Protein 6DEN (pdb70)

GO terms:
  GO:1901705 L-isoleucine biosynthetic process (P, IMP)
  GO:0009099 L-valine biosynthetic process (P, IMP)

Secondary structure (DSSP, 8-state):
-HHHHHEE-TTTT-BHHHHHHHHHHHTT--EEEE---GGGHHHHHHTTT-SSSEEE--SSHHHHHHHHHHHHHHHSSPEEEEE-STHHHHTTHHHHHHHHHHT--EEEEEEE--TTTTTS--TT---HHHHHGGGSSEEEE--SGGGHHHHHHHHHHHHHSSS---EEEEEEHHHHHSB--S-EEGGGG-----HHHHHHHHHHHHHHTT-SSEEEEE-GGGGGSTTHHHHHHHHHHHHT--EEE-STTTTSS-TTSTTEEEE-STTS-HHHHHHHHH-SEEEEES----TTTSBSGGGS-HHHHHHHHTTS-EEEEEES-GGGTTSSS--SEEEES-HHHHHHHHGGGSPP----HHHHHHHHHHHHH---------TTPPBPHHHHHHHHHHHHTTSSS-EEEEE-SSHHHHHHHHHS---STT-EE---SS--TT-HHHHHHHHHHH-TTSEEEEEEEHHHHHHHGGGHHHHHHHT---EEEEEE-SS-HHHHHHHHHHSTT---S--PPPP-HHHHHHHTT-EEEEE-SGGGHHHHHHHHHH-SS-EEEEEEB-SS---SSB--TTSBTT--B---HHHHHHHHHHHHHHTTT--

Foldseek 3Di:
DVVVVFWDDVQFFPFLLLLVVLLCLLLQPAEEEEDDDDLCVLNCVNCPVPPSHHYFYFPALCLSLLLLQLLCLLFVAGRHYEYEAARRLVSNQVSLQLQQQLLGQYEYEYGAAAPVCPPVPDDRHDPSCVVCVVRWPEEEEDNASLCSLQRSLVSRVQQNPQRHHYYYYYYGSCRRRDGHRDIHGPVSSHHDDDPLLLVLLLLLQVLLQLWLQEAEEEAQLLLSDPCSLVLVVLQCQFAVHAYEYALRCFQSYQCVDLSYPAHAFFQTWLLVLVSQLQTQAYEYFADQCDCRHQFQLVSGRPNNVVNLVVVRYHYEAEHAHPCRAPVRHHGSGYNYRRRSVSSVSNRVSHHGDDDSVVNVVSSVVSCVVIAQDFDADDVPAFHALLVLLLLLQVVLVPDPFAAAEEEAAALLSSSNSRRHRHHHRSRYSYRDRSRHQQSQVSSQLSSCVSPVRHAYEYRYEQVSCVVRVSRLLSCQVSQRQHQYEYAYQQWRQRVQLCCLVPVQSPRDPTGDDGDPVCVVCVVSVAAEFEATHPVCSNVRSVVRSPDPHHYYYYGHHHGNTDRDFGSDHPGGSSPTDGDDPVVVVVSVVSNCVSVVNPD

B-factor: mean 29.23, std 13.11, range [13.55, 113.44]

Solvent-accessible surface area: 23934 Å² total; per-residue (Å²): 123,76,70,79,68,111,78,19,95,73,4,69,40,53,34,0,0,69,0,1,37,52,0,0,74,75,29,159,11,67,6,0,0,0,82,45,20,41,9,0,96,24,0,35,111,21,14,162,125,27,128,103,20,88,66,1,67,0,78,75,18,36,1,0,0,0,0,0,0,0,7,3,37,3,27,46,64,27,0,2,0,0,0,9,1,6,70,2,1,51,49,0,38,54,0,0,23,0,0,54,73,17,13,1,18,0,0,0,0,0,1,4,10,42,54,122,22,58,68,85,143,23,176,67,45,16,96,2,28,22,86,0,154,102,14,11,78,61,24,19,38,0,147,73,14,23,24,0,0,90,48,0,19,46,0,10,109,49,0,60,70,38,73,17,0,0,0,0,0,0,0,0,90,48,7,0,49,43,63,1,177,105,38,4,67,55,117,20,2,92,97,160,75,61,136,160,12,25,76,1,3,93,105,0,0,88,25,3,45,112,5,147,39,0,0,0,1,0,0,38,19,0,20,83,46,146,84,0,23,126,10,0,102,76,0,0,60,64,1,17,0,0,1,0,8,15,27,28,0,2,2,3,9,48,30,165,27,104,38,8,2,30,8,3,2,29,8,0,7,1,2,0,1,14,0,0,5,46,0,3,0,0,0,0,0,12,8,56,4,34,92,127,12,0,18,38,81,91,116,1,0,66,46,0,91,82,0,37,102,104,47,78,2,0,4,0,1,0,13,63,20,82,156,8,25,87,95,47,11,144,12,50,23,31,0,82,20,42,7,0,48,10,0,106,51,0,5,94,78,3,75,82,56,149,102,22,104,73,5,30,101,87,0,82,56,39,66,85,140,29,82,33,46,28,43,110,37,66,140,84,25,55,0,15,1,6,28,0,0,84,20,0,8,84,24,2,125,96,55,158,104,112,33,5,2,0,0,0,36,7,7,10,9,24,4,0,0,8,14,13,66,8,36,99,56,58,14,6,1,0,1,28,25,78,26,14,60,1,0,0,0,0,0,0,0,0,0,3,21,22,78,96,118,5,7,0,0,0,0,1,8,2,9,2,0,44,113,12,33,56,2,2,33,0,0,51,120,16,62,2,46,1,9,0,0,0,4,7,14,81,4,50,8,47,68,2,14,76,18,20,82,93,121,94,9,136,30,70,174,6,64,48,108,39,55,62,1,33,144,26,0,133,88,36,118,9,60,35,13,94,1,55,56,50,156,65,14,136,75,7,0,114,82,0,5,63,16,128,80,21,2,0,0,8,0,43,1,40,90,22,13,40,0,26,10,1,5,16,75,55,93,14,0,62,75,37,68,76,69,65,32,92,89,23,107,104,56,52,94,61,25,129,138,113,28,73,48,154,70

Structure (mmCIF, N/CA/C/O backbone):
data_6DEN
#
_entry.id   6DEN
#
_cell.length_a   175.333
_cell.length_b   175.333
_cell.length_c   176.895
_cell.angle_alpha   90.00
_cell.angle_beta   90.00
_cell.angle_gamma   120.00
#
_symmetry.space_group_name_H-M   'P 62 2 2'
#
loop_
_entity.id
_entity.type
_entity.pdbx_description
1 polymer 'Acetolactate synthase'
2 non-polymer 'POTASSIUM ION'
3 non-polymer 'MAGNESIUM ION'
4 non-polymer 'ethyl 2-{[(4-iodo-6-methoxypyrimidin-2-yl)carbamoyl]sulfamoyl}benzoate'
5 non-polymer 'FLAVIN-ADENINE DINUCLEOTIDE'
6 non-polymer '(3Z)-4-{[(4-AMINO-2-METHYLPYRIMIDIN-5-YL)METHYL]AMINO}-3-MERCAPTOPENT-3-EN-1-YL TRIHYDROGEN DIPHOSPHATE'
7 non-polymer 'CARBON DIOXIDE'
8 water water
#
loop_
_atom_site.group_PDB
_atom_site.id
_atom_site.type_symbol
_atom_site.label_atom_id
_atom_site.label_alt_id
_atom_site.label_comp_id
_atom_site.label_asym_id
_atom_site.label_entity_id
_atom_site.label_seq_id
_atom_site.pdbx_PDB_ins_code
_atom_site.Cartn_x
_atom_site.Cartn_y
_atom_site.Cartn_z
_atom_site.occupancy
_atom_site.B_iso_or_equiv
_atom_site.auth_seq_id
_atom_site.auth_comp_id
_atom_site.auth_asym_id
_atom_site.auth_atom_id
_atom_site.pdbx_PDB_model_num
ATOM 1 N N . LYS A 1 74 ? 43.408 157.387 80.409 1.00 61.87 75 LYS A N 1
ATOM 2 C CA . LYS A 1 74 ? 44.178 156.357 81.106 1.00 77.62 75 LYS A CA 1
ATOM 3 C C . LYS A 1 74 ? 43.453 155.884 82.359 1.00 83.57 75 LYS A C 1
ATOM 4 O O . LYS A 1 74 ? 43.366 154.684 82.624 1.00 80.36 75 LYS A O 1
ATOM 6 N N . LYS A 1 75 ? 42.949 156.835 83.139 1.00 92.13 76 LYS A N 1
ATOM 7 C CA . LYS A 1 75 ? 42.085 156.503 84.264 1.00 77.74 76 LYS A CA 1
ATOM 8 C C . LYS A 1 75 ? 40.766 155.979 83.707 1.00 75.25 76 LYS A C 1
ATOM 9 O O . LYS A 1 75 ? 40.169 155.059 84.264 1.00 68.60 76 LYS A O 1
ATOM 11 N N . LYS A 1 76 ? 40.337 156.565 82.589 1.00 72.38 77 LYS A N 1
ATOM 12 C CA . LYS A 1 76 ? 39.146 156.125 81.866 1.00 72.64 77 LYS A CA 1
ATOM 13 C C . LYS A 1 76 ? 39.240 154.652 81.484 1.00 70.20 77 LYS A C 1
ATOM 14 O O . LYS A 1 76 ? 38.287 153.893 81.662 1.00 71.13 77 LYS A O 1
ATOM 16 N N . GLU A 1 77 ? 40.394 154.253 80.963 1.00 68.87 78 GLU A N 1
ATOM 17 C CA . GLU A 1 77 ? 40.623 152.862 80.597 1.00 69.09 78 GLU A CA 1
ATOM 18 C C . GLU A 1 77 ? 40.539 151.948 81.820 1.00 58.45 78 GLU A C 1
ATOM 19 O O . GLU A 1 77 ? 40.095 150.806 81.720 1.00 58.44 78 GLU A O 1
ATOM 21 N N . GLN A 1 78 ? 40.966 152.448 82.976 1.00 55.31 79 GLN A N 1
ATOM 22 C CA . GLN A 1 78 ? 40.923 151.645 84.195 1.00 53.58 79 GLN A CA 1
ATOM 23 C C . GLN A 1 78 ? 39.483 151.451 84.682 1.00 56.47 79 GLN A C 1
ATOM 24 O O . GLN A 1 78 ? 39.178 150.462 85.344 1.00 61.28 79 GLN A O 1
ATOM 26 N N . LEU A 1 79 ? 38.597 152.385 84.335 1.00 49.72 80 LEU A N 1
ATOM 27 C CA . LEU A 1 79 ? 37.216 152.355 84.822 1.00 45.80 80 LEU A CA 1
ATOM 28 C C . LEU A 1 79 ? 36.213 151.766 83.824 1.00 42.05 80 LEU A C 1
ATOM 29 O O . LEU A 1 79 ? 35.062 151.530 84.177 1.00 40.45 80 LEU A O 1
ATOM 34 N N . MET A 1 80 ? 36.633 151.565 82.579 1.00 43.55 81 MET A N 1
ATOM 35 C CA . MET A 1 80 ? 35.769 150.936 81.583 1.00 35.47 81 MET A CA 1
ATOM 36 C C . MET A 1 80 ? 36.223 149.507 81.347 1.00 51.93 81 MET A C 1
ATOM 37 O O . MET A 1 80 ? 37.393 149.175 81.556 1.00 45.55 81 MET A O 1
ATOM 42 N N . ASP A 1 81 ? 35.301 148.649 80.927 1.00 37.05 82 ASP A N 1
ATOM 43 C CA . ASP A 1 81 ? 35.656 147.253 80.698 1.00 33.82 82 ASP A CA 1
ATOM 44 C C . ASP A 1 81 ? 35.236 146.822 79.311 1.00 37.85 82 ASP A C 1
ATOM 45 O O . ASP A 1 81 ? 34.103 147.062 78.899 1.00 34.92 82 ASP A O 1
ATOM 50 N N . ASP A 1 82 ? 36.171 146.203 78.595 1.00 32.96 83 ASP A N 1
ATOM 51 C CA . ASP A 1 82 ? 35.966 145.731 77.230 1.00 37.38 83 ASP A CA 1
ATOM 52 C C . ASP A 1 82 ? 35.750 144.227 77.168 1.00 34.63 83 ASP A C 1
ATOM 53 O O . ASP A 1 82 ? 35.491 143.688 76.097 1.00 33.38 83 ASP A O 1
ATOM 58 N N . SER A 1 83 ? 35.874 143.550 78.304 1.00 31.65 84 SER A N 1
ATOM 59 C CA . SER A 1 83 ? 35.971 142.094 78.290 1.00 38.67 84 SER A CA 1
ATOM 60 C C . SER A 1 83 ? 34.686 141.377 77.846 1.00 40.67 84 SER A C 1
ATOM 61 O O . SER A 1 83 ? 34.748 140.226 77.429 1.00 35.57 84 SER A O 1
ATOM 64 N N . PHE A 1 84 ? 33.534 142.040 77.916 1.00 29.90 85 PHE A N 1
ATOM 65 C CA . PHE A 1 84 ? 32.282 141.414 77.464 1.00 31.54 85 PHE A CA 1
ATOM 66 C C . PHE A 1 84 ? 31.975 141.740 76.000 1.00 32.02 85 PHE A C 1
ATOM 67 O O . PHE A 1 84 ? 30.992 141.240 75.449 1.00 28.00 85 PHE A O 1
ATOM 75 N N . ILE A 1 85 ? 32.776 142.596 75.365 1.00 27.95 86 ILE A N 1
ATOM 76 C CA . ILE A 1 85 ? 32.487 142.962 73.976 1.00 27.91 86 ILE A CA 1
ATOM 77 C C . ILE A 1 85 ? 32.569 141.724 73.086 1.00 28.37 86 ILE A C 1
ATOM 78 O O . ILE A 1 85 ? 33.488 140.923 73.209 1.00 31.75 86 ILE A O 1
ATOM 83 N N . GLY A 1 86 ? 31.580 141.548 72.223 1.00 27.72 87 GLY A N 1
ATOM 84 C CA . GLY A 1 86 ? 31.544 140.378 71.367 1.00 28.87 87 GLY A CA 1
ATOM 85 C C . GLY A 1 86 ? 30.693 139.233 71.922 1.00 30.26 87 GLY A C 1
ATOM 86 O O . GLY A 1 86 ? 30.406 138.276 71.198 1.00 28.77 87 GLY A O 1
ATOM 87 N N . LEU A 1 87 ? 30.301 139.316 73.196 1.00 29.43 88 LEU A N 1
ATOM 88 C CA . LEU A 1 87 ? 29.381 138.327 73.790 1.00 25.95 88 LEU A CA 1
ATOM 89 C C . LEU A 1 87 ? 27.920 138.662 73.505 1.00 26.94 88 LEU A C 1
ATOM 90 O O . LEU A 1 87 ? 27.564 139.834 73.435 1.00 27.69 88 LEU A O 1
ATOM 95 N N . THR A 1 88 ? 27.055 137.650 73.362 1.00 25.68 89 THR A N 1
ATOM 96 C CA . THR A 1 88 ? 25.624 137.931 73.323 1.00 22.35 89 THR A CA 1
ATOM 97 C C . THR A 1 88 ? 25.124 138.256 74.727 1.00 18.58 89 THR A C 1
ATOM 98 O O . THR A 1 88 ? 25.787 137.938 75.716 1.00 23.00 89 THR A O 1
ATOM 102 N N . GLY A 1 89 ? 23.946 138.879 74.800 1.00 19.44 90 GLY A N 1
ATOM 103 C CA . GLY A 1 89 ? 23.289 139.090 76.085 1.00 21.30 90 GLY A CA 1
ATOM 104 C C . GLY A 1 89 ? 23.180 137.768 76.836 1.00 24.25 90 GLY A C 1
ATOM 105 O O . GLY A 1 89 ? 23.414 137.714 78.042 1.00 21.86 90 GLY A O 1
ATOM 106 N N . GLY A 1 90 ? 22.852 136.690 76.124 1.00 22.42 91 GLY A N 1
ATOM 107 C CA . GLY A 1 90 ? 22.746 135.389 76.772 1.00 21.77 91 GLY A CA 1
ATOM 108 C C . GLY A 1 90 ? 24.063 134.930 77.388 1.00 24.48 91 GLY A C 1
ATOM 109 O O . GLY A 1 90 ? 24.111 134.428 78.513 1.00 22.40 91 GLY A O 1
ATOM 110 N N . GLU A 1 91 ? 25.151 135.083 76.643 1.00 22.65 92 GLU A N 1
ATOM 111 C CA . GLU A 1 91 ? 26.468 134.747 77.176 1.00 21.45 92 GLU A CA 1
ATOM 112 C C . GLU A 1 91 ? 26.869 135.632 78.359 1.00 22.08 92 GLU A C 1
ATOM 113 O O . GLU A 1 91 ? 27.576 135.188 79.265 1.00 24.35 92 GLU A O 1
ATOM 119 N N . ILE A 1 92 ? 26.419 136.887 78.340 1.00 22.97 93 ILE A N 1
ATOM 120 C CA . ILE A 1 92 ? 26.731 137.803 79.430 1.00 22.22 93 ILE A CA 1
ATOM 121 C C . ILE A 1 92 ? 25.952 137.352 80.659 1.00 21.95 93 ILE A C 1
ATOM 122 O O . ILE A 1 92 ? 26.472 137.352 81.763 1.00 22.70 93 ILE A O 1
ATOM 127 N N . PHE A 1 93 ? 24.706 136.936 80.457 1.00 21.55 94 PHE A N 1
ATOM 128 C CA . PHE A 1 93 ? 23.912 136.400 81.560 1.00 21.75 94 PHE A CA 1
ATOM 129 C C . PHE A 1 93 ? 24.649 135.233 82.219 1.00 23.45 94 PHE A C 1
ATOM 130 O O . PHE A 1 93 ? 24.757 135.146 83.442 1.00 24.18 94 PHE A O 1
ATOM 138 N N . HIS A 1 94 ? 25.168 134.340 81.385 1.00 20.67 95 HIS A N 1
ATOM 139 C CA . HIS A 1 94 ? 25.862 133.152 81.865 1.00 22.90 95 HIS A CA 1
ATOM 140 C C . HIS A 1 94 ? 27.056 133.558 82.726 1.00 23.94 95 HIS A C 1
ATOM 141 O O . HIS A 1 94 ? 27.213 133.095 83.858 1.00 23.70 95 HIS A O 1
ATOM 148 N N . GLU A 1 95 ? 27.882 134.457 82.194 1.00 22.44 96 GLU A N 1
ATOM 149 C CA . GLU A 1 95 ? 29.019 134.954 82.968 1.00 21.84 96 GLU A CA 1
ATOM 150 C C . GLU A 1 95 ? 28.614 135.634 84.280 1.00 23.60 96 GLU A C 1
ATOM 151 O O . GLU A 1 95 ? 29.258 135.424 85.313 1.00 26.34 96 GLU A O 1
ATOM 157 N N . MET A 1 96 ? 27.551 136.444 84.260 1.00 21.04 97 MET A N 1
ATOM 158 C CA . MET A 1 96 ? 27.151 137.112 85.494 1.00 22.30 97 MET A CA 1
ATOM 159 C C . MET A 1 96 ? 26.616 136.107 86.539 1.00 23.75 97 MET A C 1
ATOM 160 O O . MET A 1 96 ? 26.763 136.333 87.738 1.00 24.49 97 MET A O 1
ATOM 165 N N . MET A 1 97 ? 26.004 135.003 86.097 1.00 22.35 98 MET A N 1
ATOM 166 C CA . MET A 1 97 ? 25.594 133.972 87.054 1.00 21.83 98 MET A CA 1
ATOM 167 C C . MET A 1 97 ? 26.806 133.443 87.814 1.00 25.28 98 MET A C 1
ATOM 168 O O . MET A 1 97 ? 26.779 133.313 89.034 1.00 24.11 98 MET A O 1
ATOM 173 N N . LEU A 1 98 ? 27.867 133.161 87.071 1.00 23.01 99 LEU A N 1
ATOM 174 C CA . LEU A 1 98 ? 29.106 132.648 87.638 1.00 24.94 99 LEU A CA 1
ATOM 175 C C . LEU A 1 98 ? 29.702 133.656 88.632 1.00 27.97 99 LEU A C 1
ATOM 176 O O . LEU A 1 98 ? 30.126 133.299 89.734 1.00 25.64 99 LEU A O 1
ATOM 181 N N . ARG A 1 99 ? 29.705 134.929 88.255 1.00 26.36 100 ARG A N 1
ATOM 182 C CA . ARG A 1 99 ? 30.244 135.955 89.148 1.00 21.99 100 ARG A CA 1
ATOM 183 C C . ARG A 1 99 ? 29.393 136.123 90.390 1.00 30.38 100 ARG A C 1
ATOM 184 O O . ARG A 1 99 ? 29.896 136.513 91.437 1.00 28.58 100 ARG A O 1
ATOM 192 N N . HIS A 1 100 ? 28.106 135.803 90.306 1.00 24.37 101 HIS A N 1
ATOM 193 C CA . HIS A 1 100 ? 27.276 135.897 91.493 1.00 20.39 101 HIS A CA 1
ATOM 194 C C . HIS A 1 100 ? 27.251 134.586 92.283 1.00 22.29 101 HIS A C 1
ATOM 195 O O . HIS A 1 100 ? 26.463 134.446 93.223 1.00 23.14 101 HIS A O 1
ATOM 202 N N . LYS A 1 101 ? 28.131 133.656 91.905 1.00 25.57 102 LYS A N 1
ATOM 203 C CA . LYS A 1 101 ? 28.293 132.381 92.602 1.00 27.26 102 LYS A CA 1
ATOM 204 C C . LYS A 1 101 ? 26.990 131.576 92.622 1.00 26.27 102 LYS A C 1
ATOM 205 O O . LYS A 1 101 ? 26.668 130.888 93.597 1.00 27.74 102 LYS A O 1
ATOM 211 N N . VAL A 1 102 ? 26.239 131.664 91.530 1.00 23.19 103 VAL A N 1
ATOM 212 C CA . VAL A 1 102 ? 25.023 130.870 91.402 1.00 21.33 103 VAL A CA 1
ATOM 213 C C . VAL A 1 102 ? 25.421 129.428 91.104 1.00 23.71 103 VAL A C 1
ATOM 214 O O . VAL A 1 102 ? 26.139 129.190 90.138 1.00 25.05 103 VAL A O 1
ATOM 218 N N . ASP A 1 103 ? 24.969 128.458 91.898 1.00 20.31 104 ASP A N 1
ATOM 219 C CA . ASP A 1 103 ? 25.366 127.078 91.615 1.00 21.10 104 ASP A CA 1
ATOM 220 C C . ASP A 1 103 ? 24.182 126.251 91.105 1.00 24.01 104 ASP A C 1
ATOM 221 O O . ASP A 1 103 ? 24.344 125.105 90.715 1.00 22.14 104 ASP A O 1
ATOM 226 N N . THR A 1 104 ? 22.999 126.860 91.089 1.00 19.84 105 THR A N 1
ATOM 227 C CA . THR A 1 104 ? 21.769 126.163 90.697 1.00 17.89 105 THR A CA 1
ATOM 228 C C . THR A 1 104 ? 20.805 127.146 90.038 1.00 20.31 105 THR A C 1
ATOM 229 O O . THR A 1 104 ? 20.600 128.228 90.571 1.00 23.13 105 THR A O 1
ATOM 233 N N . VAL A 1 105 ? 20.223 126.763 88.899 1.00 18.75 106 VAL A N 1
ATOM 234 C CA . VAL A 1 105 ? 19.176 127.560 88.271 1.00 17.61 106 VAL A CA 1
ATOM 235 C C . VAL A 1 105 ? 17.942 126.651 88.078 1.00 18.71 106 VAL A C 1
ATOM 236 O O . VAL A 1 105 ? 18.086 125.518 87.635 1.00 20.44 106 VAL A O 1
ATOM 240 N N . PHE A 1 106 ? 16.754 127.140 88.429 1.00 18.02 107 PHE A N 1
ATOM 241 C CA . PHE A 1 106 ? 15.500 126.400 88.215 1.00 15.94 107 PHE A CA 1
ATOM 242 C C . PHE A 1 106 ? 14.751 127.041 87.054 1.00 17.90 107 PHE A C 1
ATOM 243 O O . PHE A 1 106 ? 14.503 128.232 87.099 1.00 17.91 107 PHE A O 1
ATOM 251 N N . GLY A 1 107 ? 14.377 126.299 86.019 1.00 18.31 108 GLY A N 1
ATOM 252 C CA . GLY A 1 107 ? 13.776 126.994 84.896 1.00 16.97 108 GLY A CA 1
ATOM 253 C C . GLY A 1 107 ? 13.217 126.091 83.835 1.00 20.35 108 GLY A C 1
ATOM 254 O O . GLY A 1 107 ? 13.246 124.871 83.979 1.00 18.21 108 GLY A O 1
ATOM 255 N N . TYR A 1 108 ? 12.728 126.703 82.757 1.00 15.39 109 TYR A N 1
ATOM 256 C CA . TYR A 1 108 ? 11.923 125.988 81.766 1.00 17.51 109 TYR A CA 1
ATOM 257 C C . TYR A 1 108 ? 11.995 126.834 80.505 1.00 17.38 109 TYR A C 1
ATOM 258 O O . TYR A 1 108 ? 11.847 128.063 80.585 1.00 18.58 109 TYR A O 1
ATOM 267 N N . ALA A 1 109 ? 12.264 126.204 79.365 1.00 17.78 110 ALA A N 1
ATOM 268 C CA . ALA A 1 109 ? 12.552 126.955 78.150 1.00 16.56 110 ALA A CA 1
ATOM 269 C C . ALA A 1 109 ? 11.305 127.446 77.428 1.00 20.06 110 ALA A C 1
ATOM 270 O O . ALA A 1 109 ? 10.178 127.076 77.765 1.00 19.98 110 ALA A O 1
ATOM 272 N N . GLY A 1 110 ? 11.530 128.265 76.396 1.00 18.88 111 GLY A N 1
ATOM 273 C CA . GLY A 1 110 ? 10.467 128.771 75.560 1.00 17.27 111 GLY A CA 1
ATOM 274 C C . GLY A 1 110 ? 11.080 129.695 74.526 1.00 19.87 111 GLY A C 1
ATOM 275 O O . GLY A 1 110 ? 12.262 130.058 74.653 1.00 18.76 111 GLY A O 1
ATOM 276 N N . GLY A 1 111 ? 10.296 130.108 73.533 1.00 20.53 112 GLY A N 1
ATOM 277 C CA . GLY A 1 111 ? 10.860 130.839 72.395 1.00 19.82 112 GLY A CA 1
ATOM 278 C C . GLY A 1 111 ? 11.575 132.141 72.764 1.00 21.92 112 GLY A C 1
ATOM 279 O O . GLY A 1 111 ? 12.651 132.430 72.248 1.00 21.30 112 GLY A O 1
ATOM 280 N N . ALA A 1 112 ? 11.000 132.915 73.683 1.00 19.79 113 ALA A N 1
ATOM 281 C CA . ALA A 1 112 ? 11.551 134.226 73.986 1.00 20.49 113 ALA A CA 1
ATOM 282 C C . ALA A 1 112 ? 12.882 134.138 74.715 1.00 24.02 113 ALA A C 1
ATOM 283 O O . ALA A 1 112 ? 13.703 135.056 74.619 1.00 23.74 113 ALA A O 1
ATOM 285 N N . ILE A 1 113 ? 13.112 133.043 75.435 1.00 19.87 114 ILE A N 1
ATOM 286 C CA . ILE A 1 113 ? 14.293 132.943 76.301 1.00 16.36 114 ILE A CA 1
ATOM 287 C C . ILE A 1 113 ? 15.358 132.041 75.658 1.00 18.49 114 ILE A C 1
ATOM 288 O O . ILE A 1 113 ? 16.411 131.807 76.245 1.00 19.62 114 ILE A O 1
ATOM 293 N N . LEU A 1 114 ? 15.121 131.593 74.417 1.00 19.18 115 LEU A N 1
ATOM 294 C CA . LEU A 1 114 ? 16.091 130.705 73.744 1.00 21.10 115 LEU A CA 1
ATOM 295 C C . LEU A 1 114 ? 17.527 131.235 73.646 1.00 21.69 115 LEU A C 1
ATOM 296 O O . LEU A 1 114 ? 18.449 130.443 73.754 1.00 22.03 115 LEU A O 1
ATOM 301 N N . PRO A 1 115 ? 17.732 132.562 73.432 1.00 21.71 116 PRO A N 1
ATOM 302 C CA . PRO A 1 115 ? 19.143 132.980 73.357 1.00 22.54 116 PRO A CA 1
ATOM 303 C C . PRO A 1 115 ? 19.891 132.762 74.671 1.00 23.50 116 PRO A C 1
ATOM 304 O O . PRO A 1 115 ? 21.110 132.560 74.681 1.00 22.54 116 PRO A O 1
ATOM 308 N N . VAL A 1 116 ? 19.168 132.789 75.785 1.00 21.61 117 VAL A N 1
ATOM 309 C CA . VAL A 1 116 ? 19.815 132.538 77.070 1.00 20.26 117 VAL A CA 1
ATOM 310 C C . VAL A 1 116 ? 20.016 131.038 77.243 1.00 21.47 117 VAL A C 1
ATOM 311 O O . VAL A 1 116 ? 21.090 130.587 77.666 1.00 21.21 117 VAL A O 1
ATOM 315 N N . PHE A 1 117 ? 19.003 130.247 76.893 1.00 20.97 118 PHE A N 1
ATOM 316 C CA . PHE A 1 117 ? 19.181 128.792 76.985 1.00 18.05 118 PHE A CA 1
ATOM 317 C C . PHE A 1 117 ? 20.304 128.324 76.083 1.00 19.25 118 PHE A C 1
ATOM 318 O O . PHE A 1 117 ? 21.012 127.385 76.423 1.00 21.22 118 PHE A O 1
ATOM 326 N N . ASP A 1 118 ? 20.503 128.985 74.949 1.00 21.10 119 ASP A N 1
ATOM 327 C CA . ASP A 1 118 ? 21.600 128.548 74.097 1.00 21.65 119 ASP A CA 1
ATOM 328 C C . ASP A 1 118 ? 22.949 128.836 74.753 1.00 25.82 119 ASP A C 1
ATOM 329 O O . ASP A 1 118 ? 23.880 128.028 74.676 1.00 23.19 119 ASP A O 1
ATOM 334 N N . ALA A 1 119 ? 23.048 129.982 75.419 1.00 24.54 120 ALA A N 1
ATOM 335 C CA . ALA A 1 119 ? 24.289 130.346 76.099 1.00 22.98 120 ALA A CA 1
ATOM 336 C C . ALA A 1 119 ? 24.631 129.404 77.255 1.00 25.65 120 ALA A C 1
ATOM 337 O O . ALA A 1 119 ? 25.803 129.146 77.508 1.00 28.33 120 ALA A O 1
ATOM 339 N N . ILE A 1 120 ? 23.624 128.900 77.965 1.00 22.09 121 ILE A N 1
ATOM 340 C CA . ILE A 1 120 ? 23.890 128.047 79.125 1.00 20.83 121 ILE A CA 1
ATOM 341 C C . ILE A 1 120 ? 23.891 126.559 78.749 1.00 24.67 121 ILE A C 1
ATOM 342 O O . ILE A 1 120 ? 24.006 125.695 79.620 1.00 25.61 121 ILE A O 1
ATOM 347 N N . TYR A 1 121 ? 23.778 126.274 77.452 1.00 21.02 122 TYR A N 1
ATOM 348 C CA . TYR A 1 121 ? 23.780 124.895 76.944 1.00 24.73 122 TYR A CA 1
ATOM 349 C C . TYR A 1 121 ? 24.964 124.098 77.474 1.00 29.64 122 TYR A C 1
ATOM 350 O O . TYR A 1 121 ? 26.102 124.496 77.268 1.00 27.29 122 TYR A O 1
ATOM 359 N N . ASN A 1 122 ? 24.682 122.985 78.157 1.00 27.37 123 ASN A N 1
ATOM 360 C CA . ASN A 1 122 ? 25.712 122.108 78.730 1.00 29.20 123 ASN A CA 1
ATOM 361 C C . ASN A 1 122 ? 26.711 122.819 79.633 1.00 37.39 123 ASN A C 1
ATOM 362 O O . ASN A 1 122 ? 27.865 122.402 79.745 1.00 32.27 123 ASN A O 1
ATOM 367 N N . SER A 1 123 ? 26.280 123.885 80.290 1.00 28.32 124 SER A N 1
ATOM 368 C CA . SER A 1 123 ? 27.178 124.595 81.189 1.00 25.52 124 SER A CA 1
ATOM 369 C C . SER A 1 123 ? 27.602 123.690 82.328 1.00 29.71 124 SER A C 1
ATOM 370 O O . SER A 1 123 ? 26.785 122.974 82.877 1.00 31.69 124 SER A O 1
ATOM 373 N N . ASP A 1 124 ? 28.878 123.715 82.700 1.00 32.21 125 ASP A N 1
ATOM 374 C CA . ASP A 1 124 ? 29.276 122.973 83.893 1.00 33.64 125 ASP A CA 1
ATOM 375 C C . ASP A 1 124 ? 29.461 123.921 85.074 1.00 32.36 125 ASP A C 1
ATOM 376 O O . ASP A 1 124 ? 30.029 123.547 86.089 1.00 41.99 125 ASP A O 1
ATOM 381 N N . LYS A 1 125 ? 28.961 125.148 84.934 1.00 31.34 126 LYS A N 1
ATOM 382 C CA . LYS A 1 125 ? 29.123 126.171 85.959 1.00 31.33 126 LYS A CA 1
ATOM 383 C C . LYS A 1 125 ? 28.039 126.112 87.027 1.00 34.93 126 LYS A C 1
ATOM 384 O O . LYS A 1 125 ? 28.229 126.616 88.127 1.00 30.32 126 LYS A O 1
ATOM 390 N N . PHE A 1 126 ? 26.883 125.536 86.697 1.00 26.80 127 PHE A N 1
ATOM 391 C CA . PHE A 1 126 ? 25.826 125.388 87.688 1.00 23.33 127 PHE A CA 1
ATOM 392 C C . PHE A 1 126 ? 24.963 124.205 87.289 1.00 24.66 127 PHE A C 1
ATOM 393 O O . PHE A 1 126 ? 24.998 123.750 86.142 1.00 25.69 127 PHE A O 1
ATOM 401 N N . LYS A 1 127 ? 24.202 123.714 88.255 1.00 24.90 128 LYS A N 1
ATOM 402 C CA . LYS A 1 127 ? 23.220 122.665 88.015 1.00 22.41 128 LYS A CA 1
ATOM 403 C C . LYS A 1 127 ? 21.941 123.328 87.522 1.00 26.38 128 LYS A C 1
ATOM 404 O O . LYS A 1 127 ? 21.527 124.339 88.077 1.00 25.00 128 LYS A O 1
ATOM 410 N N . PHE A 1 128 ? 21.325 122.784 86.481 1.00 21.14 129 PHE A N 1
ATOM 411 C CA . PHE A 1 128 ? 20.025 123.283 86.030 1.00 21.20 129 PHE A CA 1
ATOM 412 C C . PHE A 1 128 ? 18.963 122.282 86.446 1.00 21.70 129 PHE A C 1
ATOM 413 O O . PHE A 1 128 ? 19.133 121.069 86.252 1.00 23.73 129 PHE A O 1
ATOM 421 N N . VAL A 1 129 ? 17.882 122.772 87.041 1.00 18.76 130 VAL A N 1
ATOM 422 C CA . VAL A 1 129 ? 16.816 121.895 87.502 1.00 17.36 130 VAL A CA 1
ATOM 423 C C . VAL A 1 129 ? 15.568 122.200 86.716 1.00 21.48 130 VAL A C 1
ATOM 424 O O . VAL A 1 129 ? 15.073 123.322 86.743 1.00 19.61 130 VAL A O 1
ATOM 428 N N . LEU A 1 130 ? 15.062 121.189 86.017 1.00 18.79 131 LEU A N 1
ATOM 429 C CA . LEU A 1 130 ? 13.887 121.329 85.159 1.00 18.56 131 LEU A CA 1
ATOM 430 C C . LEU A 1 130 ? 12.646 120.771 85.852 1.00 20.62 131 LEU A C 1
ATOM 431 O O . LEU A 1 130 ? 12.598 119.585 86.170 1.00 22.44 131 LEU A O 1
ATOM 436 N N . PRO A 1 131 ? 11.643 121.622 86.121 1.00 18.09 132 PRO A N 1
ATOM 437 C CA . PRO A 1 131 ? 10.392 121.194 86.736 1.00 16.92 132 PRO A CA 1
ATOM 438 C C . PRO A 1 131 ? 9.440 120.707 85.629 1.00 16.47 132 PRO A C 1
ATOM 439 O O . PRO A 1 131 ? 9.865 120.594 84.470 1.00 19.65 132 PRO A O 1
ATOM 443 N N . ARG A 1 132 ? 8.180 120.453 85.976 1.00 17.84 133 ARG A N 1
ATOM 444 C CA . ARG A 1 132 ? 7.160 120.165 84.965 1.00 16.02 133 ARG A CA 1
ATOM 445 C C . ARG A 1 132 ? 6.338 121.422 84.681 1.00 19.03 133 ARG A C 1
ATOM 446 O O . ARG A 1 132 ? 5.699 121.532 83.650 1.00 18.80 133 ARG A O 1
ATOM 454 N N . HIS A 1 133 ? 6.376 122.374 85.609 1.00 15.85 134 HIS A N 1
ATOM 455 C CA . HIS A 1 133 ? 5.554 123.602 85.534 1.00 19.49 134 HIS A CA 1
ATOM 456 C C . HIS A 1 133 ? 6.387 124.732 86.152 1.00 17.51 134 HIS A C 1
ATOM 457 O O . HIS A 1 133 ? 7.130 124.489 87.113 1.00 18.59 134 HIS A O 1
ATOM 464 N N . GLU A 1 134 ? 6.282 125.959 85.636 1.00 16.94 135 GLU A N 1
ATOM 465 C CA . GLU A 1 134 ? 7.109 127.049 86.182 1.00 15.54 135 GLU A CA 1
ATOM 466 C C . GLU A 1 134 ? 6.753 127.425 87.629 1.00 16.17 135 GLU A C 1
ATOM 467 O O . GLU A 1 134 ? 7.603 127.952 88.354 1.00 17.73 135 GLU A O 1
ATOM 473 N N . GLN A 1 135 ? 5.525 127.157 88.065 1.00 14.66 136 GLN A N 1
ATOM 474 C CA . GLN A 1 135 ? 5.216 127.335 89.488 1.00 16.36 136 GLN A CA 1
ATOM 475 C C . GLN A 1 135 ? 6.137 126.432 90.301 1.00 18.47 136 GLN A C 1
ATOM 476 O O . GLN A 1 135 ? 6.642 126.827 91.363 1.00 16.32 136 GLN A O 1
ATOM 482 N N . GLY A 1 136 ? 6.339 125.211 89.814 1.00 16.35 137 GLY A N 1
ATOM 483 C CA . GLY A 1 136 ? 7.299 124.302 90.415 1.00 18.54 137 GLY A CA 1
ATOM 484 C C . GLY A 1 136 ? 8.691 124.907 90.461 1.00 17.58 137 GLY A C 1
ATOM 485 O O . GLY A 1 136 ? 9.330 124.883 91.518 1.00 17.49 137 GLY A O 1
ATOM 486 N N . ALA A 1 137 ? 9.176 125.467 89.351 1.00 16.19 138 ALA A N 1
ATOM 487 C CA . ALA A 1 137 ? 10.500 126.123 89.384 1.00 17.67 138 ALA A CA 1
ATOM 488 C C . ALA A 1 137 ? 10.549 127.189 90.489 1.00 15.88 138 ALA A C 1
ATOM 489 O O . ALA A 1 137 ? 11.535 127.302 91.236 1.00 17.13 138 ALA A O 1
ATOM 491 N N . GLY A 1 138 ? 9.482 127.980 90.581 1.00 17.13 139 GLY A N 1
ATOM 492 C CA . GLY A 1 138 ? 9.435 129.076 91.548 1.00 15.44 139 GLY A CA 1
ATOM 493 C C . GLY A 1 138 ? 9.495 128.549 92.988 1.00 19.38 139 GLY A C 1
ATOM 494 O O . GLY A 1 138 ? 10.293 129.016 93.802 1.00 17.74 139 GLY A O 1
ATOM 495 N N . HIS A 1 139 ? 8.658 127.574 93.323 1.00 15.85 140 HIS A N 1
ATOM 496 C CA . HIS A 1 139 ? 8.691 127.066 94.714 1.00 14.91 140 HIS A CA 1
ATOM 497 C C . HIS A 1 139 ? 9.959 126.264 95.012 1.00 17.73 140 HIS A C 1
ATOM 498 O O . HIS A 1 139 ? 10.431 126.239 96.160 1.00 18.59 140 HIS A O 1
ATOM 505 N N . MET A 1 140 ? 10.506 125.616 93.990 1.00 15.96 141 MET A N 1
ATOM 506 C CA . MET A 1 140 ? 11.796 124.930 94.141 1.00 16.01 141 MET A CA 1
ATOM 507 C C . MET A 1 140 ? 12.862 125.946 94.509 1.00 18.75 141 MET A C 1
ATOM 508 O O . MET A 1 140 ? 13.646 125.730 95.431 1.00 16.95 141 MET A O 1
ATOM 513 N N . ALA A 1 141 ? 12.903 127.061 93.774 1.00 18.97 142 ALA A N 1
ATOM 514 C CA . ALA A 1 141 ? 13.892 128.085 94.068 1.00 17.43 142 ALA A CA 1
ATOM 515 C C . ALA A 1 141 ? 13.670 128.654 95.482 1.00 18.22 142 ALA A C 1
ATOM 516 O O . ALA A 1 141 ? 14.636 129.003 96.172 1.00 16.86 142 ALA A O 1
ATOM 518 N N . GLU A 1 142 ? 12.416 128.749 95.915 1.00 17.05 143 GLU A N 1
ATOM 519 C CA . GLU A 1 142 ? 12.160 129.209 97.273 1.00 19.48 143 GLU A CA 1
ATOM 520 C C . GLU A 1 142 ? 12.713 128.226 98.300 1.00 21.46 143 GLU A C 1
ATOM 521 O O . GLU A 1 142 ? 13.295 128.639 99.300 1.00 19.11 143 GLU A O 1
ATOM 527 N N . GLY A 1 143 ? 12.468 126.937 98.080 1.00 16.43 144 GLY A N 1
ATOM 528 C CA . GLY A 1 143 ? 12.955 125.912 99.025 1.00 18.71 144 GLY A CA 1
ATOM 529 C C . GLY A 1 143 ? 14.483 125.919 99.057 1.00 21.64 144 GLY A C 1
ATOM 530 O O . GLY A 1 143 ? 15.115 125.800 100.112 1.00 19.10 144 GLY A O 1
ATOM 531 N N . TYR A 1 144 ? 15.083 126.073 97.884 1.00 16.21 145 TYR A N 1
ATOM 532 C CA . TYR A 1 144 ? 16.532 126.173 97.752 1.00 16.83 145 TYR A CA 1
ATOM 533 C C . TYR A 1 144 ? 17.060 127.361 98.551 1.00 21.62 145 TYR A C 1
ATOM 534 O O . TYR A 1 144 ? 18.016 127.236 99.320 1.00 19.68 145 TYR A O 1
ATOM 543 N N . ALA A 1 145 ? 16.425 128.518 98.376 1.00 19.97 146 ALA A N 1
ATOM 544 C CA . ALA A 1 145 ? 16.874 129.733 99.052 1.00 19.07 146 ALA A CA 1
ATOM 545 C C . ALA A 1 145 ? 16.737 129.588 100.556 1.00 18.03 146 ALA A C 1
ATOM 546 O O . ALA A 1 145 ? 17.614 129.981 101.338 1.00 22.36 146 ALA A O 1
ATOM 548 N N . ARG A 1 146 ? 15.615 129.042 100.990 1.00 16.63 147 ARG A N 1
ATOM 549 C CA . ARG A 1 146 ? 15.409 128.912 102.428 1.00 18.45 147 ARG A CA 1
ATOM 550 C C . ARG A 1 146 ? 16.345 127.908 103.083 1.00 25.68 147 ARG A C 1
ATOM 551 O O . ARG A 1 146 ? 16.789 128.124 104.207 1.00 22.55 147 ARG A O 1
ATOM 559 N N . ALA A 1 147 ? 16.662 126.838 102.374 1.00 20.49 148 ALA A N 1
ATOM 560 C CA . ALA A 1 147 ? 17.596 125.847 102.901 1.00 20.53 148 ALA A CA 1
ATOM 561 C C . ALA A 1 147 ? 19.039 126.370 102.899 1.00 26.66 148 ALA A C 1
ATOM 562 O O . ALA A 1 147 ? 19.814 126.038 103.787 1.00 24.74 148 ALA A O 1
ATOM 564 N N . SER A 1 148 ? 19.408 127.162 101.894 1.00 23.95 149 SER A N 1
ATOM 565 C CA . SER A 1 148 ? 20.812 127.517 101.686 1.00 21.75 149 SER A CA 1
ATOM 566 C C . SER A 1 148 ? 21.192 128.897 102.191 1.00 30.01 149 SER A C 1
ATOM 567 O O . SER A 1 148 ? 22.359 129.155 102.418 1.00 26.67 149 SER A O 1
ATOM 570 N N . GLY A 1 149 ? 20.221 129.799 102.300 1.00 22.37 150 GLY A N 1
ATOM 571 C CA . GLY A 1 149 ? 20.518 131.191 102.578 1.00 23.57 150 GLY A CA 1
ATOM 572 C C . GLY A 1 149 ? 21.061 131.960 101.379 1.00 28.46 150 GLY A C 1
ATOM 573 O O . GLY A 1 149 ? 21.502 133.104 101.514 1.00 25.89 150 GLY A O 1
ATOM 574 N N . LYS A 1 150 ? 21.032 131.340 100.205 1.00 20.47 151 LYS A N 1
ATOM 575 C CA . LYS A 1 150 ? 21.432 131.983 98.952 1.00 20.45 151 LYS A CA 1
ATOM 576 C C . LYS A 1 150 ? 20.183 132.347 98.155 1.00 25.87 151 LYS A C 1
ATOM 577 O O . LYS A 1 150 ? 19.132 131.766 98.369 1.00 23.07 151 LYS A O 1
ATOM 583 N N . PRO A 1 151 ? 20.293 133.288 97.214 1.00 22.77 152 PRO A N 1
ATOM 584 C CA . PRO A 1 151 ? 19.091 133.552 96.408 1.00 22.39 152 PRO A CA 1
ATOM 585 C C . PRO A 1 151 ? 18.699 132.368 95.496 1.00 21.78 152 PRO A C 1
ATOM 586 O O . PRO A 1 151 ? 19.573 131.655 94.995 1.00 22.88 152 PRO A O 1
ATOM 590 N N . GLY A 1 152 ? 17.400 132.167 95.292 1.00 21.52 153 GLY A N 1
ATOM 591 C CA . GLY A 1 152 ? 16.932 131.103 94.399 1.00 17.77 153 GLY A CA 1
ATOM 592 C C . GLY A 1 152 ? 16.744 131.742 93.023 1.00 19.76 153 GLY A C 1
ATOM 593 O O . GLY A 1 152 ? 16.039 132.747 92.892 1.00 21.00 153 GLY A O 1
ATOM 594 N N . VAL A 1 153 ? 17.380 131.171 92.013 1.00 16.94 154 VAL A N 1
ATOM 595 C CA . VAL A 1 153 ? 17.369 131.768 90.680 1.00 17.58 154 VAL A CA 1
ATOM 596 C C . VAL A 1 153 ? 16.435 130.987 89.767 1.00 18.65 154 VAL A C 1
ATOM 597 O O . VAL A 1 153 ? 16.560 129.764 89.630 1.00 17.57 154 VAL A O 1
ATOM 601 N N . VAL A 1 154 ? 15.515 131.721 89.140 1.00 17.07 155 VAL A N 1
ATOM 602 C CA . VAL A 1 154 ? 14.515 131.156 88.232 1.00 17.05 155 VAL A CA 1
ATOM 603 C C . VAL A 1 154 ? 14.720 131.713 86.830 1.00 20.80 155 VAL A C 1
ATOM 604 O O . VAL A 1 154 ? 15.003 132.911 86.638 1.00 18.77 155 VAL A O 1
ATOM 608 N N . LEU A 1 155 ? 14.605 130.845 85.834 1.00 17.02 156 LEU A N 1
ATOM 609 C CA . LEU A 1 155 ? 14.809 131.284 84.443 1.00 15.97 156 LEU A CA 1
ATOM 610 C C . LEU A 1 155 ? 13.666 130.747 83.602 1.00 19.10 156 LEU A C 1
ATOM 611 O O . LEU A 1 155 ? 13.593 129.536 83.408 1.00 19.57 156 LEU A O 1
ATOM 616 N N . VAL A 1 156 ? 12.771 131.616 83.114 1.00 14.72 157 VAL A N 1
ATOM 617 C CA . VAL A 1 156 ? 11.569 131.120 82.420 1.00 14.19 157 VAL A CA 1
ATOM 618 C C . VAL A 1 156 ? 11.347 131.930 81.163 1.00 17.11 157 VAL A C 1
ATOM 619 O O . VAL A 1 156 ? 12.054 132.914 80.916 1.00 16.68 157 VAL A O 1
ATOM 623 N N . THR A 1 157 ? 10.401 131.494 80.344 1.00 17.94 158 THR A 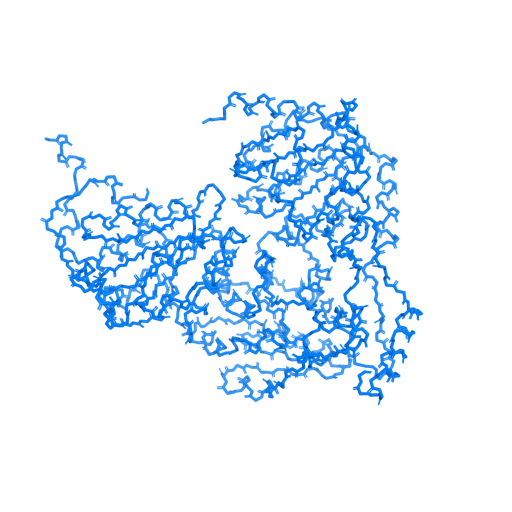N 1
ATOM 624 C CA . THR A 1 157 ? 10.162 132.198 79.087 1.00 15.42 158 THR A CA 1
ATOM 625 C C . THR A 1 157 ? 9.117 133.294 79.269 1.00 14.91 158 THR A C 1
ATOM 626 O O . THR A 1 157 ? 8.639 133.558 80.384 1.00 17.21 158 THR A O 1
ATOM 630 N N . SER A 1 158 ? 8.768 133.959 78.170 1.00 16.30 159 SER A N 1
ATOM 631 C CA . SER A 1 158 ? 7.762 135.020 78.210 1.00 16.10 159 SER A CA 1
ATOM 632 C C . SER A 1 158 ? 6.342 134.512 78.431 1.00 20.00 159 SER A C 1
ATOM 633 O O . SER A 1 158 ? 6.090 133.304 78.493 1.00 20.81 159 SER A O 1
ATOM 636 N N . GLY A 1 159 ? 5.402 135.446 78.545 1.00 18.69 160 GLY A N 1
ATOM 637 C CA . GLY A 1 159 ? 3.996 135.097 78.510 1.00 16.74 160 GLY A CA 1
ATOM 638 C C . GLY A 1 159 ? 3.625 134.154 79.649 1.00 17.27 160 GLY A C 1
ATOM 639 O O . GLY A 1 159 ? 3.782 134.494 80.816 1.00 17.42 160 GLY A O 1
ATOM 640 N N . PRO A 1 160 ? 3.107 132.962 79.309 1.00 17.87 161 PRO A N 1
ATOM 641 C CA . PRO A 1 160 ? 2.649 132.077 80.386 1.00 17.27 161 PRO A CA 1
ATOM 642 C C . PRO A 1 160 ? 3.799 131.498 81.208 1.00 17.59 161 PRO A C 1
ATOM 643 O O . PRO A 1 160 ? 3.532 131.086 82.344 1.00 17.05 161 PRO A O 1
ATOM 647 N N . GLY A 1 161 ? 5.021 131.435 80.674 1.00 16.32 162 GLY A N 1
ATOM 648 C CA . GLY A 1 161 ? 6.144 130.994 81.489 1.00 17.42 162 GLY A CA 1
ATOM 649 C C . GLY A 1 161 ? 6.300 131.939 82.669 1.00 22.37 162 GLY A C 1
ATOM 650 O O . GLY A 1 161 ? 6.519 131.524 83.819 1.00 18.02 162 GLY A O 1
ATOM 651 N N . ALA A 1 162 ? 6.147 133.227 82.382 1.00 19.57 163 ALA A N 1
ATOM 652 C CA . ALA A 1 162 ? 6.339 134.279 83.366 1.00 21.62 163 ALA A CA 1
ATOM 653 C C . ALA A 1 162 ? 5.143 134.409 84.306 1.00 19.45 163 ALA A C 1
ATOM 654 O O . ALA A 1 162 ? 5.316 134.533 85.534 1.00 18.81 163 ALA A O 1
ATOM 656 N N . THR A 1 163 ? 3.925 134.362 83.768 1.00 15.63 164 THR A N 1
ATOM 657 C CA . THR A 1 163 ? 2.761 134.535 84.637 1.00 15.64 164 THR A CA 1
ATOM 658 C C . THR A 1 163 ? 2.647 133.323 85.584 1.00 16.71 164 THR A C 1
ATOM 659 O O . THR A 1 163 ? 2.127 133.440 86.701 1.00 14.86 164 THR A O 1
ATOM 663 N N . ASN A 1 164 ? 3.188 132.179 85.165 1.00 15.21 165 ASN A N 1
ATOM 664 C CA . ASN A 1 164 ? 3.138 130.987 86.021 1.00 15.57 165 ASN A CA 1
ATOM 665 C C . ASN A 1 164 ? 4.038 131.121 87.251 1.00 18.00 165 ASN A C 1
ATOM 666 O O . ASN A 1 164 ? 3.957 130.307 88.165 1.00 17.91 165 ASN A O 1
ATOM 671 N N . VAL A 1 165 ? 4.912 132.123 87.279 1.00 18.38 166 VAL A N 1
ATOM 672 C CA . VAL A 1 165 ? 5.775 132.308 88.465 1.00 14.89 166 VAL A CA 1
ATOM 673 C C . VAL A 1 165 ? 5.185 133.351 89.438 1.00 18.93 166 VAL A C 1
ATOM 674 O O . VAL A 1 165 ? 5.775 133.661 90.482 1.00 17.79 166 VAL A O 1
ATOM 678 N N . ILE A 1 166 ? 3.993 133.861 89.142 1.00 14.93 167 ILE A N 1
ATOM 679 C CA . ILE A 1 166 ? 3.446 134.925 90.003 1.00 15.06 167 ILE A CA 1
ATOM 680 C C . ILE A 1 166 ? 3.126 134.419 91.426 1.00 18.19 167 ILE A C 1
ATOM 681 O O . ILE A 1 166 ? 3.432 135.108 92.418 1.00 16.62 167 ILE A O 1
ATOM 686 N N . THR A 1 167 ? 2.511 133.245 91.563 1.00 16.75 168 THR A N 1
ATOM 687 C CA . THR A 1 167 ? 2.238 132.758 92.925 1.00 14.69 168 THR A CA 1
ATOM 688 C C . THR A 1 167 ? 3.544 132.567 93.725 1.00 15.84 168 THR A C 1
ATOM 689 O O . THR A 1 167 ? 3.609 133.031 94.876 1.00 16.18 168 THR A O 1
ATOM 693 N N . PRO A 1 168 ? 4.577 131.908 93.147 1.00 15.96 169 PRO A N 1
ATOM 694 C CA . PRO A 1 168 ? 5.844 131.862 93.896 1.00 17.31 169 PRO A CA 1
ATOM 695 C C . PRO A 1 168 ? 6.448 133.241 94.238 1.00 19.85 169 PRO A C 1
ATOM 696 O O . PRO A 1 168 ? 7.035 133.398 95.322 1.00 16.15 169 PRO A O 1
ATOM 700 N N . MET A 1 169 ? 6.324 134.226 93.351 1.00 17.33 170 MET A N 1
ATOM 701 C CA . MET A 1 169 ? 6.814 135.576 93.698 1.00 15.50 170 MET A CA 1
ATOM 702 C C . MET A 1 169 ? 6.015 136.170 94.859 1.00 18.77 170 MET A C 1
ATOM 703 O O . MET A 1 169 ? 6.604 136.700 95.819 1.00 18.27 170 MET A O 1
ATOM 708 N N . ALA A 1 170 ? 4.688 136.076 94.802 1.00 14.83 171 ALA A N 1
ATOM 709 C CA . ALA A 1 170 ? 3.860 136.590 95.900 1.00 16.77 171 ALA A CA 1
ATOM 710 C C . ALA A 1 170 ? 4.216 135.859 97.197 1.00 23.15 171 ALA A C 1
ATOM 711 O O . ALA A 1 170 ? 4.303 136.452 98.280 1.00 17.03 171 ALA A O 1
ATOM 713 N N . ASP A 1 171 ? 4.425 134.554 97.069 1.00 17.68 172 ASP A N 1
ATOM 714 C CA . ASP A 1 171 ? 4.777 133.715 98.228 1.00 17.82 172 ASP A CA 1
ATOM 715 C C . ASP A 1 171 ? 6.095 134.197 98.847 1.00 16.03 172 ASP A C 1
ATOM 716 O O . ASP A 1 171 ? 6.195 134.415 100.070 1.00 18.42 172 ASP A O 1
ATOM 721 N N . ALA A 1 172 ? 7.091 134.388 97.981 1.00 17.18 173 ALA A N 1
ATOM 722 C CA . ALA A 1 172 ? 8.426 134.821 98.394 1.00 18.81 173 ALA A CA 1
ATOM 723 C C . ALA A 1 172 ? 8.399 136.196 99.025 1.00 23.17 173 ALA A C 1
ATOM 724 O O . ALA A 1 172 ? 9.135 136.474 99.997 1.00 17.77 173 ALA A O 1
ATOM 726 N N . LEU A 1 173 ? 7.563 137.078 98.468 1.00 18.33 174 LEU A N 1
ATOM 727 C CA . LEU A 1 173 ? 7.436 138.422 99.055 1.00 17.38 174 LEU A CA 1
ATOM 728 C C . LEU A 1 173 ? 6.911 138.331 100.490 1.00 19.31 174 LEU A C 1
ATOM 729 O O . LEU A 1 173 ? 7.477 138.945 101.403 1.00 18.36 174 LEU A O 1
ATOM 734 N N . MET A 1 174 ? 5.858 137.549 100.693 1.00 16.49 175 MET A N 1
ATOM 735 C CA . MET A 1 174 ? 5.201 137.489 102.003 1.00 16.03 175 MET A CA 1
ATOM 736 C C . MET A 1 174 ? 6.100 136.820 103.059 1.00 21.05 175 MET A C 1
ATOM 737 O O . MET A 1 174 ? 5.977 137.133 104.234 1.00 19.47 175 MET A O 1
ATOM 742 N N . ASP A 1 175 ? 6.982 135.906 102.646 1.00 17.06 176 ASP A N 1
ATOM 743 C CA . ASP A 1 175 ? 7.850 135.176 103.586 1.00 19.49 176 ASP A CA 1
ATOM 744 C C . ASP A 1 175 ? 9.302 135.657 103.564 1.00 20.12 176 ASP A C 1
ATOM 745 O O . ASP A 1 175 ? 10.174 135.053 104.190 1.00 19.31 176 ASP A O 1
ATOM 750 N N . GLY A 1 176 ? 9.590 136.734 102.836 1.00 19.84 177 GLY A N 1
ATOM 751 C CA . GLY A 1 176 ? 10.937 137.286 102.846 1.00 16.56 177 GLY A CA 1
ATOM 752 C C . GLY A 1 176 ? 11.999 136.383 102.233 1.00 18.10 177 GLY A C 1
ATOM 753 O O . GLY A 1 176 ? 13.074 136.191 102.806 1.00 19.54 177 GLY A O 1
ATOM 754 N N . VAL A 1 177 ? 11.689 135.822 101.069 1.00 16.99 178 VAL A N 1
ATOM 755 C CA . VAL A 1 177 ? 12.574 134.859 100.404 1.00 16.98 178 VAL A CA 1
ATOM 756 C C . VAL A 1 177 ? 13.262 135.477 99.202 1.00 18.59 178 VAL A C 1
ATOM 757 O O . VAL A 1 177 ? 12.583 136.024 98.340 1.00 17.17 178 VAL A O 1
ATOM 761 N N . PRO A 1 178 ? 14.605 135.416 99.140 1.00 22.59 179 PRO A N 1
ATOM 762 C CA . PRO A 1 178 ? 15.319 136.073 98.042 1.00 20.81 179 PRO A CA 1
ATOM 763 C C . PRO A 1 178 ? 15.242 135.237 96.782 1.00 23.43 179 PRO A C 1
ATOM 764 O O . PRO A 1 178 ? 15.856 134.184 96.678 1.00 29.41 179 PRO A O 1
ATOM 768 N N . LEU A 1 179 ? 14.418 135.699 95.865 1.00 19.14 180 LEU A N 1
ATOM 769 C CA . LEU A 1 179 ? 14.106 134.961 94.650 1.00 23.70 180 LEU A CA 1
ATOM 770 C C . LEU A 1 179 ? 14.507 135.893 93.532 1.00 30.45 180 LEU A C 1
ATOM 771 O O . LEU A 1 179 ? 14.144 137.077 93.557 1.00 29.74 180 LEU A O 1
ATOM 776 N N . VAL A 1 180 ? 15.305 135.417 92.586 1.00 21.62 181 VAL A N 1
ATOM 777 C CA . VAL A 1 180 ? 15.670 136.277 91.477 1.00 15.79 181 VAL A CA 1
ATOM 778 C C . VAL A 1 180 ? 15.106 135.645 90.200 1.00 19.98 181 VAL A C 1
ATOM 779 O O . VAL A 1 180 ? 15.581 134.601 89.778 1.00 20.73 181 VAL A O 1
ATOM 783 N N . VAL A 1 181 ? 14.082 136.269 89.631 1.00 18.52 182 VAL A N 1
ATOM 784 C CA . VAL A 1 181 ? 13.333 135.657 88.539 1.00 15.69 182 VAL A CA 1
ATOM 785 C C . VAL A 1 181 ? 13.735 136.357 87.243 1.00 19.78 182 VAL A C 1
ATOM 786 O O . VAL A 1 181 ? 13.567 137.574 87.118 1.00 19.36 182 VAL A O 1
ATOM 790 N N . PHE A 1 182 ? 14.259 135.590 86.301 1.00 14.84 183 PHE A N 1
ATOM 791 C CA . PHE A 1 182 ? 14.580 136.089 84.973 1.00 16.43 183 PHE A CA 1
ATOM 792 C C . PHE A 1 182 ? 13.552 135.549 84.001 1.00 21.73 183 PHE A C 1
ATOM 793 O O . PHE A 1 182 ? 13.453 134.333 83.841 1.00 18.70 183 PHE A O 1
ATOM 801 N N . SER A 1 183 ? 12.791 136.436 83.358 1.00 17.03 184 SER A N 1
ATOM 802 C CA . SER A 1 183 ? 11.756 136.006 82.418 1.00 15.13 184 SER A CA 1
ATOM 803 C C . SER A 1 183 ? 12.109 136.498 81.015 1.00 21.40 184 SER A C 1
ATOM 804 O O . SER A 1 183 ? 12.421 137.681 80.817 1.00 19.71 184 SER A O 1
ATOM 807 N N . GLY A 1 184 ? 12.079 135.587 80.049 1.00 18.97 185 GLY A N 1
ATOM 808 C CA . GLY A 1 184 ? 12.160 136.001 78.667 1.00 16.46 185 GLY A CA 1
ATOM 809 C C . GLY A 1 184 ? 11.005 136.944 78.338 1.00 17.20 185 GLY A C 1
ATOM 810 O O . GLY A 1 184 ? 9.948 136.940 78.981 1.00 21.00 185 GLY A O 1
ATOM 811 N N . GLN A 1 185 ? 11.206 137.768 77.312 1.00 18.74 186 GLN A N 1
ATOM 812 C CA . GLN A 1 185 ? 10.166 138.685 76.875 1.00 15.61 186 GLN A CA 1
ATOM 813 C C . GLN A 1 185 ? 10.266 138.742 75.348 1.00 15.15 186 GLN A C 1
ATOM 814 O O . GLN A 1 185 ? 11.338 138.480 74.787 1.00 17.61 186 GLN A O 1
ATOM 820 N N . VAL A 1 186 ? 9.160 139.097 74.706 1.00 17.03 187 VAL A N 1
ATOM 821 C CA . VAL A 1 186 ? 9.145 139.277 73.249 1.00 17.64 187 VAL A CA 1
ATOM 822 C C . VAL A 1 186 ? 10.120 140.420 72.910 1.00 21.70 187 VAL A C 1
ATOM 823 O O . VAL A 1 186 ? 10.465 141.223 73.798 1.00 20.76 187 VAL A O 1
ATOM 827 N N . PRO A 1 187 ? 10.600 140.488 71.654 1.00 20.16 188 PRO A N 1
ATOM 828 C CA . PRO A 1 187 ? 11.615 141.519 71.359 1.00 23.33 188 PRO A CA 1
ATOM 829 C C . PRO A 1 187 ? 11.073 142.919 71.601 1.00 20.42 188 PRO A C 1
ATOM 830 O O . PRO A 1 187 ? 9.856 143.135 71.541 1.00 20.89 188 PRO A O 1
ATOM 834 N N . THR A 1 188 ? 11.966 143.867 71.872 1.00 23.87 189 THR A N 1
ATOM 835 C CA . THR A 1 188 ? 11.538 145.240 72.132 1.00 20.77 189 THR A CA 1
ATOM 836 C C . THR A 1 188 ? 10.675 145.788 70.982 1.00 21.41 189 THR A C 1
ATOM 837 O O . THR A 1 188 ? 9.769 146.590 71.209 1.00 28.27 189 THR A O 1
ATOM 841 N N . THR A 1 189 ? 10.927 145.319 69.764 1.00 25.36 190 THR A N 1
ATOM 842 C CA . THR A 1 189 ? 10.135 145.760 68.615 1.00 29.53 190 THR A CA 1
ATOM 843 C C . THR A 1 189 ? 8.679 145.273 68.643 1.00 36.77 190 THR A C 1
ATOM 844 O O . THR A 1 189 ? 7.840 145.775 67.897 1.00 31.51 190 THR A O 1
ATOM 848 N N . ALA A 1 190 ? 8.370 144.319 69.523 1.00 24.30 191 ALA A N 1
ATOM 849 C CA . ALA A 1 190 ? 7.017 143.763 69.610 1.00 20.14 191 ALA A CA 1
ATOM 850 C C . ALA A 1 190 ? 6.282 144.143 70.895 1.00 25.20 191 ALA A C 1
ATOM 851 O O . ALA A 1 190 ? 5.068 143.960 71.015 1.00 24.06 191 ALA A O 1
ATOM 853 N N . ILE A 1 191 ? 7.013 144.657 71.877 1.00 23.14 192 ILE A N 1
ATOM 854 C CA . ILE A 1 191 ? 6.395 144.990 73.149 1.00 23.46 192 ILE A CA 1
ATOM 855 C C . ILE A 1 191 ? 5.300 146.034 72.961 1.00 27.41 192 ILE A C 1
ATOM 856 O O . ILE A 1 191 ? 5.451 146.973 72.173 1.00 26.09 192 ILE A O 1
ATOM 861 N N . GLY A 1 192 ? 4.177 145.809 73.632 1.00 20.08 193 GLY A N 1
ATOM 862 C CA . GLY A 1 192 ? 3.039 146.708 73.582 1.00 22.75 193 GLY A CA 1
ATOM 863 C C . GLY A 1 192 ? 2.133 146.518 72.371 1.00 26.78 193 GLY A C 1
ATOM 864 O O . GLY A 1 192 ? 1.285 147.357 72.112 1.00 27.42 193 GLY A O 1
ATOM 865 N N . THR A 1 193 ? 2.296 145.413 71.641 1.00 21.70 194 THR A N 1
ATOM 866 C CA . THR A 1 193 ? 1.478 145.137 70.441 1.00 19.24 194 THR A CA 1
ATOM 867 C C . THR A 1 193 ? 0.516 143.965 70.625 1.00 25.61 194 THR A C 1
ATOM 868 O O . THR A 1 193 ? -0.100 143.507 69.647 1.00 23.46 194 THR A O 1
ATOM 872 N N . ASP A 1 194 ? 0.364 143.504 71.871 1.00 19.82 195 ASP A N 1
ATOM 873 C CA . ASP A 1 194 ? -0.337 142.248 72.166 1.00 21.82 195 ASP A CA 1
ATOM 874 C C . ASP A 1 194 ? 0.292 141.128 71.364 1.00 18.96 195 ASP A C 1
ATOM 875 O O . ASP A 1 194 ? -0.387 140.317 70.730 1.00 20.25 195 ASP A O 1
ATOM 880 N N . ALA A 1 195 ? 1.612 141.064 71.443 1.00 18.58 196 ALA A N 1
ATOM 881 C CA . ALA A 1 195 ? 2.395 140.146 70.655 1.00 19.79 196 ALA A CA 1
ATOM 882 C C . ALA A 1 195 ? 2.183 138.705 71.092 1.00 21.32 196 ALA A C 1
ATOM 883 O O . ALA A 1 195 ? 1.710 138.433 72.198 1.00 18.10 196 ALA A O 1
ATOM 885 N N . PHE A 1 196 ? 2.606 137.789 70.233 1.00 19.08 197 PHE A N 1
ATOM 886 C CA . PHE A 1 196 ? 2.617 136.366 70.582 1.00 23.39 197 PHE A CA 1
ATOM 887 C C . PHE A 1 196 ? 3.371 136.091 71.889 1.00 21.09 197 PHE A C 1
ATOM 888 O O . PHE A 1 196 ? 4.548 136.444 72.021 1.00 19.89 197 PHE A O 1
ATOM 896 N N . GLN A 1 197 ? 2.685 135.451 72.838 1.00 17.76 198 GLN A N 1
ATOM 897 C CA . GLN A 1 197 ? 3.257 135.133 74.142 1.00 15.55 198 GLN A CA 1
ATOM 898 C C . GLN A 1 197 ? 3.780 136.342 74.911 1.00 23.21 198 GLN A C 1
ATOM 899 O O . GLN A 1 197 ? 4.718 136.229 75.683 1.00 21.58 198 GLN A O 1
ATOM 905 N N . GLU A 1 198 ? 3.136 137.485 74.728 1.00 17.26 199 GLU A N 1
ATOM 906 C CA . GLU A 1 198 ? 3.533 138.676 75.475 1.00 20.15 199 GLU A CA 1
ATOM 907 C C . GLU A 1 198 ? 2.641 138.897 76.670 1.00 19.00 199 GLU A C 1
ATOM 908 O O . GLU A 1 198 ? 1.422 139.046 76.526 1.00 22.11 199 GLU A O 1
ATOM 914 N N . ALA A 1 199 ? 3.235 138.915 77.864 1.00 18.41 200 ALA A N 1
ATOM 915 C CA . ALA A 1 199 ? 2.527 139.387 79.035 1.00 18.64 200 ALA A CA 1
ATOM 916 C C . ALA A 1 199 ? 3.214 140.663 79.543 1.00 17.37 200 ALA A C 1
ATOM 917 O O . ALA A 1 199 ? 4.426 140.828 79.379 1.00 20.66 200 ALA A O 1
ATOM 919 N N . ASP A 1 200 ? 2.444 141.537 80.177 1.00 19.63 201 ASP A N 1
ATOM 920 C CA . ASP A 1 200 ? 3.018 142.711 80.824 1.00 20.64 201 ASP A CA 1
ATOM 921 C C . ASP A 1 200 ? 3.524 142.259 82.199 1.00 18.09 201 ASP A C 1
ATOM 922 O O . ASP A 1 200 ? 2.947 142.601 83.233 1.00 19.05 201 ASP A O 1
ATOM 927 N N . ILE A 1 201 ? 4.592 141.474 82.216 1.00 17.49 202 ILE A N 1
ATOM 928 C CA . ILE A 1 201 ? 4.970 140.867 83.496 1.00 18.80 202 ILE A CA 1
ATOM 929 C C . ILE A 1 201 ? 5.551 141.927 84.455 1.00 19.36 202 ILE A C 1
ATOM 930 O O . ILE A 1 201 ? 5.427 141.796 85.675 1.00 18.74 202 ILE A O 1
ATOM 935 N N . VAL A 1 202 ? 6.138 143.001 83.929 1.00 19.84 203 VAL A N 1
ATOM 936 C CA . VAL A 1 202 ? 6.599 144.043 84.849 1.00 19.35 203 VAL A CA 1
ATOM 937 C C . VAL A 1 202 ? 5.404 144.700 85.557 1.00 21.39 203 VAL A C 1
ATOM 938 O O . VAL A 1 202 ? 5.452 144.971 86.761 1.00 22.22 203 VAL A O 1
ATOM 942 N N . GLY A 1 203 ? 4.309 144.913 84.830 1.00 21.59 204 GLY A N 1
ATOM 943 C CA . GLY A 1 203 ? 3.097 145.427 85.449 1.00 19.95 204 GLY A CA 1
ATOM 944 C C . GLY A 1 203 ? 2.450 144.443 86.412 1.00 22.53 204 GLY A C 1
ATOM 945 O O . GLY A 1 203 ? 2.054 144.796 87.516 1.00 22.89 204 GLY A O 1
ATOM 946 N N . ILE A 1 204 ? 2.338 143.191 85.986 1.00 18.63 205 ILE A N 1
ATOM 947 C CA . ILE A 1 204 ? 1.668 142.187 86.786 1.00 17.08 205 ILE A CA 1
ATOM 948 C C . ILE A 1 204 ? 2.423 141.874 88.063 1.00 17.76 205 ILE A C 1
ATOM 949 O O . ILE A 1 204 ? 1.807 141.755 89.134 1.00 20.91 205 ILE A O 1
ATOM 954 N N . SER A 1 205 ? 3.749 141.779 87.962 1.00 19.70 206 SER A N 1
ATOM 955 C CA . SER A 1 205 ? 4.573 141.400 89.111 1.00 23.85 206 SER A CA 1
ATOM 956 C C . SER A 1 205 ? 4.974 142.574 90.010 1.00 22.54 206 SER A C 1
ATOM 957 O O . SER A 1 205 ? 5.600 142.350 91.036 1.00 20.80 206 SER A O 1
ATOM 960 N N . ARG A 1 206 ? 4.608 143.808 89.642 1.00 19.17 207 ARG A N 1
ATOM 961 C CA . ARG A 1 206 ? 4.990 144.983 90.458 1.00 18.93 207 ARG A CA 1
ATOM 962 C C . ARG A 1 206 ? 4.598 144.814 91.926 1.00 21.01 207 ARG A C 1
ATOM 963 O O . ARG A 1 206 ? 5.430 145.051 92.821 1.00 22.42 207 ARG A O 1
ATOM 971 N N . SER A 1 207 ? 3.354 144.393 92.185 1.00 18.94 208 SER A N 1
ATOM 972 C CA . SER A 1 207 ? 2.889 144.210 93.565 1.00 21.49 208 SER A CA 1
ATOM 973 C C . SER A 1 207 ? 3.408 142.980 94.258 1.00 30.57 208 SER A C 1
ATOM 974 O O . SER A 1 207 ? 3.247 142.853 95.476 1.00 28.62 208 SER A O 1
ATOM 977 N N . CYS A 1 208 ? 4.015 142.054 93.530 1.00 19.67 209 CYS A N 1
ATOM 978 C CA . CYS A 1 208 ? 4.556 140.904 94.257 1.00 23.27 209 CYS A CA 1
ATOM 979 C C . CYS A 1 208 ? 6.067 140.749 94.103 1.00 22.96 209 CYS A C 1
ATOM 980 O O . CYS A 1 208 ? 6.627 139.659 94.252 1.00 23.86 209 CYS A O 1
ATOM 983 N N . THR A 1 209 ? 6.747 141.873 93.889 1.00 18.48 210 THR A N 1
ATOM 984 C CA . THR A 1 209 ? 8.194 141.880 93.915 1.00 17.02 210 THR A CA 1
ATOM 985 C C . THR A 1 209 ? 8.676 143.091 94.732 1.00 21.09 210 THR A C 1
ATOM 986 O O . THR A 1 209 ? 7.962 144.106 94.841 1.00 19.54 210 THR A O 1
ATOM 990 N N . LYS A 1 210 ? 9.881 142.999 95.274 1.00 20.50 211 LYS A N 1
ATOM 991 C CA . LYS A 1 210 ? 10.520 144.176 95.876 1.00 22.10 211 LYS A CA 1
ATOM 992 C C . LYS A 1 210 ? 10.815 145.218 94.812 1.00 28.50 211 LYS A C 1
ATOM 993 O O . LYS A 1 210 ? 10.785 146.414 95.072 1.00 21.73 211 LYS A O 1
ATOM 999 N N . TRP A 1 211 ? 11.144 144.739 93.621 1.00 17.38 212 TRP A N 1
ATOM 1000 C CA . TRP A 1 211 ? 11.646 145.565 92.529 1.00 20.60 212 TRP A CA 1
ATOM 1001 C C . TRP A 1 211 ? 11.599 144.723 91.270 1.00 24.21 212 TRP A C 1
ATOM 1002 O O . TRP A 1 211 ? 11.772 143.501 91.333 1.00 20.52 212 TRP A O 1
ATOM 1013 N N . ASN A 1 212 ? 11.353 145.349 90.128 1.00 18.50 213 ASN A N 1
ATOM 1014 C CA . ASN A 1 212 ? 11.520 144.636 88.878 1.00 18.33 213 ASN A CA 1
ATOM 1015 C C . ASN A 1 212 ? 11.975 145.619 87.813 1.00 26.17 213 ASN A C 1
ATOM 1016 O O . ASN A 1 212 ? 12.015 146.837 88.040 1.00 21.56 213 ASN A O 1
ATOM 1021 N N . VAL A 1 213 ? 12.348 145.099 86.660 1.00 19.30 214 VAL A N 1
ATOM 1022 C CA . VAL A 1 213 ? 12.872 145.947 85.597 1.00 19.68 214 VAL A CA 1
ATOM 1023 C C . VAL A 1 213 ? 12.784 145.202 84.295 1.00 23.30 214 VAL A C 1
ATOM 1024 O O . VAL A 1 213 ? 12.825 143.967 84.293 1.00 21.60 214 VAL A O 1
ATOM 1028 N N . MET A 1 214 ? 12.682 145.935 83.188 1.00 21.58 215 MET A N 1
ATOM 1029 C CA . MET A 1 214 ? 12.861 145.330 81.879 1.00 20.86 215 MET A CA 1
ATOM 1030 C C . MET A 1 214 ? 14.154 145.838 81.303 1.00 26.54 215 MET A C 1
ATOM 1031 O O . MET A 1 214 ? 14.370 147.053 81.239 1.00 25.70 215 MET A O 1
ATOM 1036 N N . VAL A 1 215 ? 15.019 144.924 80.896 1.00 22.64 216 VAL A N 1
ATOM 1037 C CA . VAL A 1 215 ? 16.321 145.306 80.356 1.00 23.10 216 VAL A CA 1
ATOM 1038 C C . VAL A 1 215 ? 16.101 145.771 78.926 1.00 27.43 216 VAL A C 1
ATOM 1039 O O . VAL A 1 215 ? 15.429 145.098 78.163 1.00 23.69 216 VAL A O 1
ATOM 1043 N N . LYS A 1 216 ? 16.619 146.944 78.568 1.00 23.41 217 LYS A N 1
ATOM 1044 C CA . LYS A 1 216 ? 16.300 147.518 77.261 1.00 26.47 217 LYS A CA 1
ATOM 1045 C C . LYS A 1 216 ? 17.458 147.458 76.274 1.00 23.60 217 LYS A C 1
ATOM 1046 O O . LYS A 1 216 ? 17.266 147.648 75.068 1.00 24.52 217 LYS A O 1
ATOM 1052 N N . ASN A 1 217 ? 18.657 147.190 76.767 1.00 22.33 218 ASN A N 1
ATOM 1053 C CA . ASN A 1 217 ? 19.797 146.994 75.870 1.00 24.37 218 ASN A CA 1
ATOM 1054 C C . ASN A 1 217 ? 20.859 146.191 76.583 1.00 21.28 218 ASN A C 1
ATOM 1055 O O . ASN A 1 217 ? 20.883 146.123 77.814 1.00 23.89 218 ASN A O 1
ATOM 1060 N N . VAL A 1 218 ? 21.713 145.539 75.803 1.00 21.74 219 VAL A N 1
ATOM 1061 C CA . VAL A 1 218 ? 22.620 144.569 76.367 1.00 21.96 219 VAL A CA 1
ATOM 1062 C C . VAL A 1 218 ? 23.683 145.254 77.223 1.00 27.55 219 VAL A C 1
ATOM 1063 O O . VAL A 1 218 ? 24.178 144.668 78.191 1.00 24.44 219 VAL A O 1
ATOM 1067 N N . ALA A 1 219 ? 23.994 146.516 76.922 1.00 23.40 220 ALA A N 1
ATOM 1068 C CA . ALA A 1 219 ? 25.017 147.213 77.712 1.00 24.15 220 ALA A CA 1
ATOM 1069 C C . ALA A 1 219 ? 24.611 147.378 79.183 1.00 25.69 220 ALA A C 1
ATOM 1070 O O . ALA A 1 219 ? 25.477 147.461 80.069 1.00 26.33 220 ALA A O 1
ATOM 1072 N N . GLU A 1 220 ? 23.313 147.421 79.461 1.00 24.65 221 GLU A N 1
ATOM 1073 C CA . GLU A 1 220 ? 22.882 147.581 80.852 1.00 24.04 221 GLU A CA 1
ATOM 1074 C C . GLU A 1 220 ? 22.551 146.239 81.528 1.00 24.54 221 GLU A C 1
ATOM 1075 O O . GLU A 1 220 ? 22.208 146.198 82.715 1.00 22.09 221 GLU A O 1
ATOM 1081 N N . LEU A 1 221 ? 22.677 145.142 80.792 1.00 23.31 222 LEU A N 1
ATOM 1082 C CA . LEU A 1 221 ? 22.329 143.845 81.367 1.00 23.30 222 LEU A CA 1
ATOM 1083 C C . LEU A 1 221 ? 23.167 143.474 82.618 1.00 23.86 222 LEU A C 1
ATOM 1084 O O . LEU A 1 221 ? 22.586 143.054 83.627 1.00 24.58 222 LEU A O 1
ATOM 1089 N N . PRO A 1 222 ? 24.509 143.638 82.583 1.00 23.98 223 PRO A N 1
ATOM 1090 C CA . PRO A 1 222 ? 25.257 143.324 83.811 1.00 22.81 223 PRO A CA 1
ATOM 1091 C C . PRO A 1 222 ? 24.808 144.168 85.015 1.00 23.94 223 PRO A C 1
ATOM 1092 O O . PRO A 1 222 ? 24.656 143.649 86.133 1.00 24.63 223 PRO A O 1
ATOM 1096 N N . ARG A 1 223 ? 24.580 145.462 84.781 1.00 22.59 224 ARG A N 1
ATOM 1097 C CA . ARG A 1 223 ? 24.126 146.348 85.857 1.00 25.17 224 ARG A CA 1
ATOM 1098 C C . ARG A 1 223 ? 22.800 145.868 86.435 1.00 22.98 224 ARG A C 1
ATOM 1099 O O . ARG A 1 223 ? 22.638 145.804 87.646 1.00 23.26 224 ARG A O 1
ATOM 1107 N N . ARG A 1 224 ? 21.840 145.549 85.567 1.00 23.03 225 ARG A N 1
ATOM 1108 C CA . ARG A 1 224 ? 20.529 145.139 86.063 1.00 22.32 225 ARG A CA 1
ATOM 1109 C C . ARG A 1 224 ? 20.612 143.816 86.824 1.00 23.09 225 ARG A C 1
ATOM 1110 O O . ARG A 1 224 ? 19.912 143.629 87.827 1.00 21.87 225 ARG A O 1
ATOM 1118 N N . ILE A 1 225 ? 21.468 142.907 86.362 1.00 19.18 226 ILE A N 1
ATOM 1119 C CA . ILE A 1 225 ? 21.670 141.667 87.109 1.00 21.12 226 ILE A CA 1
ATOM 1120 C C . ILE A 1 225 ? 22.261 141.932 88.509 1.00 26.25 226 ILE A C 1
ATOM 1121 O O . ILE A 1 225 ? 21.796 141.361 89.508 1.00 21.63 226 ILE A O 1
ATOM 1126 N N . ASN A 1 226 ? 23.259 142.807 88.606 1.00 21.43 227 ASN A N 1
ATOM 1127 C CA . ASN A 1 226 ? 23.805 143.160 89.925 1.00 23.25 227 ASN A CA 1
ATOM 1128 C C . ASN A 1 226 ? 22.761 143.784 90.822 1.00 19.92 227 ASN A C 1
ATOM 1129 O O . ASN A 1 226 ? 22.679 143.466 92.014 1.00 24.42 227 ASN A O 1
ATOM 1134 N N . GLU A 1 227 ? 21.968 144.689 90.258 1.00 21.19 228 GLU A N 1
ATOM 1135 C CA . GLU A 1 227 ? 20.929 145.347 91.046 1.00 22.35 228 GLU A CA 1
ATOM 1136 C C . GLU A 1 227 ? 19.909 144.341 91.597 1.00 24.70 228 GLU A C 1
ATOM 1137 O O . GLU A 1 227 ? 19.495 144.430 92.766 1.00 22.47 228 GLU A O 1
ATOM 1143 N N . ALA A 1 228 ? 19.500 143.400 90.745 1.00 22.86 229 ALA A N 1
ATOM 1144 C CA . ALA A 1 228 ? 18.543 142.379 91.146 1.00 19.14 229 ALA A CA 1
ATOM 1145 C C . ALA A 1 228 ? 19.065 141.591 92.346 1.00 22.25 229 ALA A C 1
ATOM 1146 O O . ALA A 1 228 ? 18.340 141.390 93.337 1.00 22.53 229 ALA A O 1
ATOM 1148 N N . PHE A 1 229 ? 20.303 141.114 92.262 1.00 19.86 230 PHE A N 1
ATOM 1149 C CA . PHE A 1 229 ? 20.814 140.250 93.334 1.00 22.05 230 PHE A CA 1
ATOM 1150 C C . PHE A 1 229 ? 20.967 141.064 94.596 1.00 23.66 230 PHE A C 1
ATOM 1151 O O . PHE A 1 229 ? 20.708 140.576 95.701 1.00 22.17 230 PHE A O 1
ATOM 1159 N N . GLU A 1 230 ? 21.371 142.316 94.431 1.00 21.89 231 GLU A N 1
ATOM 1160 C CA . GLU A 1 230 ? 21.573 143.170 95.593 1.00 22.76 231 GLU A CA 1
ATOM 1161 C C . GLU A 1 230 ? 20.267 143.465 96.303 1.00 25.82 231 GLU A C 1
ATOM 1162 O O . GLU A 1 230 ? 20.171 143.312 97.521 1.00 26.13 231 GLU A O 1
ATOM 1168 N N . ILE A 1 231 ? 19.239 143.844 95.545 1.00 19.70 232 ILE A N 1
ATOM 1169 C CA . ILE A 1 231 ? 17.963 144.153 96.154 1.00 19.79 232 ILE A CA 1
ATOM 1170 C C . ILE A 1 231 ? 17.334 142.895 96.770 1.00 22.54 232 ILE A C 1
ATOM 1171 O O . ILE A 1 231 ? 16.746 142.953 97.860 1.00 19.66 232 ILE A O 1
ATOM 1176 N N . ALA A 1 232 ? 17.457 141.762 96.076 1.00 19.17 233 ALA A N 1
ATOM 1177 C CA . ALA A 1 232 ? 16.849 140.518 96.563 1.00 19.02 233 ALA A CA 1
ATOM 1178 C C . ALA A 1 232 ? 17.414 140.118 97.921 1.00 23.13 233 ALA A C 1
ATOM 1179 O O . ALA A 1 232 ? 16.712 139.541 98.740 1.00 19.86 233 ALA A O 1
ATOM 1181 N N . THR A 1 233 ? 18.686 140.416 98.149 1.00 23.47 234 THR A N 1
ATOM 1182 C CA . THR A 1 233 ? 19.368 139.839 99.308 1.00 24.20 234 THR A CA 1
ATOM 1183 C C . THR A 1 233 ? 19.627 140.816 100.441 1.00 29.98 234 THR A C 1
ATOM 1184 O O . THR A 1 233 ? 20.104 140.406 101.486 1.00 35.39 234 THR A O 1
ATOM 1188 N N . THR A 1 234 ? 19.283 142.088 100.268 1.00 23.66 235 THR A N 1
ATOM 1189 C CA . THR A 1 234 ? 19.512 143.087 101.322 1.00 29.77 235 THR A CA 1
ATOM 1190 C C . THR A 1 234 ? 18.206 143.580 101.930 1.00 31.42 235 THR A C 1
ATOM 1191 O O . THR A 1 234 ? 17.128 143.279 101.418 1.00 25.74 235 THR A O 1
ATOM 1195 N N . GLY A 1 235 ? 18.284 144.300 103.051 1.00 25.83 236 GLY A N 1
ATOM 1196 C CA . GLY A 1 235 ? 17.075 144.706 103.746 1.00 23.20 236 GLY A CA 1
ATOM 1197 C C . GLY A 1 235 ? 16.324 143.445 104.130 1.00 20.92 236 GLY A C 1
ATOM 1198 O O . GLY A 1 235 ? 16.952 142.434 104.475 1.00 23.66 236 GLY A O 1
ATOM 1199 N N . ARG A 1 236 ? 14.999 143.474 104.067 1.00 20.05 237 ARG A N 1
ATOM 1200 C CA . ARG A 1 236 ? 14.257 142.217 104.185 1.00 21.29 237 ARG A CA 1
ATOM 1201 C C . ARG A 1 236 ? 14.367 141.512 102.856 1.00 21.78 237 ARG A C 1
ATOM 1202 O O . ARG A 1 236 ? 13.973 142.090 101.824 1.00 20.90 237 ARG A O 1
ATOM 1210 N N . PRO A 1 237 ? 14.927 140.286 102.840 1.00 20.96 238 PRO A N 1
ATOM 1211 C CA . PRO A 1 237 ? 15.078 139.648 101.519 1.00 18.81 238 PRO A CA 1
ATOM 1212 C C . PRO A 1 237 ? 13.738 139.463 100.820 1.00 19.53 238 PRO A C 1
ATOM 1213 O O . PRO A 1 237 ? 12.703 139.419 101.488 1.00 20.28 238 PRO A O 1
ATOM 1217 N N . GLY A 1 238 ? 13.754 139.353 99.492 1.00 18.20 239 GLY A N 1
ATOM 1218 C CA . GLY A 1 238 ? 12.499 139.170 98.804 1.00 15.34 239 GLY A CA 1
ATOM 1219 C C . GLY A 1 238 ? 12.741 139.008 97.316 1.00 15.79 239 GLY A C 1
ATOM 1220 O O . GLY A 1 238 ? 13.879 139.063 96.844 1.00 18.93 239 GLY A O 1
ATOM 1221 N N . PRO A 1 239 ? 11.655 138.793 96.576 1.00 17.72 240 PRO A N 1
ATOM 1222 C CA . PRO A 1 239 ? 11.746 138.456 95.147 1.00 18.18 240 PRO A CA 1
ATOM 1223 C C . PRO A 1 239 ? 11.960 139.680 94.268 1.00 17.89 240 PRO A C 1
ATOM 1224 O O . PRO A 1 239 ? 11.415 140.747 94.575 1.00 18.97 240 PRO A O 1
ATOM 1228 N N . VAL A 1 240 ? 12.722 139.517 93.198 1.00 17.18 241 VAL A N 1
ATOM 1229 C CA . VAL A 1 240 ? 12.838 140.547 92.171 1.00 17.57 241 VAL A CA 1
ATOM 1230 C C . VAL A 1 240 ? 12.632 139.888 90.815 1.00 19.69 241 VAL A C 1
ATOM 1231 O O . VAL A 1 240 ? 12.841 138.677 90.671 1.00 19.86 241 VAL A O 1
ATOM 1235 N N . LEU A 1 241 ? 12.248 140.671 89.810 1.00 16.25 242 LEU A N 1
ATOM 1236 C CA . LEU A 1 241 ? 12.110 140.108 88.465 1.00 17.03 242 LEU A CA 1
ATOM 1237 C C . LEU A 1 241 ? 12.842 140.982 87.466 1.00 20.51 242 LEU A C 1
ATOM 1238 O O . LEU A 1 241 ? 12.750 142.208 87.519 1.00 18.79 242 LEU A O 1
ATOM 1243 N N . VAL A 1 242 ? 13.565 140.331 86.563 1.00 15.81 243 VAL A N 1
ATOM 1244 C CA . VAL A 1 242 ? 14.266 140.988 85.468 1.00 18.48 243 VAL A CA 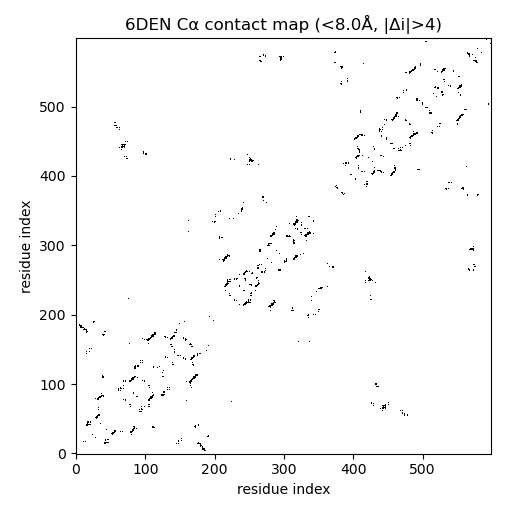1
ATOM 1245 C C . VAL A 1 242 ? 13.721 140.426 84.159 1.00 24.82 243 VAL A C 1
ATOM 1246 O O . VAL A 1 242 ? 13.857 139.238 83.886 1.00 18.07 243 VAL A O 1
ATOM 1250 N N . ASP A 1 243 ? 13.126 141.300 83.360 1.00 16.37 244 ASP A N 1
ATOM 1251 C CA . ASP A 1 243 ? 12.482 140.941 82.080 1.00 17.85 244 ASP A CA 1
ATOM 1252 C C . ASP A 1 243 ? 13.516 141.096 80.952 1.00 25.24 244 ASP A C 1
ATOM 1253 O O . ASP A 1 243 ? 14.215 142.130 80.878 1.00 19.97 244 ASP A O 1
ATOM 1258 N N . LEU A 1 244 ? 13.648 140.065 80.108 1.00 19.85 245 LEU A N 1
ATOM 1259 C CA . LEU A 1 244 ? 14.746 139.955 79.136 1.00 17.62 245 LEU A CA 1
ATOM 1260 C C . LEU A 1 244 ? 14.221 139.816 77.719 1.00 23.41 245 LEU A C 1
ATOM 1261 O O . LEU A 1 244 ? 13.951 138.700 77.244 1.00 20.76 245 LEU A O 1
ATOM 1266 N N . PRO A 1 245 ? 14.081 140.943 77.017 1.00 20.45 246 PRO A N 1
ATOM 1267 C CA . PRO A 1 245 ? 13.560 140.850 75.641 1.00 19.41 246 PRO A CA 1
ATOM 1268 C C . PRO A 1 245 ? 14.478 140.022 74.774 1.00 18.62 246 PRO A C 1
ATOM 1269 O O . PRO A 1 245 ? 15.701 140.076 74.934 1.00 21.52 246 PRO A O 1
ATOM 1273 N N . LYS A 1 246 ? 13.888 139.247 73.867 1.00 17.13 247 LYS A N 1
ATOM 1274 C CA . LYS A 1 246 ? 14.668 138.301 73.096 1.00 17.68 247 LYS A CA 1
ATOM 1275 C C . LYS A 1 246 ? 15.721 138.988 72.218 1.00 21.18 247 LYS A C 1
ATOM 1276 O O . LYS A 1 246 ? 16.808 138.444 71.996 1.00 19.57 247 LYS A O 1
ATOM 1282 N N . ASP A 1 247 ? 15.415 140.183 71.712 1.00 21.47 248 ASP A N 1
ATOM 1283 C CA . ASP A 1 247 ? 16.408 140.842 70.860 1.00 26.02 248 ASP A CA 1
ATOM 1284 C C . ASP A 1 247 ? 17.564 141.379 71.702 1.00 23.62 248 ASP A C 1
ATOM 1285 O O . ASP A 1 247 ? 18.694 141.449 71.219 1.00 24.80 248 ASP A O 1
ATOM 1290 N N . VAL A 1 248 ? 17.318 141.674 72.980 1.00 20.93 249 VAL A N 1
ATOM 1291 C CA . VAL A 1 248 ? 18.417 142.065 73.858 1.00 18.38 249 VAL A CA 1
ATOM 1292 C C . VAL A 1 248 ? 19.347 140.874 74.151 1.00 21.88 249 VAL A C 1
ATOM 1293 O O . VAL A 1 248 ? 20.577 140.989 74.081 1.00 22.86 249 VAL A O 1
ATOM 1297 N N . THR A 1 249 ? 18.784 139.715 74.483 1.00 20.83 250 THR A N 1
ATOM 1298 C CA . THR A 1 249 ? 19.660 138.600 74.834 1.00 19.69 250 THR A CA 1
ATOM 1299 C C . THR A 1 249 ? 20.351 137.995 73.594 1.00 19.79 250 THR A C 1
ATOM 1300 O O . THR A 1 249 ? 21.408 137.376 73.714 1.00 23.69 250 THR A O 1
ATOM 1304 N N . ALA A 1 250 ? 19.753 138.168 72.417 1.00 20.29 251 ALA A N 1
ATOM 1305 C CA . ALA A 1 250 ? 20.394 137.727 71.166 1.00 19.61 251 ALA A CA 1
ATOM 1306 C C . ALA A 1 250 ? 21.449 138.736 70.701 1.00 25.76 251 ALA A C 1
ATOM 1307 O O . ALA A 1 250 ? 22.382 138.391 69.981 1.00 26.41 251 ALA A O 1
ATOM 1309 N N . SER A 1 251 ? 21.275 139.998 71.075 1.00 24.26 252 SER A N 1
ATOM 1310 C CA . SER A 1 251 ? 22.190 141.041 70.584 1.00 24.63 252 SER A CA 1
ATOM 1311 C C . SER A 1 251 ? 23.596 140.910 71.171 1.00 31.67 252 SER A C 1
ATOM 1312 O O . SER A 1 251 ? 23.790 140.332 72.244 1.00 24.64 252 SER A O 1
ATOM 1315 N N . ILE A 1 252 ? 24.586 141.462 70.464 1.00 26.60 253 ILE A N 1
ATOM 1316 C CA . ILE A 1 252 ? 25.970 141.357 70.914 1.00 27.30 253 ILE A CA 1
ATOM 1317 C C . ILE A 1 252 ? 26.458 142.706 71.448 1.00 25.08 253 ILE A C 1
ATOM 1318 O O . ILE A 1 252 ? 26.150 143.751 70.872 1.00 28.65 253 ILE A O 1
ATOM 1323 N N . LEU A 1 253 ? 27.166 142.675 72.575 1.00 24.94 254 LEU A N 1
ATOM 1324 C CA . LEU A 1 253 ? 27.706 143.890 73.181 1.00 25.73 254 LEU A CA 1
ATOM 1325 C C . LEU A 1 253 ? 28.826 144.445 72.301 1.00 28.87 254 LEU A C 1
ATOM 1326 O O . LEU A 1 253 ? 29.793 143.739 72.019 1.00 28.72 254 LEU A O 1
ATOM 1331 N N . ARG A 1 254 ? 28.689 145.695 71.874 1.00 27.19 255 ARG A N 1
ATOM 1332 C CA . ARG A 1 254 ? 29.675 146.293 70.969 1.00 29.92 255 ARG A CA 1
ATOM 1333 C C . ARG A 1 254 ? 30.438 147.461 71.598 1.00 44.64 255 ARG A C 1
ATOM 1334 O O . ARG A 1 254 ? 31.242 148.105 70.928 1.00 42.87 255 ARG A O 1
ATOM 1342 N N . GLU A 1 255 ? 30.176 147.752 72.868 1.00 31.77 256 GLU A N 1
ATOM 1343 C CA . GLU A 1 255 ? 30.780 148.920 73.498 1.00 34.51 256 GLU A CA 1
ATOM 1344 C C . GLU A 1 255 ? 31.268 148.586 74.896 1.00 43.68 256 GLU A C 1
ATOM 1345 O O . GLU A 1 255 ? 30.776 147.659 75.531 1.00 32.89 256 GLU A O 1
ATOM 1351 N N . SER A 1 256 ? 32.256 149.329 75.376 1.00 37.55 257 SER A N 1
ATOM 1352 C CA . SER A 1 256 ? 32.728 149.138 76.740 1.00 32.87 257 SER A CA 1
ATOM 1353 C C . SER A 1 256 ? 31.660 149.583 77.735 1.00 28.64 257 SER A C 1
ATOM 1354 O O . SER A 1 256 ? 30.784 150.397 77.410 1.00 33.53 257 SER A O 1
ATOM 1357 N N . ILE A 1 257 ? 31.727 149.038 78.943 1.00 30.85 258 ILE A N 1
ATOM 1358 C CA . ILE A 1 257 ? 30.764 149.370 79.989 1.00 31.40 258 ILE A CA 1
ATOM 1359 C C . ILE A 1 257 ? 31.519 149.589 81.289 1.00 30.84 258 ILE A C 1
ATOM 1360 O O . ILE A 1 257 ? 32.607 149.042 81.448 1.00 35.07 258 ILE A O 1
ATOM 1365 N N . PRO A 1 258 ? 30.942 150.378 82.227 1.00 33.82 259 PRO A N 1
ATOM 1366 C CA . PRO A 1 258 ? 31.661 150.690 83.470 1.00 33.04 259 PRO A CA 1
ATOM 1367 C C . PRO A 1 258 ? 32.054 149.422 84.184 1.00 39.64 259 PRO A C 1
ATOM 1368 O O . PRO A 1 258 ? 31.237 148.512 84.370 1.00 36.40 259 PRO A O 1
ATOM 1372 N N . ILE A 1 259 ? 33.317 149.345 84.562 1.00 31.89 260 ILE A N 1
ATOM 1373 C CA . ILE A 1 259 ? 33.831 148.139 85.169 1.00 33.62 260 ILE A CA 1
ATOM 1374 C C . ILE A 1 259 ? 33.079 147.770 86.450 1.00 33.14 260 ILE A C 1
ATOM 1375 O O . ILE A 1 259 ? 32.968 146.584 86.786 1.00 36.33 260 ILE A O 1
ATOM 1380 N N A ASN A 1 260 ? 32.561 148.772 87.155 0.49 34.63 261 ASN A N 1
ATOM 1381 N N B ASN A 1 260 ? 32.545 148.758 87.171 0.51 34.63 261 ASN A N 1
ATOM 1382 C CA A ASN A 1 260 ? 31.825 148.518 88.384 0.49 33.62 261 ASN A CA 1
ATOM 1383 C CA B ASN A 1 260 ? 31.817 148.437 88.399 0.51 33.62 261 ASN A CA 1
ATOM 1384 C C A ASN A 1 260 ? 30.554 147.690 88.112 0.49 32.73 261 ASN A C 1
ATOM 1385 C C B ASN A 1 260 ? 30.581 147.596 88.086 0.51 32.61 261 ASN A C 1
ATOM 1386 O O A ASN A 1 260 ? 30.073 146.985 88.996 0.49 36.51 261 ASN A O 1
ATOM 1387 O O B ASN A 1 260 ? 30.149 146.797 88.912 0.51 36.25 261 ASN A O 1
ATOM 1396 N N . THR A 1 261 ? 30.028 147.758 86.887 1.00 31.58 262 THR A N 1
ATOM 1397 C CA . THR A 1 261 ? 28.813 147.010 86.540 1.00 26.94 262 THR A CA 1
ATOM 1398 C C . THR A 1 261 ? 29.103 145.543 86.199 1.00 39.48 262 THR A C 1
ATOM 1399 O O . THR A 1 261 ? 28.173 144.748 86.053 1.00 32.99 262 THR A O 1
ATOM 1403 N N . THR A 1 262 ? 30.374 145.167 86.069 1.00 30.92 263 THR A N 1
ATOM 1404 C CA . THR A 1 262 ? 30.696 143.775 85.728 1.00 28.14 263 THR A CA 1
ATOM 1405 C C . THR A 1 262 ? 31.016 142.937 86.961 1.00 37.79 263 THR A C 1
ATOM 1406 O O . THR A 1 262 ? 31.383 141.760 86.852 1.00 30.93 263 THR A O 1
ATOM 1410 N N . LEU A 1 263 ? 30.885 143.549 88.134 1.00 36.51 264 LEU A N 1
ATOM 1411 C CA . LEU A 1 263 ? 31.181 142.862 89.389 1.00 37.47 264 LEU A CA 1
ATOM 1412 C C . LEU A 1 263 ? 30.013 143.001 90.361 1.00 43.43 264 LEU A C 1
ATOM 1413 O O . LEU A 1 263 ? 29.400 144.066 90.468 1.00 43.27 264 LEU A O 1
ATOM 1418 N N . PRO A 1 264 ? 29.676 141.911 91.052 1.00 35.77 265 PRO A N 1
ATOM 1419 C CA . PRO A 1 264 ? 28.649 141.915 92.102 1.00 42.62 265 PRO A CA 1
ATOM 1420 C C . PRO A 1 264 ? 28.876 143.014 93.149 1.00 42.93 265 PRO A C 1
ATOM 1421 O O . PRO A 1 264 ? 30.045 143.263 93.442 1.00 43.58 265 PRO A O 1
ATOM 1425 N N . ALA A 1 275 ? 29.110 151.527 109.663 1.00 76.44 276 ALA A N 1
ATOM 1426 C CA . ALA A 1 275 ? 29.006 151.621 111.119 1.00 90.21 276 ALA A CA 1
ATOM 1427 C C . ALA A 1 275 ? 27.573 151.917 111.554 1.00 91.49 276 ALA A C 1
ATOM 1428 O O . ALA A 1 275 ? 26.771 152.419 110.765 1.00 84.80 276 ALA A O 1
ATOM 1430 N N . 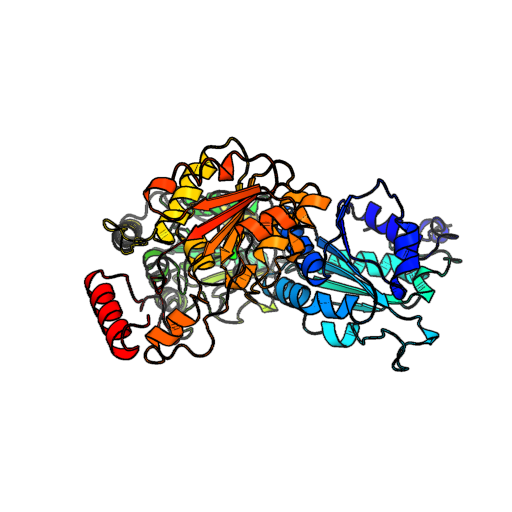VAL A 1 276 ? 27.258 151.604 112.811 1.00 90.68 277 VAL A N 1
ATOM 1431 C CA . VAL A 1 276 ? 25.914 151.816 113.354 1.00 75.95 277 VAL A CA 1
ATOM 1432 C C . VAL A 1 276 ? 25.658 153.307 113.611 1.00 70.65 277 VAL A C 1
ATOM 1433 O O . VAL A 1 276 ? 26.527 154.026 114.109 1.00 70.30 277 VAL A O 1
ATOM 1437 N N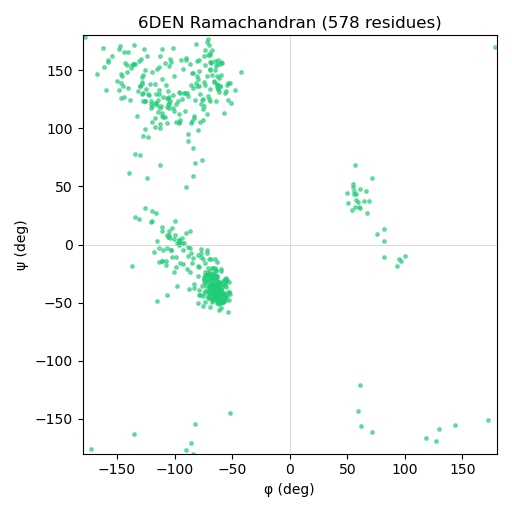 . SER A 1 277 ? 24.467 153.775 113.251 1.00 52.25 278 SER A N 1
ATOM 1438 C CA . SER A 1 277 ? 24.117 155.174 113.448 1.00 56.78 278 SER A CA 1
ATOM 1439 C C . SER A 1 277 ? 24.078 155.512 114.936 1.00 70.00 278 SER A C 1
ATOM 1440 O O . SER A 1 277 ? 23.779 154.654 115.774 1.00 55.19 278 SER A O 1
ATOM 1443 N N . GLU A 1 278 ? 24.380 156.762 115.266 1.00 69.05 279 GLU A N 1
ATOM 1444 C CA . GLU A 1 278 ? 24.304 157.197 116.653 1.00 63.44 279 GLU A CA 1
ATOM 1445 C C . GLU A 1 278 ? 22.874 157.058 117.159 1.00 55.42 279 GLU A C 1
ATOM 1446 O O . GLU A 1 278 ? 22.647 156.739 118.327 1.00 55.61 279 GLU A O 1
ATOM 1452 N N . PHE A 1 279 ? 21.912 157.279 116.271 1.00 46.29 280 PHE A N 1
ATOM 1453 C CA . PHE A 1 279 ? 20.507 157.155 116.630 1.00 53.06 280 PHE A CA 1
ATOM 1454 C C . PHE A 1 279 ? 20.191 155.735 117.112 1.00 50.99 280 PHE A C 1
ATOM 1455 O O . PHE A 1 279 ? 19.478 155.535 118.103 1.00 41.82 280 PHE A O 1
ATOM 1463 N N . THR A 1 280 ? 20.751 154.754 116.414 1.00 46.45 281 THR A N 1
ATOM 1464 C CA . THR A 1 280 ? 20.483 153.356 116.716 1.00 51.62 281 THR A CA 1
ATOM 1465 C C . THR A 1 280 ? 21.294 152.904 117.931 1.00 40.54 281 THR A C 1
ATOM 1466 O O . THR A 1 280 ? 20.796 152.164 118.781 1.00 34.73 281 THR A O 1
ATOM 1470 N N . SER A 1 281 ? 22.534 153.366 118.016 1.00 39.54 282 SER A N 1
ATOM 1471 C CA . SER A 1 281 ? 23.360 153.119 119.196 1.00 36.10 282 SER A CA 1
ATOM 1472 C C . SER A 1 281 ? 22.663 153.597 120.476 1.00 39.55 282 SER A C 1
ATOM 1473 O O . SER A 1 281 ? 22.674 152.905 121.494 1.00 36.98 282 SER A O 1
ATOM 1476 N N . GLU A 1 282 ? 22.025 154.764 120.416 1.00 32.45 283 GLU A N 1
ATOM 1477 C CA . GLU A 1 282 ? 21.298 155.279 121.565 1.00 35.89 283 GLU A CA 1
ATOM 1478 C C . GLU A 1 282 ? 20.054 154.465 121.840 1.00 39.89 283 GLU A C 1
ATOM 1479 O O . GLU A 1 282 ? 19.674 154.288 122.993 1.00 34.40 283 GLU A O 1
ATOM 1485 N N . ALA A 1 283 ? 19.393 153.982 120.788 1.00 34.67 284 ALA A N 1
ATOM 1486 C CA . ALA A 1 283 ? 18.192 153.183 121.008 1.00 28.17 284 ALA A CA 1
ATOM 1487 C C . ALA A 1 283 ? 18.581 151.859 121.665 1.00 26.20 284 ALA A C 1
ATOM 1488 O O . ALA A 1 283 ? 17.867 151.357 122.536 1.00 28.17 284 ALA A O 1
ATOM 1490 N N . ILE A 1 284 ? 19.719 151.310 121.253 1.00 25.69 285 ILE A N 1
ATOM 1491 C CA . ILE A 1 284 ? 20.190 150.045 121.832 1.00 25.23 285 ILE A CA 1
ATOM 1492 C C . ILE A 1 284 ? 20.492 150.211 123.322 1.00 34.98 285 ILE A C 1
ATOM 1493 O O . ILE A 1 284 ? 20.099 149.374 124.137 1.00 28.24 285 ILE A O 1
ATOM 1498 N N . LYS A 1 285 ? 21.153 151.307 123.684 1.00 32.24 286 LYS A N 1
ATOM 1499 C CA . LYS A 1 285 ? 21.390 151.598 125.107 1.00 27.24 286 LYS A CA 1
ATOM 1500 C C . LYS A 1 285 ? 20.097 151.738 125.890 1.00 29.32 286 LYS A C 1
ATOM 1501 O O . LYS A 1 285 ? 19.964 151.177 126.971 1.00 32.36 286 LYS A O 1
ATOM 1507 N N . ARG A 1 286 ? 19.127 152.478 125.359 1.00 28.47 287 ARG A N 1
ATOM 1508 C CA . ARG A 1 286 ? 17.863 152.608 126.070 1.00 27.79 287 ARG A CA 1
ATOM 1509 C C . ARG A 1 286 ? 17.142 151.267 126.174 1.00 30.46 287 ARG A C 1
ATOM 1510 O O . ARG A 1 286 ? 16.541 150.942 127.217 1.00 29.62 287 ARG A O 1
ATOM 1518 N N . ALA A 1 287 ? 17.202 150.482 125.098 1.00 31.23 288 ALA A N 1
ATOM 1519 C CA . ALA A 1 287 ? 16.586 149.161 125.107 1.00 28.49 288 ALA A CA 1
ATOM 1520 C C . ALA A 1 287 ? 17.196 148.277 126.205 1.00 24.99 288 ALA A C 1
ATOM 1521 O O . ALA A 1 287 ? 16.482 147.555 126.907 1.00 27.00 288 ALA A O 1
ATOM 1523 N N . ALA A 1 288 ? 18.520 148.312 126.319 1.00 27.58 289 ALA A N 1
ATOM 1524 C CA . ALA A 1 288 ? 19.193 147.530 127.353 1.00 31.14 289 ALA A CA 1
ATOM 1525 C C . ALA A 1 288 ? 18.751 148.004 128.744 1.00 36.93 289 ALA A C 1
ATOM 1526 O O . ALA A 1 288 ? 18.467 147.186 129.618 1.00 29.56 289 ALA A O 1
ATOM 1528 N N . ASN A 1 289 ? 18.626 149.314 128.944 1.00 33.59 290 ASN A N 1
ATOM 1529 C CA . ASN A 1 289 ? 18.210 149.800 130.261 1.00 34.05 290 ASN A CA 1
ATOM 1530 C C . ASN A 1 289 ? 16.804 149.335 130.593 1.00 39.52 290 ASN A C 1
ATOM 1531 O O . ASN A 1 289 ? 16.503 149.024 131.736 1.00 33.91 290 ASN A O 1
ATOM 1536 N N . ILE A 1 290 ? 15.941 149.259 129.585 1.00 29.40 291 ILE A N 1
ATOM 1537 C CA . ILE A 1 290 ? 14.592 148.754 129.794 1.00 27.16 291 ILE A CA 1
ATOM 1538 C C . ILE A 1 290 ? 14.601 147.269 130.169 1.00 27.53 291 ILE A C 1
ATOM 1539 O O . ILE A 1 290 ? 13.891 146.850 131.082 1.00 31.26 291 ILE A O 1
ATOM 1544 N N . LEU A 1 291 ? 15.375 146.468 129.441 1.00 28.13 292 LEU A N 1
ATOM 1545 C CA . LEU A 1 291 ? 15.410 145.031 129.723 1.00 26.38 292 LEU A CA 1
ATOM 1546 C C . LEU A 1 291 ? 15.994 144.802 131.129 1.00 31.08 292 LEU A C 1
ATOM 1547 O O . LEU A 1 291 ? 15.530 143.931 131.868 1.00 29.15 292 LEU A O 1
ATOM 1552 N N . ASN A 1 292 ? 16.993 145.599 131.490 1.00 30.59 293 ASN A N 1
ATOM 1553 C CA . ASN A 1 292 ? 17.611 145.465 132.822 1.00 30.97 293 ASN A CA 1
ATOM 1554 C C . ASN A 1 292 ? 16.653 145.753 133.976 1.00 36.76 293 ASN A C 1
ATOM 1555 O O . ASN A 1 292 ? 16.949 145.406 135.114 1.00 37.19 293 ASN A O 1
ATOM 1560 N N . LYS A 1 293 ? 15.503 146.365 133.694 1.00 31.69 294 LYS A N 1
ATOM 1561 C CA . LYS A 1 293 ? 14.457 146.561 134.705 1.00 28.58 294 LYS A CA 1
ATOM 1562 C C . LYS A 1 293 ? 13.417 145.443 134.717 1.00 39.76 294 LYS A C 1
ATOM 1563 O O . LYS A 1 293 ? 12.635 145.327 135.661 1.00 33.99 294 LYS A O 1
ATOM 1569 N N . ALA A 1 294 ? 13.362 144.657 133.643 1.00 31.88 295 ALA A N 1
ATOM 1570 C CA . ALA A 1 294 ? 12.264 143.706 133.459 1.00 31.95 295 ALA A CA 1
ATOM 1571 C C . ALA A 1 294 ? 12.249 142.589 134.494 1.00 29.07 295 ALA A C 1
ATOM 1572 O O . ALA A 1 294 ? 13.293 142.040 134.842 1.00 34.05 295 ALA A O 1
ATOM 1574 N N . LYS A 1 295 ? 11.046 142.233 134.930 1.00 25.22 296 LYS A N 1
ATOM 1575 C CA . LYS A 1 295 ? 10.852 141.126 135.856 1.00 29.99 296 LYS A CA 1
ATOM 1576 C C . LYS A 1 295 ? 10.231 139.914 135.185 1.00 38.62 296 LYS A C 1
ATOM 1577 O O . LYS A 1 295 ? 10.285 138.807 135.728 1.00 26.70 296 LYS A O 1
ATOM 1583 N N . LYS A 1 296 ? 9.632 140.125 134.010 1.00 27.79 297 LYS A N 1
ATOM 1584 C CA . LYS A 1 296 ? 8.934 139.063 133.307 1.00 20.81 297 LYS A CA 1
ATOM 1585 C C . LYS A 1 296 ? 9.238 139.170 131.792 1.00 24.51 297 LYS A C 1
ATOM 1586 O O . LYS A 1 296 ? 8.323 139.411 131.019 1.00 27.35 297 LYS A O 1
ATOM 1592 N N . PRO A 1 297 ? 10.512 139.035 131.392 1.00 24.49 298 PRO A N 1
ATOM 1593 C CA . PRO A 1 297 ? 10.867 139.230 129.977 1.00 22.64 298 PRO A CA 1
ATOM 1594 C C . PRO A 1 297 ? 10.528 138.012 129.139 1.00 28.72 298 PRO A C 1
ATOM 1595 O O . PRO A 1 297 ? 10.402 136.906 129.655 1.00 22.47 298 PRO A O 1
ATOM 1599 N N . ILE A 1 298 ? 10.388 138.214 127.833 1.00 22.36 299 ILE A N 1
ATOM 1600 C CA . ILE A 1 298 ? 10.204 137.080 126.946 1.00 23.10 299 ILE A CA 1
ATOM 1601 C C . ILE A 1 298 ? 10.806 137.481 125.601 1.00 25.10 299 ILE A C 1
ATOM 1602 O O . ILE A 1 298 ? 10.736 138.644 125.218 1.00 24.66 299 ILE A O 1
ATOM 1607 N N . ILE A 1 299 ? 11.474 136.540 124.936 1.00 22.76 300 ILE A N 1
ATOM 1608 C CA . ILE A 1 299 ? 11.971 136.757 123.572 1.00 21.37 300 ILE A CA 1
ATOM 1609 C C . ILE A 1 299 ? 10.951 136.186 122.606 1.00 25.39 300 ILE A C 1
ATOM 1610 O O . ILE A 1 299 ? 10.463 135.071 122.794 1.00 22.22 300 ILE A O 1
ATOM 1615 N N . TYR A 1 300 ? 10.597 136.989 121.606 1.00 21.41 301 TYR A N 1
ATOM 1616 C CA . TYR A 1 300 ? 9.670 136.591 120.552 1.00 20.63 301 TYR A CA 1
ATOM 1617 C C . TYR A 1 300 ? 10.514 136.641 119.279 1.00 21.68 301 TYR A C 1
ATOM 1618 O O . TYR A 1 300 ? 10.859 137.722 118.773 1.00 23.62 301 TYR A O 1
ATOM 1627 N N . ALA A 1 301 ? 10.962 135.466 118.821 1.00 19.29 302 ALA A N 1
ATOM 1628 C CA . ALA A 1 301 ? 11.955 135.416 117.743 1.00 17.55 302 ALA A CA 1
ATOM 1629 C C . ALA A 1 301 ? 11.351 134.862 116.457 1.00 19.44 302 ALA A C 1
ATOM 1630 O O . ALA A 1 301 ? 10.522 133.961 116.488 1.00 19.97 302 ALA A O 1
ATOM 1632 N N . GLY A 1 302 ? 11.771 135.417 115.330 1.00 18.66 303 GLY A N 1
ATOM 1633 C CA . GLY A 1 302 ? 11.195 135.019 114.058 1.00 17.60 303 GLY A CA 1
ATOM 1634 C C . GLY A 1 302 ? 12.243 134.791 112.989 1.00 19.43 303 GLY A C 1
ATOM 1635 O O . GLY A 1 302 ? 13.446 134.663 113.243 1.00 21.34 303 GLY A O 1
ATOM 1636 N N . ALA A 1 303 ? 11.774 134.775 111.746 1.00 20.64 304 ALA A N 1
ATOM 1637 C CA . ALA A 1 303 ? 12.622 134.467 110.612 1.00 18.16 304 ALA A CA 1
ATOM 1638 C C . ALA A 1 303 ? 13.871 135.329 110.468 1.00 19.90 304 ALA A C 1
ATOM 1639 O O . ALA A 1 303 ? 14.873 134.878 109.922 1.00 20.50 304 ALA A O 1
ATOM 1641 N N . GLY A 1 304 ? 13.832 136.571 110.939 1.00 19.66 305 GLY A N 1
ATOM 1642 C CA . GLY A 1 304 ? 14.986 137.434 110.756 1.00 19.06 305 GLY A CA 1
ATOM 1643 C C . GLY A 1 304 ? 16.256 136.954 111.453 1.00 23.27 305 GLY A C 1
ATOM 1644 O O . GLY A 1 304 ? 17.370 137.253 111.025 1.00 23.20 305 GLY A O 1
ATOM 1645 N N . ILE A 1 305 ? 16.091 136.213 112.543 1.00 20.32 306 ILE A N 1
ATOM 1646 C CA A ILE A 1 305 ? 17.254 135.708 113.258 0.66 20.57 306 ILE A CA 1
ATOM 1647 C CA B ILE A 1 305 ? 17.230 135.645 113.267 0.34 20.69 306 ILE A CA 1
ATOM 1648 C C . ILE A 1 305 ? 17.966 134.635 112.396 1.00 23.82 306 ILE A C 1
ATOM 1649 O O . ILE A 1 305 ? 19.174 134.421 112.528 1.00 24.50 306 ILE A O 1
ATOM 1658 N N . LEU A 1 306 ? 17.244 134.025 111.446 1.00 20.86 307 LEU A N 1
ATOM 1659 C CA . LEU A 1 306 ? 17.855 133.021 110.571 1.00 21.15 307 LEU A CA 1
ATOM 1660 C C . LEU A 1 306 ? 18.664 133.637 109.439 1.00 27.63 307 LEU A C 1
ATOM 1661 O O . LEU A 1 306 ? 19.376 132.938 108.723 1.00 27.52 307 LEU A O 1
ATOM 1666 N N . ASN A 1 307 ? 18.565 134.947 109.264 1.00 23.82 308 ASN A N 1
ATOM 1667 C CA . ASN A 1 307 ? 19.243 135.567 108.123 1.00 25.44 308 ASN A CA 1
ATOM 1668 C C . ASN A 1 307 ? 20.691 135.949 108.399 1.00 34.73 308 ASN A C 1
ATOM 1669 O O . ASN A 1 307 ? 21.321 136.640 107.615 1.00 36.50 308 ASN A O 1
ATOM 1674 N N . ASN A 1 308 ? 21.229 135.476 109.514 1.00 28.20 309 ASN A N 1
ATOM 1675 C CA . ASN A 1 308 ? 22.654 135.606 109.773 1.00 30.77 309 ASN A CA 1
ATOM 1676 C C . ASN A 1 308 ? 23.058 134.293 110.417 1.00 29.70 309 ASN A C 1
ATOM 1677 O O . ASN A 1 308 ? 22.335 133.777 111.276 1.00 25.19 309 ASN A O 1
ATOM 1682 N N . GLU A 1 309 ? 24.171 133.737 109.963 1.00 32.89 310 GLU A N 1
ATOM 1683 C CA . GLU A 1 309 ? 24.663 132.473 110.484 1.00 36.26 310 GLU A CA 1
ATOM 1684 C C . GLU A 1 309 ? 24.849 132.509 112.006 1.00 30.60 310 GLU A C 1
ATOM 1685 O O . GLU A 1 309 ? 24.675 131.491 112.681 1.00 34.24 310 GLU A O 1
ATOM 1691 N N . GLN A 1 310 ? 25.182 133.681 112.548 1.00 28.26 311 GLN A N 1
ATOM 1692 C CA . GLN A 1 310 ? 25.409 133.811 113.994 1.00 28.59 311 GLN A CA 1
ATOM 1693 C C . GLN A 1 310 ? 24.140 134.132 114.766 1.00 28.62 311 GLN A C 1
ATOM 1694 O O . GLN A 1 310 ? 24.177 134.236 115.990 1.00 28.13 311 GLN A O 1
ATOM 1700 N N . GLY A 1 311 ? 23.017 134.296 114.062 1.00 28.16 312 GLY A N 1
ATOM 1701 C CA . GLY A 1 311 ? 21.774 134.658 114.725 1.00 24.85 312 GLY A CA 1
ATOM 1702 C C . GLY A 1 311 ? 21.359 133.755 115.883 1.00 27.12 312 GLY A C 1
ATOM 1703 O O . GLY A 1 311 ? 21.158 134.220 117.000 1.00 25.94 312 GLY A O 1
ATOM 1704 N N . PRO A 1 312 ? 21.194 132.450 115.617 1.00 25.53 313 PRO A N 1
ATOM 1705 C CA . PRO A 1 312 ? 20.761 131.570 116.714 1.00 24.11 313 PRO A CA 1
ATOM 1706 C C . PRO A 1 312 ? 21.758 131.561 117.896 1.00 23.91 313 PRO A C 1
ATOM 1707 O O . PRO A 1 312 ? 21.346 131.494 119.073 1.00 26.60 313 PRO A O 1
ATOM 1711 N N . LYS A 1 313 ? 23.045 131.652 117.580 1.00 28.18 314 LYS A N 1
ATOM 1712 C CA . LYS A 1 313 ? 24.072 131.736 118.625 1.00 27.83 314 LYS A CA 1
ATOM 1713 C C . LYS A 1 313 ? 23.843 132.945 119.540 1.00 32.88 314 LYS A C 1
ATOM 1714 O O . LYS A 1 313 ? 23.849 132.822 120.778 1.00 27.80 314 LYS A O 1
ATOM 1720 N N . LEU A 1 314 ? 23.607 134.114 118.945 1.00 28.69 315 LEU A N 1
ATOM 1721 C CA . LEU A 1 314 ? 23.407 135.329 119.743 1.00 29.10 315 LEU A CA 1
ATOM 1722 C C . LEU A 1 314 ? 22.071 135.356 120.457 1.00 26.19 315 LEU A C 1
ATOM 1723 O O . LEU A 1 314 ? 21.962 135.913 121.553 1.00 29.88 315 LEU A O 1
ATOM 1728 N N . LEU A 1 315 ? 21.045 134.758 119.842 1.00 24.73 316 LEU A N 1
ATOM 1729 C CA . LEU A 1 315 ? 19.769 134.603 120.520 1.00 23.72 316 LEU A CA 1
ATOM 1730 C C . LEU A 1 315 ? 19.957 133.783 121.820 1.00 24.23 316 LEU A C 1
ATOM 1731 O O . LEU A 1 315 ? 19.459 134.147 122.881 1.00 27.37 316 LEU A O 1
ATOM 1736 N N . LYS A 1 316 ? 20.680 132.670 121.711 1.00 26.25 317 LYS A N 1
ATOM 1737 C CA . LYS A 1 316 ? 20.932 131.819 122.879 1.00 27.35 317 LYS A CA 1
ATOM 1738 C C . LYS A 1 316 ? 21.793 132.562 123.916 1.00 25.26 317 LYS A C 1
ATOM 1739 O O . LYS A 1 316 ? 21.556 132.467 125.118 1.00 30.29 317 LYS A O 1
ATOM 1745 N N . GLU A 1 317 ? 22.788 133.304 123.447 1.00 30.60 318 GLU A N 1
ATOM 1746 C CA . GLU A 1 317 ? 23.630 134.049 124.376 1.00 30.01 318 GLU A CA 1
ATOM 1747 C C . GLU A 1 317 ? 22.806 135.053 125.179 1.00 38.56 318 GLU A C 1
ATOM 1748 O O . GLU A 1 317 ? 22.965 135.180 126.401 1.00 29.92 318 GLU A O 1
ATOM 1754 N N . LEU A 1 318 ? 21.896 135.751 124.508 1.00 28.29 319 LEU A N 1
ATOM 1755 C CA . LEU A 1 318 ? 21.025 136.688 125.211 1.00 28.59 319 LEU A CA 1
ATOM 1756 C C . LEU A 1 318 ? 20.097 135.982 126.190 1.00 28.15 319 LEU A C 1
ATOM 1757 O O . LEU A 1 318 ? 19.938 136.419 127.332 1.00 28.18 319 LEU A O 1
ATOM 1762 N N . ALA A 1 319 ? 19.449 134.907 125.742 1.00 23.83 320 ALA A N 1
ATOM 1763 C CA . ALA A 1 319 ? 18.490 134.211 126.586 1.00 23.38 320 ALA A CA 1
ATOM 1764 C C . ALA A 1 319 ? 19.199 133.642 127.828 1.00 26.02 320 ALA A C 1
ATOM 1765 O O . ALA A 1 319 ? 18.639 133.652 128.924 1.00 29.10 320 ALA A O 1
ATOM 1767 N N . ASP A 1 320 ? 20.398 133.111 127.622 1.00 27.62 321 ASP A N 1
ATOM 1768 C CA . ASP A 1 320 ? 21.176 132.536 128.737 1.00 31.45 321 ASP A CA 1
ATOM 1769 C C . ASP A 1 320 ? 21.621 133.616 129.702 1.00 33.83 321 ASP A C 1
ATOM 1770 O O . ASP A 1 320 ? 21.464 133.484 130.930 1.00 35.34 321 ASP A O 1
ATOM 1775 N N . LYS A 1 321 ? 22.161 134.698 129.157 1.00 29.60 322 LYS A N 1
ATOM 1776 C CA . LYS A 1 321 ? 22.719 135.750 129.996 1.00 28.23 322 LYS A CA 1
ATOM 1777 C C . LYS A 1 321 ? 21.660 136.387 130.886 1.00 42.26 322 LYS A C 1
ATOM 1778 O O . LYS A 1 321 ? 21.838 136.483 132.109 1.00 35.19 322 LYS A O 1
ATOM 1784 N N . ALA A 1 322 ? 20.539 136.785 130.293 1.00 27.78 323 ALA A N 1
ATOM 1785 C CA . ALA A 1 322 ? 19.525 137.540 131.021 1.00 26.35 323 ALA A CA 1
ATOM 1786 C C . ALA A 1 322 ? 18.426 136.633 131.547 1.00 21.29 323 ALA A C 1
ATOM 1787 O O . ALA A 1 322 ? 17.468 137.098 132.188 1.00 31.43 323 ALA A O 1
ATOM 1789 N N . ASN A 1 323 ? 18.587 135.334 131.284 1.00 25.83 324 ASN A N 1
ATOM 1790 C CA . ASN A 1 323 ? 17.655 134.311 131.755 1.00 25.88 324 ASN A CA 1
ATOM 1791 C C . ASN A 1 323 ? 16.216 134.579 131.282 1.00 29.71 324 ASN A C 1
ATOM 1792 O O . ASN A 1 323 ? 15.329 134.913 132.067 1.00 26.38 324 ASN A O 1
ATOM 1797 N N . ILE A 1 324 ? 16.003 134.444 129.963 1.00 27.64 325 ILE A N 1
ATOM 1798 C CA . ILE A 1 324 ? 14.738 134.820 129.317 1.00 28.12 325 ILE A CA 1
ATOM 1799 C C . ILE A 1 324 ? 14.146 133.629 128.560 1.00 22.95 325 ILE A C 1
ATOM 1800 O O . ILE A 1 324 ? 14.856 133.003 127.791 1.00 24.70 325 ILE A O 1
ATOM 1805 N N . PRO A 1 325 ? 12.863 133.310 128.782 1.00 21.73 326 PRO A N 1
ATOM 1806 C CA . PRO A 1 325 ? 12.197 132.262 128.010 1.00 22.26 326 PRO A CA 1
ATOM 1807 C C . PRO A 1 325 ? 12.009 132.719 126.556 1.00 26.69 326 PRO A C 1
ATOM 1808 O O . PRO A 1 325 ? 11.887 133.922 126.329 1.00 22.36 326 PRO A O 1
ATOM 1812 N N . VAL A 1 326 ? 12.008 131.773 125.625 1.00 24.76 327 VAL A N 1
ATOM 1813 C CA . VAL A 1 326 ? 11.998 132.081 124.194 1.00 21.12 327 VAL A CA 1
ATOM 1814 C C . VAL A 1 326 ? 10.846 131.394 123.486 1.00 25.94 327 VAL A C 1
ATOM 1815 O O . VAL A 1 326 ? 10.745 130.157 123.526 1.00 20.40 327 VAL A O 1
ATOM 1819 N N . THR A 1 327 ? 10.000 132.181 122.799 1.00 20.51 328 THR A N 1
ATOM 1820 C CA . THR A 1 327 ? 8.984 131.632 121.911 1.00 19.20 328 THR A CA 1
ATOM 1821 C C . THR A 1 327 ? 9.360 132.043 120.487 1.00 20.29 328 THR A C 1
ATOM 1822 O O . THR A 1 327 ? 10.085 133.043 120.297 1.00 19.59 328 THR A O 1
ATOM 1826 N N . THR A 1 328 ? 8.943 131.249 119.496 1.00 18.76 329 THR A N 1
ATOM 1827 C CA . THR A 1 328 ? 9.213 131.621 118.094 1.00 16.85 329 THR A CA 1
ATOM 1828 C C . THR A 1 328 ? 7.940 131.551 117.284 1.00 18.27 329 THR A C 1
ATOM 1829 O O . THR A 1 328 ? 6.964 130.907 117.666 1.00 19.20 329 THR A O 1
ATOM 1833 N N . THR A 1 329 ? 7.949 132.254 116.155 1.00 19.06 330 THR A N 1
ATOM 1834 C CA . THR A 1 329 ? 6.921 132.081 115.145 1.00 19.73 330 THR A CA 1
ATOM 1835 C C . THR A 1 329 ? 7.094 130.752 114.433 1.00 23.48 330 THR A C 1
ATOM 1836 O O . THR A 1 329 ? 8.107 130.072 114.622 1.00 20.53 330 THR A O 1
ATOM 1840 N N . LEU A 1 330 ? 6.134 130.438 113.562 1.00 16.02 331 LEU A N 1
ATOM 1841 C CA . LEU A 1 330 ? 6.259 129.347 112.599 1.00 18.08 331 LEU A CA 1
ATOM 1842 C C . LEU A 1 330 ? 7.549 129.473 111.805 1.00 20.56 331 LEU A C 1
ATOM 1843 O O . LEU A 1 330 ? 8.280 128.476 111.619 1.00 19.33 331 LEU A O 1
ATOM 1848 N N . GLN A 1 331 ? 7.885 130.694 111.371 1.00 18.74 332 GLN A N 1
ATOM 1849 C CA . GLN A 1 331 ? 9.020 130.859 110.478 1.00 19.63 332 GLN A CA 1
ATOM 1850 C C . GLN A 1 331 ? 10.335 130.931 111.264 1.00 26.47 332 GLN A C 1
ATOM 1851 O O . GLN A 1 331 ? 11.402 130.827 110.689 1.00 23.68 332 GLN A O 1
ATOM 1857 N N . GLY A 1 332 ? 10.257 131.077 112.580 1.00 21.92 333 GLY A N 1
ATOM 1858 C CA . GLY A 1 332 ? 11.455 131.088 113.386 1.00 20.19 333 GLY A CA 1
ATOM 1859 C C . GLY A 1 332 ? 11.771 129.723 113.999 1.00 22.84 333 GLY A C 1
ATOM 1860 O O . GLY A 1 332 ? 12.772 129.604 114.701 1.00 23.12 333 GLY A O 1
ATOM 1861 N N . LEU A 1 333 ? 10.941 128.714 113.732 1.00 18.97 334 LEU A N 1
ATOM 1862 C CA . LEU A 1 333 ? 11.173 127.366 114.291 1.00 21.13 334 LEU A CA 1
ATOM 1863 C C . LEU A 1 333 ? 12.573 126.893 113.914 1.00 27.10 334 LEU A C 1
ATOM 1864 O O . LEU A 1 333 ? 12.988 126.999 112.744 1.00 23.59 334 LEU A O 1
ATOM 1869 N N . GLY A 1 334 ? 13.317 126.382 114.897 1.00 22.75 335 GLY A N 1
ATOM 1870 C CA . GLY A 1 334 ? 14.698 125.998 114.644 1.00 21.65 335 GLY A CA 1
ATOM 1871 C C . GLY A 1 334 ? 15.711 127.059 115.041 1.00 25.74 335 GLY A C 1
ATOM 1872 O O . GLY A 1 334 ? 16.910 126.788 115.114 1.00 24.10 335 GLY A O 1
ATOM 1873 N N . ALA A 1 335 ? 15.244 128.280 115.291 1.00 21.77 336 ALA A N 1
ATOM 1874 C CA . ALA A 1 335 ? 16.152 129.339 115.714 1.00 26.61 336 ALA A CA 1
ATOM 1875 C C . ALA A 1 335 ? 16.600 129.122 117.149 1.00 24.91 336 ALA A C 1
ATOM 1876 O O . ALA A 1 335 ? 17.651 129.621 117.556 1.00 25.15 336 ALA A O 1
ATOM 1878 N N . PHE A 1 336 ? 15.767 128.428 117.919 1.00 22.26 337 PHE A N 1
ATOM 1879 C CA . PHE A 1 336 ? 16.062 128.157 119.327 1.00 22.53 337 PHE A CA 1
ATOM 1880 C C . PHE A 1 336 ? 15.908 126.655 119.585 1.00 26.65 337 PHE A C 1
ATOM 1881 O O . PHE A 1 336 ? 15.003 126.015 119.048 1.00 25.01 337 PHE A O 1
ATOM 1889 N N . ASP A 1 337 ? 16.800 126.075 120.379 1.00 26.92 338 ASP A N 1
ATOM 1890 C CA . ASP A 1 337 ? 16.705 124.631 120.627 1.00 22.12 338 ASP A CA 1
ATOM 1891 C C . ASP A 1 337 ? 15.519 124.329 121.519 1.00 22.01 338 ASP A C 1
ATOM 1892 O O . ASP A 1 337 ? 15.516 124.694 122.707 1.00 24.68 338 ASP A O 1
ATOM 1897 N N . GLN A 1 338 ? 14.499 123.656 120.985 1.00 18.36 339 GLN A N 1
ATOM 1898 C CA . GLN A 1 338 ? 13.269 123.503 121.739 1.00 21.05 339 GLN A CA 1
ATOM 1899 C C . GLN A 1 338 ? 13.460 122.525 122.908 1.00 22.02 339 GLN A C 1
ATOM 1900 O O . GLN A 1 338 ? 12.553 122.354 123.713 1.00 23.64 339 GLN A O 1
ATOM 1906 N N . ARG A 1 339 ? 14.616 121.874 122.961 1.00 25.34 340 ARG A N 1
ATOM 1907 C CA . ARG A 1 339 ? 14.897 120.977 124.098 1.00 30.92 340 ARG A CA 1
ATOM 1908 C C . ARG A 1 339 ? 15.349 121.746 125.337 1.00 38.45 340 ARG A C 1
ATOM 1909 O O . ARG A 1 339 ? 15.303 121.220 126.453 1.00 34.11 340 ARG A O 1
ATOM 1917 N N . ASP A 1 340 ? 15.784 122.986 125.133 1.00 25.50 341 ASP A N 1
ATOM 1918 C CA . ASP A 1 340 ? 16.165 123.888 126.228 1.00 25.83 341 ASP A CA 1
ATOM 1919 C C . ASP A 1 340 ? 14.971 124.199 127.138 1.00 31.48 341 ASP A C 1
ATOM 1920 O O . ASP A 1 340 ? 13.875 124.499 126.663 1.00 25.96 341 ASP A O 1
ATOM 1925 N N . PRO A 1 341 ? 15.167 124.153 128.468 1.00 33.63 342 PRO A N 1
ATOM 1926 C CA . PRO A 1 341 ? 14.035 124.435 129.361 1.00 28.37 342 PRO A CA 1
ATOM 1927 C C . PRO A 1 341 ? 13.434 125.832 129.183 1.00 24.58 342 PRO A C 1
ATOM 1928 O O . PRO A 1 341 ? 12.290 126.046 129.567 1.00 26.84 342 PRO A O 1
ATOM 1932 N N . LYS A 1 342 ? 14.207 126.758 128.618 1.00 23.41 343 LYS A N 1
ATOM 1933 C CA . LYS A 1 342 ? 13.722 128.129 128.403 1.00 23.64 343 LYS A CA 1
ATOM 1934 C C . LYS A 1 342 ? 12.772 128.210 127.193 1.00 27.36 343 LYS A C 1
ATOM 1935 O O . LYS A 1 342 ? 12.108 129.229 126.982 1.00 25.35 343 LYS A O 1
ATOM 1941 N N . SER A 1 343 ? 12.702 127.141 126.409 1.00 25.68 344 SER A N 1
ATOM 1942 C CA . SER A 1 343 ? 11.820 127.136 125.234 1.00 23.41 344 SER A CA 1
ATOM 1943 C C . SER A 1 343 ? 10.332 127.095 125.574 1.00 25.40 344 SER A C 1
ATOM 1944 O O . SER A 1 343 ? 9.855 126.208 126.292 1.00 25.99 344 SER A O 1
ATOM 1947 N N . LEU A 1 344 ? 9.588 128.071 125.043 1.00 21.14 345 LEU A N 1
ATOM 1948 C CA . LEU A 1 344 ? 8.129 128.120 125.170 1.00 18.02 345 LEU A CA 1
ATOM 1949 C C . LEU A 1 344 ? 7.399 127.568 123.930 1.00 22.75 345 LEU A C 1
ATOM 1950 O O . LEU A 1 344 ? 6.162 127.560 123.881 1.00 22.33 345 LEU A O 1
ATOM 1955 N N . ASP A 1 345 ? 8.172 127.112 122.955 1.00 22.82 346 ASP A N 1
ATOM 1956 C CA . ASP A 1 345 ? 7.631 126.564 121.709 1.00 20.54 346 ASP A CA 1
ATOM 1957 C C . ASP A 1 345 ? 7.039 127.692 120.841 1.00 20.09 346 ASP A C 1
ATOM 1958 O O . ASP A 1 345 ? 7.369 128.870 121.027 1.00 20.24 346 ASP A O 1
ATOM 1963 N N . MET A 1 346 ? 6.185 127.332 119.884 1.00 19.94 347 MET A N 1
ATOM 1964 C CA . MET A 1 346 ? 5.611 128.327 118.958 1.00 18.39 347 MET A CA 1
ATOM 1965 C C . MET A 1 346 ? 4.464 129.089 119.595 1.00 21.94 347 MET A C 1
ATOM 1966 O O . MET A 1 346 ? 3.673 128.518 120.354 1.00 21.53 347 MET A O 1
ATOM 1971 N N . LEU A 1 347 ? 4.355 130.384 119.299 1.00 20.89 348 LEU A N 1
ATOM 1972 C CA . LEU A 1 347 ? 3.188 131.141 119.762 1.00 20.54 348 LEU A CA 1
ATOM 1973 C C . LEU A 1 347 ? 2.193 131.327 118.617 1.00 23.48 348 LEU A C 1
ATOM 1974 O O . LEU A 1 347 ? 2.513 131.032 117.464 1.00 22.07 348 LEU A O 1
ATOM 1979 N N . GLY A 1 348 ? 0.995 131.803 118.942 1.00 21.87 349 GLY A N 1
ATOM 1980 C CA . GLY A 1 348 ? 0.050 132.213 117.922 1.00 20.48 349 GLY A CA 1
ATOM 1981 C C . GLY A 1 348 ? -1.239 131.454 117.887 1.00 27.33 349 GLY A C 1
ATOM 1982 O O . GLY A 1 348 ? -1.569 130.713 118.815 1.00 23.16 349 GLY A O 1
ATOM 1983 N N . MET A 1 349 ? -1.971 131.646 116.787 1.00 19.21 350 MET A N 1
ATOM 1984 C CA A MET A 1 349 ? -3.301 131.042 116.610 0.55 18.09 350 MET A CA 1
ATOM 1985 C CA B MET A 1 349 ? -3.267 131.041 116.583 0.45 18.19 350 MET A CA 1
ATOM 1986 C C . MET A 1 349 ? -3.332 129.555 116.948 1.00 22.20 350 MET A C 1
ATOM 1987 O O . MET A 1 349 ? -4.285 129.083 117.565 1.00 22.00 350 MET A O 1
ATOM 1996 N N . HIS A 1 350 ? -2.324 128.809 116.504 1.00 20.88 351 HIS A N 1
ATOM 1997 C CA . HIS A 1 350 ? -2.272 127.375 116.807 1.00 21.08 351 HIS A CA 1
ATOM 1998 C C . HIS A 1 350 ? -0.996 127.027 117.573 1.00 21.47 351 HIS A C 1
ATOM 1999 O O . HIS A 1 350 ? -0.565 125.873 117.596 1.00 24.23 351 HIS A O 1
ATOM 2006 N N . GLY A 1 351 ? -0.383 128.034 118.182 1.00 22.00 352 GLY A N 1
ATOM 2007 C CA . GLY A 1 351 ? 0.818 127.808 118.970 1.00 21.20 352 GLY A CA 1
ATOM 2008 C C . GLY A 1 351 ? 0.470 127.364 120.396 1.00 19.65 352 GLY A C 1
ATOM 2009 O O . GLY A 1 351 ? -0.690 127.228 120.779 1.00 22.32 352 GLY A O 1
ATOM 2010 N N . SER A 1 352 ? 1.505 127.136 121.187 1.00 21.04 353 SER A N 1
ATOM 2011 C CA . SER A 1 352 ? 1.316 126.664 122.568 1.00 21.34 353 SER A CA 1
ATOM 2012 C C . SER A 1 352 ? 0.554 127.666 123.442 1.00 23.56 353 SER A C 1
ATOM 2013 O O . SER A 1 352 ? 0.863 128.856 123.436 1.00 22.26 353 SER A O 1
ATOM 2016 N N . ALA A 1 353 ? -0.430 127.187 124.198 1.00 22.79 354 ALA A N 1
ATOM 2017 C CA . ALA A 1 353 ? -1.141 128.062 125.131 1.00 22.93 354 ALA A CA 1
ATOM 2018 C C . ALA A 1 353 ? -0.205 128.563 126.242 1.00 22.04 354 ALA A C 1
ATOM 2019 O O . ALA A 1 353 ? -0.477 129.588 126.879 1.00 23.84 354 ALA A O 1
ATOM 2021 N N . ALA A 1 354 ? 0.916 127.871 126.470 1.00 22.75 355 ALA A N 1
ATOM 2022 C CA . ALA A 1 354 ? 1.928 128.391 127.411 1.00 24.39 355 ALA A CA 1
ATOM 2023 C C . ALA A 1 354 ? 2.642 129.607 126.824 1.00 26.69 355 ALA A C 1
ATOM 2024 O O . ALA A 1 354 ? 2.833 130.618 127.501 1.00 22.28 355 ALA A O 1
ATOM 2026 N N . ALA A 1 355 ? 3.050 129.499 125.559 1.00 22.41 356 ALA A N 1
ATOM 2027 C CA . ALA A 1 355 ? 3.721 130.614 124.901 1.00 22.59 356 ALA A CA 1
ATOM 2028 C C . ALA A 1 355 ? 2.768 131.813 124.862 1.00 18.35 356 ALA A C 1
ATOM 2029 O O . ALA A 1 355 ? 3.184 132.937 125.132 1.00 20.98 356 ALA A O 1
ATOM 2031 N N . ASN A 1 356 ? 1.510 131.562 124.489 1.00 19.21 357 ASN A N 1
ATOM 2032 C CA . ASN A 1 356 ? 0.510 132.634 124.352 1.00 19.66 357 ASN A CA 1
ATOM 2033 C C . ASN A 1 356 ? 0.233 133.277 125.714 1.00 25.48 357 ASN A C 1
ATOM 2034 O O . ASN A 1 356 ? 0.120 134.491 125.834 1.00 22.57 357 ASN A O 1
ATOM 2039 N N . THR A 1 357 ? 0.121 132.458 126.745 1.00 24.51 358 THR A N 1
ATOM 2040 C CA . THR A 1 357 ? -0.060 133.020 128.086 1.00 21.23 358 THR A CA 1
ATOM 2041 C C . THR A 1 357 ? 1.119 133.866 128.517 1.00 21.78 358 THR A C 1
ATOM 2042 O O . THR A 1 357 ? 0.952 134.952 129.092 1.00 24.91 358 THR A O 1
ATOM 2046 N N . ALA A 1 358 ? 2.320 133.367 128.270 1.00 21.52 359 ALA A N 1
ATOM 2047 C CA . ALA A 1 358 ? 3.519 134.077 128.670 1.00 20.58 359 ALA A CA 1
ATOM 2048 C C . ALA A 1 358 ? 3.648 135.434 127.983 1.00 29.00 359 ALA A C 1
ATOM 2049 O O . ALA A 1 358 ? 4.014 136.419 128.613 1.00 22.00 359 ALA A O 1
ATOM 2051 N N . ILE A 1 359 ? 3.376 135.510 126.682 1.00 22.95 360 ILE A N 1
ATOM 2052 C CA A ILE A 1 359 ? 3.573 136.804 126.042 0.64 19.22 360 ILE A CA 1
ATOM 2053 C CA B ILE A 1 359 ? 3.456 136.762 125.938 0.36 19.80 360 ILE A CA 1
ATOM 2054 C C . ILE A 1 359 ? 2.484 137.786 126.501 1.00 20.71 360 ILE A C 1
ATOM 2055 O O . ILE A 1 359 ? 2.758 138.990 126.583 1.00 24.22 360 ILE A O 1
ATOM 2064 N N . GLN A 1 360 ? 1.307 137.290 126.867 1.00 18.89 361 GLN A N 1
ATOM 2065 C CA . GLN A 1 360 ? 0.232 138.164 127.327 1.00 19.68 361 GLN A CA 1
ATOM 2066 C C . GLN A 1 360 ? 0.519 138.679 128.739 1.00 27.97 361 GLN A C 1
ATOM 2067 O O . GLN A 1 360 ? -0.107 139.642 129.179 1.00 25.70 361 GLN A O 1
ATOM 2073 N N . ASN A 1 361 ? 1.461 138.036 129.427 1.00 24.06 362 ASN A N 1
ATOM 2074 C CA . ASN A 1 361 ? 1.779 138.401 130.816 1.00 23.76 362 ASN A CA 1
ATOM 2075 C C . ASN A 1 361 ? 3.169 138.982 131.017 1.00 26.70 362 ASN A C 1
ATOM 2076 O O . ASN A 1 361 ? 3.525 139.415 132.117 1.00 27.52 362 ASN A O 1
ATOM 2081 N N . ALA A 1 362 ? 3.948 139.032 129.950 1.00 23.30 363 ALA A N 1
ATOM 2082 C CA . ALA A 1 362 ? 5.304 139.545 130.000 1.00 22.26 363 ALA A CA 1
ATOM 2083 C C . ALA A 1 362 ? 5.333 141.054 130.173 1.00 31.22 363 ALA A C 1
ATOM 2084 O O . ALA A 1 362 ? 4.479 141.751 129.635 1.00 27.62 363 ALA A O 1
ATOM 2086 N N . ASP A 1 363 ? 6.316 141.568 130.912 1.00 26.26 364 ASP A N 1
ATOM 2087 C CA . ASP A 1 363 ? 6.442 143.018 131.013 1.00 26.24 364 ASP A CA 1
ATOM 2088 C C . ASP A 1 363 ? 7.441 143.585 130.000 1.00 25.07 364 ASP A C 1
ATOM 2089 O O . ASP A 1 363 ? 7.457 144.789 129.738 1.00 27.61 364 ASP A O 1
ATOM 2094 N N . CYS A 1 364 ? 8.272 142.730 129.418 1.00 26.44 365 CYS A N 1
ATOM 2095 C CA . CYS A 1 364 ? 9.177 143.182 128.364 1.00 22.52 365 CYS A CA 1
ATOM 2096 C C . CYS A 1 364 ? 9.217 142.139 127.252 1.00 31.65 365 CYS A C 1
ATOM 2097 O O . CYS A 1 364 ? 9.493 140.970 127.512 1.00 24.12 365 CYS A O 1
ATOM 2100 N N . ILE A 1 365 ? 8.925 142.558 126.020 1.00 24.78 366 ILE A N 1
ATOM 2101 C CA . ILE A 1 365 ? 8.930 141.640 124.869 1.00 24.15 366 ILE A CA 1
ATOM 2102 C C . ILE A 1 365 ? 10.076 142.032 123.958 1.00 25.03 366 ILE A C 1
ATOM 2103 O O . ILE A 1 365 ? 10.142 143.166 123.485 1.00 23.88 366 ILE A O 1
ATOM 2108 N N . ILE A 1 366 ? 11.037 141.128 123.780 1.00 18.73 367 ILE A N 1
ATOM 2109 C CA . ILE A 1 366 ? 12.155 141.388 122.893 1.00 18.14 367 ILE A CA 1
ATOM 2110 C C . ILE A 1 366 ? 11.836 140.704 121.571 1.00 29.95 367 ILE A C 1
ATOM 2111 O O . ILE A 1 366 ? 11.897 139.479 121.480 1.00 21.18 367 ILE A O 1
ATOM 2116 N N . ALA A 1 367 ? 11.463 141.495 120.569 1.00 22.61 368 ALA A N 1
ATOM 2117 C CA . ALA A 1 367 ? 11.005 140.955 119.281 1.00 21.99 368 ALA A CA 1
ATOM 2118 C C . ALA A 1 367 ? 12.169 140.937 118.324 1.00 22.30 368 ALA A C 1
ATOM 2119 O O . ALA A 1 367 ? 12.702 141.981 117.943 1.00 21.61 368 ALA A O 1
ATOM 2121 N N . LEU A 1 368 ? 12.616 139.742 117.967 1.00 18.90 369 LEU A N 1
ATOM 2122 C CA . LEU A 1 368 ? 13.848 139.605 117.211 1.00 16.30 369 LEU A CA 1
ATOM 2123 C C . LEU A 1 368 ? 13.538 139.091 115.803 1.00 21.75 369 LEU A C 1
ATOM 2124 O O . LEU A 1 368 ? 13.308 137.893 115.633 1.00 19.99 369 LEU A O 1
ATOM 2129 N N . GLY A 1 369 ? 13.508 139.979 114.808 1.00 22.34 370 GLY A N 1
ATOM 2130 C CA . GLY A 1 369 ? 13.272 139.526 113.434 1.00 19.42 370 GLY A CA 1
ATOM 2131 C C . GLY A 1 369 ? 11.924 138.840 113.255 1.00 20.35 370 GLY A C 1
ATOM 2132 O O . GLY A 1 369 ? 11.837 137.753 112.640 1.00 20.69 370 GLY A O 1
ATOM 2133 N N . ALA A 1 370 ? 10.861 139.469 113.762 1.00 18.98 371 ALA A N 1
ATOM 2134 C CA . ALA A 1 370 ? 9.510 138.944 113.620 1.00 20.23 371 ALA A CA 1
ATOM 2135 C C . ALA A 1 370 ? 8.561 140.109 113.381 1.00 22.40 371 ALA A C 1
ATOM 2136 O O . ALA A 1 370 ? 8.802 141.203 113.895 1.00 20.81 371 ALA A O 1
ATOM 2138 N N . ARG A 1 371 ? 7.487 139.893 112.618 1.00 19.88 372 ARG A N 1
ATOM 2139 C CA . ARG A 1 371 ? 6.734 141.068 112.119 1.00 17.98 372 ARG A CA 1
ATOM 2140 C C . ARG A 1 371 ? 5.351 141.253 112.719 1.00 21.63 372 ARG A C 1
ATOM 2141 O O . ARG A 1 371 ? 4.560 142.028 112.181 1.00 19.90 372 ARG A O 1
ATOM 2149 N N . PHE A 1 372 ? 5.039 140.568 113.832 1.00 17.77 373 PHE A N 1
ATOM 2150 C CA . PHE A 1 372 ? 3.739 140.709 114.465 1.00 18.88 373 PHE A CA 1
ATOM 2151 C C . PHE A 1 372 ? 2.580 140.448 113.486 1.00 23.26 373 PHE A C 1
ATOM 2152 O O . PHE A 1 372 ? 1.599 141.199 113.441 1.00 19.32 373 PHE A O 1
ATOM 2160 N N A ASP A 1 373 ? 2.689 139.329 112.760 0.50 22.76 374 ASP A N 1
ATOM 2161 N N B ASP A 1 373 ? 2.692 139.410 112.682 0.50 22.90 374 ASP A N 1
ATOM 2162 C CA A ASP A 1 373 ? 1.673 138.838 111.813 0.50 24.83 374 ASP A CA 1
ATOM 2163 C CA B ASP A 1 373 ? 1.634 139.142 111.726 0.50 23.77 374 ASP A CA 1
ATOM 2164 C C A ASP A 1 373 ? 0.351 138.598 112.513 0.50 22.70 374 ASP A C 1
ATOM 2165 C C B ASP A 1 373 ? 0.375 138.744 112.479 0.50 22.45 374 ASP A C 1
ATOM 2166 O O A ASP A 1 373 ? 0.313 138.299 113.721 0.50 18.86 374 ASP A O 1
ATOM 2167 O O B ASP A 1 373 ? 0.417 138.462 113.687 0.50 19.48 374 ASP A O 1
ATOM 2176 N N . ASP A 1 374 ? -0.745 138.696 111.771 1.00 17.74 375 ASP A N 1
ATOM 2177 C CA . ASP A 1 374 ? -2.037 138.556 112.426 1.00 21.28 375 ASP A CA 1
ATOM 2178 C C . ASP A 1 374 ? -2.356 137.101 112.797 1.00 20.72 375 ASP A C 1
ATOM 2179 O O . ASP A 1 374 ? -3.332 136.875 113.507 1.00 20.90 375 ASP A O 1
ATOM 2184 N N . ARG A 1 375 ? -1.524 136.135 112.377 1.00 18.46 376 ARG A N 1
ATOM 2185 C CA . ARG A 1 375 ? -1.670 134.765 112.907 1.00 17.59 376 ARG A CA 1
ATOM 2186 C C . ARG A 1 375 ? -1.053 134.680 114.306 1.00 20.72 376 ARG A C 1
ATOM 2187 O O . ARG A 1 375 ? -1.336 133.759 115.061 1.00 26.76 376 ARG A O 1
ATOM 2195 N N . VAL A 1 376 ? -0.186 135.628 114.629 1.00 20.31 377 VAL A N 1
ATOM 2196 C CA . VAL A 1 376 ? 0.562 135.589 115.898 1.00 20.04 377 VAL A CA 1
ATOM 2197 C C . VAL A 1 376 ? -0.052 136.463 116.996 1.00 27.53 377 VAL A C 1
ATOM 2198 O O . VAL A 1 376 ? -0.033 136.109 118.171 1.00 23.67 377 VAL A O 1
ATOM 2202 N N . THR A 1 377 ? -0.615 137.607 116.644 1.00 21.75 378 THR A N 1
ATOM 2203 C CA . THR A 1 377 ? -0.969 138.561 117.709 1.00 20.30 378 THR A CA 1
ATOM 2204 C C . THR A 1 377 ? -2.314 138.315 118.366 1.00 26.91 378 THR A C 1
ATOM 2205 O O . THR A 1 377 ? -2.601 138.880 119.434 1.00 24.91 378 THR A O 1
ATOM 2209 N N . GLY A 1 378 ? -3.162 137.515 117.732 1.00 21.16 379 GLY A N 1
ATOM 2210 C CA . GLY A 1 378 ? -4.548 137.441 118.145 1.00 23.10 379 GLY A CA 1
ATOM 2211 C C . GLY A 1 378 ? -5.169 138.827 117.958 1.00 28.33 379 GLY A C 1
ATOM 2212 O O . GLY A 1 378 ? -4.681 139.640 117.162 1.00 25.08 379 GLY A O 1
ATOM 2213 N N . ASN A 1 379 ? -6.226 139.105 118.705 1.00 24.75 380 ASN A N 1
ATOM 2214 C CA . ASN A 1 379 ? -6.870 140.426 118.687 1.00 22.50 380 ASN A CA 1
ATOM 2215 C C . ASN A 1 379 ? -5.841 141.509 119.056 1.00 23.65 380 ASN A C 1
ATOM 2216 O O . ASN A 1 379 ? -5.339 141.566 120.180 1.00 26.35 380 ASN A O 1
ATOM 2221 N N . ILE A 1 380 ? -5.513 142.358 118.091 1.00 20.08 381 ILE A N 1
ATOM 2222 C CA . ILE A 1 380 ? -4.415 143.296 118.252 1.00 22.68 381 ILE A CA 1
ATOM 2223 C C . ILE A 1 380 ? -4.649 144.251 119.448 1.00 22.39 381 ILE A C 1
ATOM 2224 O O . ILE A 1 380 ? -3.733 144.564 120.202 1.00 23.16 381 ILE A O 1
ATOM 2229 N N . SER A 1 381 ? -5.880 144.701 119.624 1.00 23.94 382 SER A N 1
ATOM 2230 C CA . SER A 1 381 ? -6.138 145.653 120.707 1.00 28.49 382 SER A CA 1
ATOM 2231 C C . SER A 1 381 ? -5.926 144.992 122.071 1.00 32.46 382 SER A C 1
ATOM 2232 O O . SER A 1 381 ? -5.691 145.679 123.053 1.00 30.32 382 SER A O 1
ATOM 2235 N N . LYS A 1 382 ? -5.970 143.657 122.128 1.00 26.16 383 LYS A N 1
ATOM 2236 C CA . LYS A 1 382 ? -5.835 142.939 123.407 1.00 25.03 383 LYS A CA 1
ATOM 2237 C C . LYS A 1 382 ? -4.480 142.254 123.558 1.00 25.05 383 LYS A C 1
ATOM 2238 O O . LYS A 1 382 ? -4.250 141.509 124.507 1.00 25.85 383 LYS A O 1
ATOM 2244 N N . PHE A 1 383 ? -3.581 142.529 122.623 1.00 21.32 384 PHE A N 1
ATOM 2245 C CA . PHE A 1 383 ? -2.269 141.909 122.586 1.00 22.18 384 PHE A CA 1
ATOM 2246 C C . PHE A 1 383 ? -1.310 142.544 123.582 1.00 29.12 384 PHE A C 1
ATOM 2247 O O . PHE A 1 383 ? -1.257 143.768 123.705 1.00 23.78 384 PHE A O 1
ATOM 2255 N N . ALA A 1 384 ? -0.557 141.704 124.288 1.00 23.90 385 ALA A N 1
ATOM 2256 C CA . ALA A 1 384 ? 0.564 142.156 125.118 1.00 23.17 385 ALA A CA 1
ATOM 2257 C C . ALA A 1 384 ? 0.182 143.226 126.173 1.00 22.95 385 ALA A C 1
ATOM 2258 O O . ALA A 1 384 ? 0.900 144.228 126.319 1.00 24.00 385 ALA A O 1
ATOM 2260 N N . PRO A 1 385 ? -0.919 143.012 126.904 1.00 25.03 386 PRO A N 1
ATOM 2261 C CA . PRO A 1 385 ? -1.350 144.075 127.830 1.00 27.17 386 PRO A CA 1
ATOM 2262 C C . PRO A 1 385 ? -0.354 144.397 128.954 1.00 30.70 386 PRO A C 1
ATOM 2263 O O . PRO A 1 385 ? -0.274 145.559 129.377 1.00 27.00 386 PRO A O 1
ATOM 2267 N N . GLU A 1 386 ? 0.408 143.406 129.421 1.00 24.90 387 GLU A N 1
ATOM 2268 C CA . GLU A 1 386 ? 1.359 143.651 130.502 1.00 27.24 387 GLU A CA 1
ATOM 2269 C C . GLU A 1 386 ? 2.566 144.406 130.003 1.00 27.90 387 GLU A C 1
ATOM 2270 O O . GLU A 1 386 ? 3.191 145.158 130.758 1.00 26.45 387 GLU A O 1
ATOM 2276 N N . ALA A 1 387 ? 2.923 144.214 128.730 1.00 24.63 388 ALA A N 1
ATOM 2277 C CA . ALA A 1 387 ? 4.068 144.932 128.196 1.00 25.00 388 ALA A CA 1
ATOM 2278 C C . ALA A 1 387 ? 3.694 146.388 127.908 1.00 24.66 388 ALA A C 1
ATOM 2279 O O . ALA A 1 387 ? 4.513 147.290 128.036 1.00 26.21 388 ALA A O 1
ATOM 2281 N N . LYS A 1 388 ? 2.463 146.598 127.459 1.00 22.23 389 LYS A N 1
ATOM 2282 C CA . LYS A 1 388 ? 1.980 147.952 127.222 1.00 21.23 389 LYS A CA 1
ATOM 2283 C C . LYS A 1 388 ? 1.890 148.710 128.552 1.00 27.70 389 LYS A C 1
ATOM 2284 O O . LYS A 1 388 ? 2.251 149.878 128.633 1.00 27.88 389 LYS A O 1
ATOM 2290 N N . LEU A 1 389 ? 1.374 148.044 129.574 1.00 27.55 390 LEU A N 1
ATOM 2291 C CA . LEU A 1 389 ? 1.319 148.664 130.911 1.00 24.74 390 LEU A CA 1
ATOM 2292 C C . LEU A 1 389 ? 2.703 149.032 131.389 1.00 29.51 390 LEU A C 1
ATOM 2293 O O . LEU A 1 389 ? 2.923 150.138 131.884 1.00 30.93 390 LEU A O 1
ATOM 2298 N N . ALA A 1 390 ? 3.648 148.107 131.246 1.00 25.86 391 ALA A N 1
ATOM 2299 C CA . ALA A 1 390 ? 5.014 148.363 131.683 1.00 24.20 391 ALA A CA 1
ATOM 2300 C C . ALA A 1 390 ? 5.648 149.534 130.946 1.00 36.35 391 ALA A C 1
ATOM 2301 O O . ALA A 1 390 ? 6.355 150.336 131.561 1.00 30.14 391 ALA A O 1
ATOM 2303 N N . ALA A 1 391 ? 5.421 149.627 129.631 1.00 27.75 392 ALA A N 1
ATOM 2304 C CA . ALA A 1 391 ? 5.937 150.760 128.860 1.00 29.04 392 ALA A CA 1
ATOM 2305 C C . ALA A 1 391 ? 5.399 152.083 129.417 1.00 30.08 392 ALA A C 1
ATOM 2306 O O . ALA A 1 391 ? 6.145 153.047 129.585 1.00 34.78 392 ALA A O 1
ATOM 2308 N N . SER A 1 392 ? 4.106 152.114 129.708 1.00 25.64 393 SER A N 1
ATOM 2309 C CA . SER A 1 392 ? 3.490 153.330 130.241 1.00 32.75 393 SER A CA 1
ATOM 2310 C C . SER A 1 392 ? 4.039 153.698 131.610 1.00 41.98 393 SER A C 1
ATOM 2311 O O . SER A 1 392 ? 4.021 154.853 131.986 1.00 40.05 393 SER A O 1
ATOM 2314 N N . GLU A 1 393 ? 4.516 152.710 132.354 1.00 33.00 394 GLU A N 1
ATOM 2315 C CA . GLU A 1 393 ? 5.028 152.955 133.696 1.00 34.23 394 GLU A CA 1
ATOM 2316 C C . GLU A 1 393 ? 6.546 153.038 133.708 1.00 40.69 394 GLU A C 1
ATOM 2317 O O . GLU A 1 393 ? 7.167 153.076 134.768 1.00 45.75 394 GLU A O 1
ATOM 2323 N N . GLY A 1 394 ? 7.145 153.058 132.522 1.00 40.84 395 GLY A N 1
ATOM 2324 C CA . GLY A 1 394 ? 8.581 153.208 132.397 1.00 32.27 395 GLY A CA 1
ATOM 2325 C C . GLY A 1 394 ? 9.398 152.049 132.924 1.00 43.51 395 GLY A C 1
ATOM 2326 O O . GLY A 1 394 ? 10.542 152.245 133.323 1.00 42.00 395 GLY A O 1
ATOM 2327 N N . ARG A 1 395 ? 8.826 150.844 132.926 1.00 35.32 396 ARG A N 1
ATOM 2328 C CA . ARG A 1 395 ? 9.534 149.656 133.424 1.00 35.28 396 ARG A CA 1
ATOM 2329 C C . ARG A 1 395 ? 9.486 148.451 132.472 1.00 39.95 396 ARG A C 1
ATOM 2330 O O . ARG A 1 395 ? 9.654 147.312 132.909 1.00 36.33 396 ARG A O 1
ATOM 2338 N N . GLY A 1 396 ? 9.244 148.685 131.188 1.00 33.26 397 GLY A N 1
ATOM 2339 C CA . GLY A 1 396 ? 9.209 147.580 130.235 1.00 29.07 397 GLY A CA 1
ATOM 2340 C C . GLY A 1 396 ? 8.744 148.035 128.871 1.00 33.45 397 GLY A C 1
ATOM 2341 O O . GLY A 1 396 ? 8.941 149.191 128.490 1.00 34.27 397 GLY A O 1
ATOM 2342 N N . GLY A 1 397 ? 8.122 147.124 128.126 1.00 27.46 398 GLY A N 1
ATOM 2343 C CA . GLY A 1 397 ? 7.617 147.462 126.804 1.00 23.97 398 GLY A CA 1
ATOM 2344 C C . GLY A 1 397 ? 8.062 146.479 125.733 1.00 29.57 398 GLY A C 1
ATOM 2345 O O . GLY A 1 397 ? 8.446 145.338 126.015 1.00 27.56 398 GLY A O 1
ATOM 2346 N N . ILE A 1 398 ? 8.023 146.939 124.493 1.00 25.76 399 ILE A N 1
ATOM 2347 C CA . ILE A 1 398 ? 8.371 146.097 123.360 1.00 23.86 399 ILE A CA 1
ATOM 2348 C C . ILE A 1 398 ? 9.619 146.648 122.731 1.00 23.93 399 ILE A C 1
ATOM 2349 O O . ILE A 1 398 ? 9.682 147.828 122.372 1.00 26.25 399 ILE A O 1
ATOM 2354 N N . LEU A 1 399 ? 10.630 145.789 122.616 1.00 21.19 400 LEU A N 1
ATOM 2355 C CA . LEU A 1 399 ? 11.896 146.166 122.018 1.00 20.68 400 LEU A CA 1
ATOM 2356 C C . LEU A 1 399 ? 11.999 145.436 120.691 1.00 24.95 400 LEU A C 1
ATOM 2357 O O . LEU A 1 399 ? 12.171 144.208 120.673 1.00 22.31 400 LEU A O 1
ATOM 2362 N N . HIS A 1 400 ? 11.898 146.189 119.605 1.00 21.95 401 HIS A N 1
ATOM 2363 C CA . HIS A 1 400 ? 11.731 145.595 118.275 1.00 21.31 401 HIS A CA 1
ATOM 2364 C C . HIS A 1 400 ? 12.983 145.726 117.429 1.00 21.03 401 HIS A C 1
ATOM 2365 O O . HIS A 1 400 ? 13.359 146.825 117.026 1.00 21.12 401 HIS A O 1
ATOM 2372 N N . PHE A 1 401 ? 13.663 144.598 117.194 1.00 17.85 402 PHE A N 1
ATOM 2373 C CA . PHE A 1 401 ? 14.866 144.580 116.396 1.00 13.88 402 PHE A CA 1
ATOM 2374 C C . PHE A 1 401 ? 14.447 144.216 114.966 1.00 22.59 402 PHE A C 1
ATOM 2375 O O . PHE A 1 401 ? 14.116 143.055 114.710 1.00 22.31 402 PHE A O 1
ATOM 2383 N N . GLU A 1 402 ? 14.476 145.179 114.046 1.00 18.99 403 GLU A N 1
ATOM 2384 C CA . GLU A 1 402 ? 13.809 144.983 112.748 1.00 17.79 403 GLU A CA 1
ATOM 2385 C C . GLU A 1 402 ? 14.597 145.651 111.638 1.00 22.28 403 GLU A C 1
ATOM 2386 O O . GLU A 1 402 ? 15.058 146.777 111.810 1.00 22.12 403 GLU A O 1
ATOM 2392 N N . ILE A 1 403 ? 14.769 144.975 110.503 1.00 19.65 404 ILE A N 1
ATOM 2393 C CA . ILE A 1 403 ? 15.642 145.504 109.453 1.00 20.94 404 ILE A CA 1
ATOM 2394 C C . ILE A 1 403 ? 14.875 146.407 108.479 1.00 24.68 404 ILE A C 1
ATOM 2395 O O . ILE A 1 403 ? 15.476 147.240 107.798 1.00 23.19 404 ILE A O 1
ATOM 2400 N N . SER A 1 404 ? 13.555 146.252 108.433 1.00 19.67 405 SER A N 1
ATOM 2401 C CA . SER A 1 404 ? 12.744 146.983 107.461 1.00 21.72 405 SER A CA 1
ATOM 2402 C C . SER A 1 404 ? 11.885 148.024 108.163 1.00 20.31 405 SER A C 1
ATOM 2403 O O . SER A 1 404 ? 10.990 147.677 108.944 1.00 24.03 405 SER A O 1
ATOM 2406 N N . PRO A 1 405 ? 12.162 149.323 107.912 1.00 24.55 406 PRO A N 1
ATOM 2407 C CA . PRO A 1 405 ? 11.394 150.386 108.578 1.00 26.64 406 PRO A CA 1
ATOM 2408 C C . PRO A 1 405 ? 9.899 150.267 108.349 1.00 21.08 406 PRO A C 1
ATOM 2409 O O . PRO A 1 405 ? 9.112 150.634 109.223 1.00 25.09 406 PRO A O 1
ATOM 2413 N N . LYS A 1 406 ? 9.505 149.747 107.188 1.00 21.91 407 LYS A N 1
ATOM 2414 C CA . LYS A 1 406 ? 8.089 149.497 106.923 1.00 26.20 407 LYS A CA 1
ATOM 2415 C C . LYS A 1 406 ? 7.423 148.657 108.024 1.00 24.56 407 LYS A C 1
ATOM 2416 O O . LYS A 1 406 ? 6.241 148.834 108.324 1.00 25.81 407 LYS A O 1
ATOM 2422 N N . ASN A 1 407 ? 8.170 147.746 108.645 1.00 20.88 408 ASN A N 1
ATOM 2423 C CA . ASN A 1 407 ? 7.531 146.838 109.602 1.00 18.11 408 ASN A CA 1
ATOM 2424 C C . ASN A 1 407 ? 7.757 147.255 111.047 1.00 24.93 408 ASN A C 1
ATOM 2425 O O . ASN A 1 407 ? 7.349 146.554 111.972 1.00 21.27 408 ASN A O 1
ATOM 2430 N N . ILE A 1 408 ? 8.393 148.403 111.228 1.00 22.10 409 ILE A N 1
ATOM 2431 C CA . ILE A 1 408 ? 8.484 149.003 112.572 1.00 21.18 409 ILE A CA 1
ATOM 2432 C C . ILE A 1 408 ? 7.281 149.894 112.813 1.00 25.03 409 ILE A C 1
ATOM 2433 O O . ILE A 1 408 ? 6.975 150.758 111.972 1.00 23.47 409 ILE A O 1
ATOM 2438 N N . ASN A 1 409 ? 6.596 149.672 113.931 1.00 22.44 410 ASN A N 1
ATOM 2439 C CA . ASN A 1 409 ? 5.392 150.413 114.301 1.00 25.27 410 ASN A CA 1
ATOM 2440 C C . ASN A 1 409 ? 4.299 150.237 113.265 1.00 30.43 410 ASN A C 1
ATOM 2441 O O . ASN A 1 409 ? 3.500 151.144 113.039 1.00 27.09 410 ASN A O 1
ATOM 2446 N N . LYS A 1 410 ? 4.257 149.073 112.621 1.00 21.65 411 LYS A N 1
ATOM 2447 C CA . LYS A 1 410 ? 3.205 148.834 111.629 1.00 22.42 411 LYS A CA 1
ATOM 2448 C C . LYS A 1 410 ? 1.956 148.276 112.280 1.00 23.06 411 LYS A C 1
ATOM 2449 O O . LYS A 1 410 ? 0.829 148.628 111.924 1.00 24.05 411 LYS A O 1
ATOM 2455 N N . VAL A 1 411 ? 2.153 147.403 113.260 1.00 19.11 412 VAL A N 1
ATOM 2456 C CA . VAL A 1 411 ? 1.050 146.678 113.873 1.00 17.93 412 VAL A CA 1
ATOM 2457 C C . VAL A 1 411 ? 0.921 147.088 115.334 1.00 22.26 412 VAL A C 1
ATOM 2458 O O . VAL A 1 411 ? -0.175 147.384 115.825 1.00 22.93 412 VAL A O 1
ATOM 2462 N N . VAL A 1 412 ? 2.063 147.061 116.012 1.00 23.65 413 VAL A N 1
ATOM 2463 C CA . VAL A 1 412 ? 2.139 147.426 117.427 1.00 26.07 413 VAL A CA 1
ATOM 2464 C C . VAL A 1 412 ? 3.237 148.457 117.621 1.00 27.07 413 VAL A C 1
ATOM 2465 O O . VAL A 1 412 ? 4.277 148.438 116.955 1.00 27.35 413 VAL A O 1
ATOM 2469 N N . GLU A 1 413 ? 3.006 149.386 118.540 1.00 26.09 414 GLU A N 1
ATOM 2470 C CA . GLU A 1 413 ? 4.018 150.386 118.808 1.00 23.96 414 GLU A CA 1
ATOM 2471 C C . GLU A 1 413 ? 5.224 149.796 119.537 1.00 24.52 414 GLU A C 1
ATOM 2472 O O . GLU A 1 413 ? 5.065 149.153 120.576 1.00 29.23 414 GLU A O 1
ATOM 2478 N N . ALA A 1 414 ? 6.418 150.022 119.007 1.00 23.48 415 ALA A N 1
ATOM 2479 C CA . ALA A 1 414 ? 7.639 149.606 119.691 1.00 24.96 415 ALA A CA 1
ATOM 2480 C C . ALA A 1 414 ? 7.989 150.631 120.756 1.00 33.54 415 ALA A C 1
ATOM 2481 O O . ALA A 1 414 ? 7.915 151.827 120.507 1.00 30.29 415 ALA A O 1
ATOM 2483 N N . THR A 1 415 ? 8.374 150.167 121.932 1.00 24.52 416 THR A N 1
ATOM 2484 C CA . THR A 1 415 ? 8.868 151.079 122.967 1.00 25.66 416 THR A CA 1
ATOM 2485 C C . THR A 1 415 ? 10.227 151.611 122.541 1.00 29.25 416 THR A C 1
ATOM 2486 O O . THR A 1 415 ? 10.523 152.803 122.671 1.00 26.54 416 THR A O 1
ATOM 2490 N N . GLU A 1 416 ? 11.068 150.703 122.051 1.00 24.43 417 GLU A N 1
ATOM 2491 C CA . GLU A 1 416 ? 12.290 151.063 121.358 1.00 22.34 417 GLU A CA 1
ATOM 2492 C C . GLU A 1 416 ? 12.376 150.263 120.073 1.00 26.62 417 GLU A C 1
ATOM 2493 O O . GLU A 1 416 ? 12.170 149.054 120.079 1.00 24.75 417 GLU A O 1
ATOM 2499 N N . ALA A 1 417 ? 12.678 150.958 118.985 1.00 25.05 418 ALA A N 1
ATOM 2500 C CA . ALA A 1 417 ? 12.862 150.349 117.686 1.00 27.10 418 ALA A CA 1
ATOM 2501 C C . ALA A 1 417 ? 14.332 150.313 117.408 1.00 25.48 418 ALA A C 1
ATOM 2502 O O . ALA A 1 417 ? 14.996 151.351 117.430 1.00 30.87 418 ALA A O 1
ATOM 2504 N N . ILE A 1 418 ? 14.870 149.129 117.152 1.00 23.52 419 ILE A N 1
ATOM 2505 C CA . ILE A 1 418 ? 16.284 149.026 116.862 1.00 21.67 419 ILE A CA 1
ATOM 2506 C C . ILE A 1 418 ? 16.428 148.596 115.411 1.00 28.45 419 ILE A C 1
ATOM 2507 O O . ILE A 1 418 ? 16.237 147.431 115.063 1.00 23.84 419 ILE A O 1
ATOM 2512 N N . GLU A 1 419 ? 16.780 149.536 114.554 1.00 25.94 420 GLU A N 1
ATOM 2513 C CA . GLU A 1 419 ? 16.732 149.288 113.127 1.00 26.05 420 GLU A CA 1
ATOM 2514 C C . GLU A 1 419 ? 18.013 148.636 112.620 1.00 29.48 420 GLU A C 1
ATOM 2515 O O . GLU A 1 419 ? 19.120 149.011 113.008 1.00 29.08 420 GLU A O 1
ATOM 2521 N N . GLY A 1 420 ? 17.867 147.642 111.752 1.00 23.67 421 GLY A N 1
ATOM 2522 C CA . GLY A 1 420 ? 19.017 147.055 111.095 1.00 18.78 421 GLY A CA 1
ATOM 2523 C C . GLY A 1 420 ? 19.030 145.539 111.271 1.00 18.79 421 GLY A C 1
ATOM 2524 O O . GLY A 1 420 ? 18.038 144.961 111.708 1.00 21.89 421 GLY A O 1
ATOM 2525 N N . ASP A 1 421 ? 20.137 144.906 110.905 1.00 22.74 422 ASP A N 1
ATOM 2526 C CA . ASP A 1 421 ? 20.255 143.453 111.052 1.00 19.89 422 ASP A CA 1
ATOM 2527 C C . ASP A 1 421 ? 20.203 143.069 112.540 1.00 24.75 422 ASP A C 1
ATOM 2528 O O . ASP A 1 421 ? 20.997 143.569 113.345 1.00 24.73 422 ASP A O 1
ATOM 2533 N N . VAL A 1 422 ? 19.269 142.198 112.910 1.00 22.41 423 VAL A N 1
ATOM 2534 C CA . VAL A 1 422 ? 19.078 141.855 114.317 1.00 22.89 423 VAL A CA 1
ATOM 2535 C C . VAL A 1 422 ? 20.345 141.213 114.904 1.00 27.66 423 VAL A C 1
ATOM 2536 O O . VAL A 1 422 ? 20.722 141.503 116.044 1.00 25.91 423 VAL A O 1
ATOM 2540 N N . THR A 1 423 ? 21.038 140.392 114.128 1.00 26.57 424 THR A N 1
ATOM 2541 C CA . THR A 1 423 ? 22.221 139.720 114.685 1.00 27.55 424 THR A CA 1
ATOM 2542 C C . THR A 1 423 ? 23.350 140.725 114.983 1.00 27.88 424 THR A C 1
ATOM 2543 O O . THR A 1 423 ? 23.914 140.715 116.081 1.00 32.39 424 THR A O 1
ATOM 2547 N N . ALA A 1 424 ? 23.656 141.607 114.037 1.00 29.08 425 ALA A N 1
ATOM 2548 C CA . ALA A 1 424 ? 24.629 142.671 114.284 1.00 28.80 425 ALA A CA 1
ATOM 2549 C C . ALA A 1 424 ? 24.248 143.533 115.480 1.00 31.89 425 ALA A C 1
ATOM 2550 O O . ALA A 1 424 ? 25.094 143.863 116.310 1.00 32.24 425 ALA A O 1
ATOM 2552 N N . ASN A 1 425 ? 22.977 143.910 115.573 1.00 24.33 426 ASN A N 1
ATOM 2553 C CA . ASN A 1 425 ? 22.550 144.752 116.676 1.00 29.18 426 ASN A CA 1
ATOM 2554 C C . ASN A 1 425 ? 22.558 144.006 118.024 1.00 36.31 426 ASN A C 1
ATOM 2555 O O . ASN A 1 425 ? 22.808 144.616 119.065 1.00 27.88 426 ASN A O 1
ATOM 2560 N N . LEU A 1 426 ? 22.319 142.693 118.006 1.00 29.34 427 LEU A N 1
ATOM 2561 C CA . LEU A 1 426 ? 22.458 141.893 119.228 1.00 30.80 427 LEU A CA 1
ATOM 2562 C C . LEU A 1 426 ? 23.903 141.901 119.731 1.00 31.79 427 LEU A C 1
ATOM 2563 O O . LEU A 1 426 ? 24.122 141.894 120.932 1.00 30.97 427 LEU A O 1
ATOM 2568 N N . GLN A 1 427 ? 24.885 141.927 118.834 1.00 30.13 428 GLN A N 1
ATOM 2569 C CA . GLN A 1 427 ? 26.276 142.010 119.283 1.00 35.06 428 GLN A CA 1
ATOM 2570 C C . GLN A 1 427 ? 26.541 143.260 120.117 1.00 45.74 428 GLN A C 1
ATOM 2571 O O . GLN A 1 427 ? 27.376 143.234 121.020 1.00 38.16 428 GLN A O 1
ATOM 2577 N N . SER A 1 428 ? 25.843 144.348 119.807 1.00 36.59 429 SER A N 1
ATOM 2578 C CA . SER A 1 428 ? 25.989 145.606 120.541 1.00 33.24 429 SER A CA 1
ATOM 2579 C C . SER A 1 428 ? 25.163 145.625 121.804 1.00 38.23 429 SER A C 1
ATOM 2580 O O . SER A 1 428 ? 25.556 146.218 122.817 1.00 39.06 429 SER A O 1
ATOM 2583 N N . PHE A 1 429 ? 24.012 144.970 121.736 1.00 28.27 430 PHE A N 1
ATOM 2584 C CA . PHE A 1 429 ? 23.010 144.984 122.803 1.00 33.29 430 PHE A CA 1
ATOM 2585 C C . PHE A 1 429 ? 23.434 144.151 124.011 1.00 33.58 430 PHE A C 1
ATOM 2586 O O . PHE A 1 429 ? 23.366 144.613 125.149 1.00 33.29 430 PHE A O 1
ATOM 2594 N N . ILE A 1 430 ? 23.861 142.919 123.748 1.00 30.42 431 ILE A N 1
ATOM 2595 C CA . ILE A 1 430 ? 24.095 141.935 124.813 1.00 32.44 431 ILE A CA 1
ATOM 2596 C C . ILE A 1 430 ? 25.128 142.422 125.866 1.00 30.86 431 ILE A C 1
ATOM 2597 O O . ILE A 1 430 ? 24.886 142.256 127.061 1.00 31.93 431 ILE A O 1
ATOM 2602 N N . PRO A 1 431 ? 26.237 143.058 125.440 1.00 33.29 432 PRO A N 1
ATOM 2603 C CA . PRO A 1 431 ? 27.160 143.572 126.477 1.00 32.55 432 PRO A CA 1
ATOM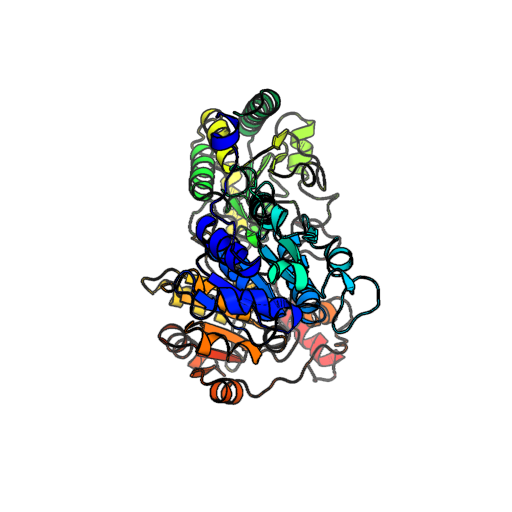 2604 C C . PRO A 1 431 ? 26.564 144.590 127.448 1.00 41.76 432 PRO A C 1
ATOM 2605 O O . PRO A 1 431 ? 27.085 144.742 128.551 1.00 38.04 432 PRO A O 1
ATOM 2609 N N . LEU A 1 432 ? 25.490 145.265 127.052 1.00 31.49 433 LEU A N 1
ATOM 2610 C CA . LEU A 1 432 ? 24.848 146.277 127.881 1.00 28.27 433 LEU A CA 1
ATOM 2611 C C . LEU A 1 432 ? 23.804 145.663 128.774 1.00 33.48 433 LEU A C 1
ATOM 2612 O O . LEU A 1 432 ? 23.244 146.317 129.665 1.00 33.84 433 LEU A O 1
ATOM 2617 N N . VAL A 1 433 ? 23.516 144.397 128.517 1.00 33.50 434 VAL A N 1
ATOM 2618 C CA . VAL A 1 433 ? 22.469 143.707 129.255 1.00 26.22 434 VAL A CA 1
ATOM 2619 C C . VAL A 1 433 ? 23.053 143.014 130.498 1.00 33.57 434 VAL A C 1
ATOM 2620 O O . VAL A 1 433 ? 24.047 142.301 130.379 1.00 36.54 434 VAL A O 1
ATOM 2624 N N . ASP A 1 434 ? 22.432 143.223 131.658 1.00 32.04 435 ASP A N 1
ATOM 2625 C CA . ASP A 1 434 ? 22.892 142.620 132.931 1.00 32.11 435 ASP A CA 1
ATOM 2626 C C . ASP A 1 434 ? 22.680 141.118 132.980 1.00 44.96 435 ASP A C 1
ATOM 2627 O O . ASP A 1 434 ? 21.588 140.627 132.660 1.00 35.94 435 ASP A O 1
ATOM 2632 N N . SER A 1 435 ? 23.699 140.377 133.410 1.00 34.03 436 SER A N 1
ATOM 2633 C CA A SER A 1 435 ? 23.522 138.946 133.631 0.41 35.96 436 SER A CA 1
ATOM 2634 C CA B SER A 1 435 ? 23.523 138.948 133.633 0.59 35.94 436 SER A CA 1
ATOM 2635 C C . SER A 1 435 ? 22.576 138.723 134.814 1.00 38.73 436 SER A C 1
ATOM 2636 O O . SER A 1 435 ? 22.645 139.426 135.826 1.00 35.66 436 SER A O 1
ATOM 2641 N N . ILE A 1 436 ? 21.673 137.759 134.671 1.00 30.79 437 ILE A N 1
ATOM 2642 C CA . ILE A 1 436 ? 20.677 137.459 135.690 1.00 35.46 437 ILE A CA 1
ATOM 2643 C C . ILE A 1 436 ? 20.730 135.972 136.012 1.00 42.28 437 ILE A C 1
ATOM 2644 O O . ILE A 1 436 ? 20.600 135.132 135.122 1.00 38.39 437 ILE A O 1
ATOM 2649 N N . GLU A 1 437 ? 20.941 135.646 137.286 1.00 42.93 438 GLU A N 1
ATOM 2650 C CA . GLU A 1 437 ? 21.113 134.250 137.683 1.00 44.14 438 GLU A CA 1
ATOM 2651 C C . GLU A 1 437 ? 19.796 133.494 137.687 1.00 35.69 438 GLU A C 1
ATOM 2652 O O . GLU A 1 437 ? 19.697 132.428 137.082 1.00 45.45 438 GLU A O 1
ATOM 2658 N N . ASN A 1 438 ? 18.799 134.033 138.385 1.00 31.37 439 ASN A N 1
ATOM 2659 C CA . ASN A 1 438 ? 17.502 133.374 138.498 1.00 36.70 439 ASN A CA 1
ATOM 2660 C C . ASN A 1 438 ? 16.354 134.361 138.448 1.00 31.41 439 ASN A C 1
ATOM 2661 O O . ASN A 1 438 ? 16.505 135.524 138.818 1.00 41.08 439 ASN A O 1
ATOM 2666 N N . ARG A 1 439 ? 15.198 133.866 138.027 1.00 30.44 440 ARG A N 1
ATOM 2667 C CA . ARG A 1 439 ? 13.952 134.603 138.085 1.00 28.63 440 ARG A CA 1
ATOM 2668 C C . ARG A 1 439 ? 12.930 133.633 138.627 1.00 40.88 440 ARG A C 1
ATOM 2669 O O . ARG A 1 439 ? 12.140 133.074 137.864 1.00 32.80 440 ARG A O 1
ATOM 2677 N N . PRO A 1 440 ? 12.952 133.400 139.953 1.00 37.75 441 PRO A N 1
ATOM 2678 C CA . PRO A 1 440 ? 12.133 132.345 140.543 1.00 32.53 441 PRO A CA 1
ATOM 2679 C C . PRO A 1 440 ? 10.653 132.486 140.296 1.00 27.74 441 PRO A C 1
ATOM 2680 O O . PRO A 1 440 ? 10.023 131.472 139.971 1.00 33.79 441 PRO A O 1
ATOM 2684 N N . GLU A 1 441 ? 10.086 133.683 140.483 1.00 25.11 442 GLU A N 1
ATOM 2685 C CA . GLU A 1 441 ? 8.634 133.807 140.390 1.00 27.46 442 GLU A CA 1
ATOM 2686 C C . GLU A 1 441 ? 8.181 133.671 138.917 1.00 29.35 442 GLU A C 1
ATOM 2687 O O . GLU A 1 441 ? 7.171 133.033 138.626 1.00 28.87 442 GLU A O 1
ATOM 2689 N N . TRP A 1 442 ? 8.948 134.261 138.013 1.00 28.39 443 TRP A N 1
ATOM 2690 C CA . TRP A 1 442 ? 8.585 134.240 136.572 1.00 26.46 443 TRP A CA 1
ATOM 2691 C C . TRP A 1 442 ? 8.703 132.817 136.041 1.00 25.46 443 TRP A C 1
ATOM 2692 O O . TRP A 1 442 ? 7.773 132.288 135.434 1.00 30.53 443 TRP A O 1
ATOM 2703 N N . PHE A 1 443 ? 9.833 132.170 136.303 1.00 29.81 444 PHE A N 1
ATOM 2704 C CA . PHE A 1 443 ? 9.999 130.821 135.794 1.00 26.64 444 PHE A CA 1
ATOM 2705 C C . PHE A 1 443 ? 9.125 129.801 136.492 1.00 33.41 444 PHE A C 1
ATOM 2706 O O . PHE A 1 443 ? 8.786 128.773 135.911 1.00 30.51 444 PHE A O 1
ATOM 2714 N N . ASN A 1 444 ? 8.720 130.084 137.723 1.00 35.20 445 ASN A N 1
ATOM 2715 C CA . ASN A 1 444 ? 7.678 129.279 138.335 1.00 34.22 445 ASN A CA 1
ATOM 2716 C C . ASN A 1 444 ? 6.392 129.314 137.507 1.00 34.36 445 ASN A C 1
ATOM 2717 O O . ASN A 1 444 ? 5.755 128.284 137.287 1.00 34.07 445 ASN A O 1
ATOM 2722 N N . LYS A 1 445 ? 6.001 130.505 137.062 1.00 32.86 446 LYS A N 1
ATOM 2723 C CA . LYS A 1 445 ? 4.808 130.638 136.226 1.00 30.51 446 LYS A CA 1
ATOM 2724 C C . LYS A 1 445 ? 5.020 129.951 134.861 1.00 26.25 446 LYS A C 1
ATOM 2725 O O . LYS A 1 445 ? 4.151 129.225 134.384 1.00 31.28 446 LYS A O 1
ATOM 2731 N N A ILE A 1 446 ? 6.176 130.178 134.253 0.28 25.88 447 ILE A N 1
ATOM 2732 N N B ILE A 1 446 ? 6.178 130.192 134.254 0.72 25.67 447 ILE A N 1
ATOM 2733 C CA A ILE A 1 446 ? 6.464 129.595 132.946 0.28 30.53 447 ILE A CA 1
ATOM 2734 C CA B ILE A 1 446 ? 6.502 129.604 132.948 0.72 30.59 447 ILE A CA 1
ATOM 2735 C C A ILE A 1 446 ? 6.454 128.074 133.008 0.28 35.31 447 ILE A C 1
ATOM 2736 C C B ILE A 1 446 ? 6.416 128.084 133.034 0.72 35.68 447 ILE A C 1
ATOM 2737 O O A ILE A 1 446 ? 5.896 127.414 132.132 0.28 29.52 447 ILE A O 1
ATOM 2738 O O B ILE A 1 446 ? 5.766 127.436 132.209 0.72 29.56 447 ILE A O 1
ATOM 2747 N N . ASN A 1 447 ? 7.053 127.514 134.054 1.00 30.66 448 ASN A N 1
ATOM 2748 C CA . ASN A 1 447 ? 7.070 126.061 134.200 1.00 28.33 448 ASN A CA 1
ATOM 2749 C C . ASN A 1 447 ? 5.678 125.501 134.442 1.00 24.60 448 ASN A C 1
ATOM 2750 O O . ASN A 1 447 ? 5.343 124.438 133.902 1.00 30.83 448 ASN A O 1
ATOM 2755 N N . GLU A 1 448 ? 4.857 126.203 135.227 1.00 27.32 449 GLU A N 1
ATOM 2756 C CA . GLU A 1 448 ? 3.493 125.750 135.488 1.00 31.85 449 GLU A CA 1
ATOM 2757 C C . GLU A 1 448 ? 2.678 125.787 134.209 1.00 33.61 449 GLU A C 1
ATOM 2758 O O . GLU A 1 448 ? 1.884 124.887 133.947 1.00 29.85 449 GLU A O 1
ATOM 2760 N N . TRP A 1 449 ? 2.845 126.857 133.439 1.00 30.43 450 TRP A N 1
ATOM 2761 C CA . TRP A 1 449 ? 2.119 126.989 132.172 1.00 30.73 450 TRP A CA 1
ATOM 2762 C C . TRP A 1 449 ? 2.523 125.890 131.181 1.00 23.95 450 TRP A C 1
ATOM 2763 O O . TRP A 1 449 ? 1.663 125.292 130.531 1.00 26.30 450 TRP A O 1
ATOM 2774 N N . LYS A 1 450 ? 3.821 125.611 131.074 1.00 26.03 451 LYS A N 1
ATOM 2775 C CA . LYS A 1 450 ? 4.277 124.544 130.182 1.00 24.89 451 LYS A CA 1
ATOM 2776 C C . LYS A 1 450 ? 3.664 123.220 130.606 1.00 30.81 451 LYS A C 1
ATOM 2777 O O . LYS A 1 450 ? 3.172 122.477 129.778 1.00 28.42 451 LYS A O 1
ATOM 2783 N N . LYS A 1 451 ? 3.636 122.934 131.912 1.00 29.29 452 LYS A N 1
ATOM 2784 C CA . LYS A 1 451 ? 3.056 121.675 132.369 1.00 28.69 452 LYS A CA 1
ATOM 2785 C C . LYS A 1 451 ? 1.566 121.599 132.091 1.00 23.94 452 LYS A C 1
ATOM 2786 O O . LYS A 1 451 ? 1.030 120.545 131.754 1.00 30.56 452 LYS A O 1
ATOM 2788 N N . LYS A 1 452 ? 0.897 122.732 132.230 1.00 24.29 453 LYS A N 1
ATOM 2789 C CA . LYS A 1 452 ? -0.549 122.815 132.099 1.00 27.05 453 LYS A CA 1
ATOM 2790 C C . LYS A 1 452 ? -1.023 122.721 130.647 1.00 29.64 453 LYS A C 1
ATOM 2791 O O . LYS A 1 452 ? -2.144 122.288 130.365 1.00 24.58 453 LYS A O 1
ATOM 2797 N N . TYR A 1 453 ? -0.158 123.153 129.738 1.00 26.79 454 TYR A N 1
ATOM 2798 C CA . TYR A 1 453 ? -0.568 123.367 128.340 1.00 26.92 454 TYR A CA 1
ATOM 2799 C C . TYR A 1 453 ? 0.262 122.582 127.315 1.00 31.26 454 TYR A C 1
ATOM 2800 O O . TYR A 1 453 ? 0.874 123.186 126.412 1.00 26.85 454 TYR A O 1
ATOM 2809 N N . PRO A 1 454 ? 0.312 121.246 127.446 1.00 30.20 455 PRO A N 1
ATOM 2810 C CA . PRO A 1 454 ? 0.968 120.480 126.378 1.00 27.22 455 PRO A CA 1
ATOM 2811 C C . PRO A 1 454 ? 0.074 120.455 125.140 1.00 21.73 455 PRO A C 1
ATOM 2812 O O . PRO A 1 454 ? -1.112 120.797 125.224 1.00 23.24 455 PRO A O 1
ATOM 2816 N N . TYR A 1 455 ? 0.635 120.025 124.024 1.00 25.73 456 TYR A N 1
ATOM 2817 C CA . TYR A 1 455 ? -0.159 119.804 122.828 1.00 21.07 456 TYR A CA 1
ATOM 2818 C C . TYR A 1 455 ? -0.970 118.509 122.915 1.00 24.44 456 TYR A C 1
ATOM 2819 O O . TYR A 1 455 ? -0.672 117.525 122.231 1.00 27.10 456 TYR A O 1
ATOM 2828 N N . SER A 1 456 ? -2.014 118.515 123.730 1.00 24.26 457 SER A N 1
ATOM 2829 C CA A SER A 1 456 ? -2.790 117.297 123.927 0.50 23.68 457 SER A CA 1
ATOM 2830 C CA B SER A 1 456 ? -2.847 117.343 123.968 0.50 23.76 457 SER A CA 1
ATOM 2831 C C . SER A 1 456 ? -3.787 117.067 122.810 1.00 27.15 457 SER A C 1
ATOM 2832 O O . SER A 1 456 ? -4.181 117.991 122.101 1.00 23.55 457 SER A O 1
ATOM 2837 N N . TYR A 1 457 ? -4.177 115.811 122.654 1.00 21.56 458 TYR A N 1
ATOM 2838 C CA . TYR A 1 457 ? -5.125 115.421 121.617 1.00 22.67 458 TYR A CA 1
ATOM 2839 C C . TYR A 1 457 ? -5.680 114.051 121.976 1.00 22.32 458 TYR A C 1
ATOM 2840 O O . TYR A 1 457 ? -5.159 113.397 122.885 1.00 23.05 458 TYR A O 1
ATOM 2849 N N . GLN A 1 458 ? -6.718 113.617 121.274 1.00 20.58 459 GLN A N 1
ATOM 2850 C CA . GLN A 1 458 ? -7.302 112.306 121.492 1.00 21.92 459 GLN A CA 1
ATOM 2851 C C . GLN A 1 458 ? -6.419 111.214 120.892 1.00 23.18 459 GLN A C 1
ATOM 2852 O O . GLN A 1 458 ? -6.190 111.154 119.663 1.00 19.79 459 GLN A O 1
ATOM 2858 N N . LEU A 1 459 ? -5.909 110.340 121.757 1.00 20.99 460 LEU A N 1
ATOM 2859 C CA . LEU A 1 459 ? -5.103 109.213 121.295 1.00 19.26 460 LEU A CA 1
ATOM 2860 C C . LEU A 1 459 ? -5.914 108.194 120.530 1.00 19.19 460 LEU A C 1
ATOM 2861 O O . LEU A 1 459 ? -7.133 108.122 120.673 1.00 22.33 460 LEU A O 1
ATOM 2866 N N . GLU A 1 460 ? -5.210 107.424 119.699 1.00 20.72 461 GLU A N 1
ATOM 2867 C CA . GLU A 1 460 ? -5.720 106.208 119.113 1.00 21.64 461 GLU A CA 1
ATOM 2868 C C . GLU A 1 460 ? -6.484 105.379 120.132 1.00 21.85 461 GLU A C 1
ATOM 2869 O O . GLU A 1 460 ? -6.158 105.374 121.340 1.00 21.91 461 GLU A O 1
ATOM 2875 N N . THR A 1 461 ? -7.485 104.668 119.635 1.00 22.86 462 THR A N 1
ATOM 2876 C CA . THR A 1 461 ? -8.204 103.698 120.440 1.00 23.52 462 THR A CA 1
ATOM 2877 C C . THR A 1 461 ? -8.168 102.409 119.658 1.00 21.88 462 THR A C 1
ATOM 2878 O O . THR A 1 461 ? -7.797 102.417 118.479 1.00 25.93 462 THR A O 1
ATOM 2882 N N . PRO A 1 462 ? -8.550 101.279 120.279 1.00 24.98 463 PRO A N 1
ATOM 2883 C CA . PRO A 1 462 ? -8.432 100.055 119.486 1.00 22.64 463 PRO A CA 1
ATOM 2884 C C . PRO A 1 462 ? -9.295 100.092 118.227 1.00 26.82 463 PRO A C 1
ATOM 2885 O O . PRO A 1 462 ? -10.469 100.476 118.274 1.00 31.11 463 PRO A O 1
ATOM 2889 N N . GLY A 1 463 ? -8.684 99.744 117.108 1.00 30.14 464 GLY A N 1
ATOM 2890 C CA . GLY A 1 463 ? -9.374 99.776 115.833 1.00 36.61 464 GLY A CA 1
ATOM 2891 C C . GLY A 1 463 ? -9.469 101.132 115.146 1.00 40.88 464 GLY A C 1
ATOM 2892 O O . GLY A 1 463 ? -9.867 101.190 113.992 1.00 35.78 464 GLY A O 1
ATOM 2893 N N . SER A 1 464 ? -9.127 102.221 115.833 1.00 28.01 465 SER A N 1
ATOM 2894 C CA . SER A 1 464 ? -9.235 103.558 115.226 1.00 28.25 465 SER A CA 1
ATOM 2895 C C . SER A 1 464 ? -8.161 103.761 114.143 1.00 27.07 465 SER A C 1
ATOM 2896 O O . SER A 1 464 ? -7.164 103.024 114.087 1.00 22.83 465 SER A O 1
ATOM 2899 N N . LEU A 1 465 ? -8.349 104.758 113.281 1.00 26.67 466 LEU A N 1
ATOM 2900 C CA . LEU A 1 465 ? -7.285 105.131 112.354 1.00 22.99 466 LEU A CA 1
ATOM 2901 C C . LEU A 1 465 ? -6.145 105.769 113.130 1.00 21.81 466 LEU A C 1
ATOM 2902 O O . LEU A 1 465 ? -6.311 106.189 114.272 1.00 21.76 466 LEU A O 1
ATOM 2907 N N . ILE A 1 466 ? -4.986 105.844 112.492 1.00 19.62 467 ILE A N 1
ATOM 2908 C CA . ILE A 1 466 ? -3.869 106.587 113.050 1.00 23.06 467 ILE A CA 1
ATOM 2909 C C . ILE A 1 466 ? -4.250 108.046 113.227 1.00 24.95 467 ILE A C 1
ATOM 2910 O O . ILE A 1 466 ? -4.863 108.637 112.331 1.00 21.71 467 ILE A O 1
ATOM 2915 N N . LYS A 1 467 ? -3.896 108.631 114.369 1.00 18.65 468 LYS A N 1
ATOM 2916 C CA . LYS A 1 467 ? -4.140 110.071 114.572 1.00 20.17 468 LYS A CA 1
ATOM 2917 C C . LYS A 1 467 ? -3.030 110.854 113.904 1.00 23.64 468 LYS A C 1
ATOM 2918 O O . LYS A 1 467 ? -1.865 110.473 114.001 1.00 21.62 468 LYS A O 1
ATOM 2924 N N . PRO A 1 468 ? -3.368 111.974 113.235 1.00 20.42 469 PRO A N 1
ATOM 2925 C CA . PRO A 1 468 ? -2.294 112.690 112.527 1.00 16.81 469 PRO A CA 1
ATOM 2926 C C . PRO A 1 468 ? -1.218 113.202 113.473 1.00 19.52 469 PRO A C 1
ATOM 2927 O O . PRO A 1 468 ? -0.045 113.216 113.096 1.00 22.78 469 PRO A O 1
ATOM 2931 N N . GLN A 1 469 ? -1.587 113.550 114.710 1.00 19.41 470 GLN A N 1
ATOM 2932 C CA . GLN A 1 469 ? -0.596 114.071 115.650 1.00 17.78 470 GLN A CA 1
ATOM 2933 C C . GLN A 1 469 ? 0.445 112.983 115.979 1.00 21.30 470 GLN A C 1
ATOM 2934 O O . GLN A 1 469 ? 1.640 113.256 116.069 1.00 19.87 470 GLN A O 1
ATOM 2940 N N . THR A 1 470 ? -0.040 111.757 116.132 1.00 23.31 471 THR A N 1
ATOM 2941 C CA . THR A 1 470 ? 0.806 110.612 116.455 1.00 22.78 471 THR A CA 1
ATOM 2942 C C . THR A 1 470 ? 1.775 110.334 115.316 1.00 23.29 471 THR A C 1
ATOM 2943 O O . THR A 1 470 ? 2.963 110.077 115.532 1.00 22.23 471 THR A O 1
ATOM 2947 N N . LEU A 1 471 ? 1.264 110.385 114.090 1.00 18.94 472 LEU A N 1
ATOM 2948 C CA . LEU A 1 471 ? 2.122 110.199 112.927 1.00 19.42 472 LEU A CA 1
ATOM 2949 C C . LEU A 1 471 ? 3.283 111.191 112.950 1.00 21.00 472 LEU A C 1
ATOM 2950 O O . LEU A 1 471 ? 4.428 110.806 112.718 1.00 21.13 472 LEU A O 1
ATOM 2955 N N . ILE A 1 472 ? 3.003 112.474 113.199 1.00 18.77 473 ILE A N 1
ATOM 2956 C CA . ILE A 1 472 ? 4.082 113.468 113.178 1.00 19.51 473 ILE A CA 1
ATOM 2957 C C . ILE A 1 472 ? 5.118 113.169 114.252 1.00 20.64 473 ILE A C 1
ATOM 2958 O O . ILE A 1 472 ? 6.316 113.253 114.005 1.00 20.49 473 ILE A O 1
ATOM 2963 N N . LYS A 1 473 ? 4.651 112.823 115.457 1.00 19.52 474 LYS A N 1
ATOM 2964 C CA . LYS A 1 473 ? 5.589 112.484 116.528 1.00 20.89 474 LYS A CA 1
ATOM 2965 C C . LYS A 1 473 ? 6.467 111.302 116.107 1.00 17.92 474 LYS A C 1
ATOM 2966 O O . LYS A 1 473 ? 7.664 111.283 116.394 1.00 22.98 474 LYS A O 1
ATOM 2972 N N . GLU A 1 474 ? 5.856 110.323 115.447 1.00 18.81 475 GLU A N 1
ATOM 2973 C CA . GLU A 1 474 ? 6.603 109.144 115.017 1.00 21.90 475 GLU A CA 1
ATOM 2974 C C . GLU A 1 474 ? 7.696 109.537 114.032 1.00 24.85 475 GLU A C 1
ATOM 2975 O O . GLU A 1 474 ? 8.846 109.123 114.160 1.00 20.83 475 GLU A O 1
ATOM 2981 N N . ILE A 1 475 ? 7.356 110.365 113.047 1.00 20.31 476 ILE A N 1
ATOM 2982 C CA . ILE A 1 475 ? 8.363 110.767 112.075 1.00 17.39 476 ILE A CA 1
ATOM 2983 C C . ILE A 1 475 ? 9.442 111.584 112.750 1.00 16.96 476 ILE A C 1
ATOM 2984 O O . ILE A 1 475 ? 10.631 111.399 112.489 1.00 21.71 476 ILE A O 1
ATOM 2989 N N . SER A 1 476 ? 9.035 112.485 113.634 1.00 18.30 477 SER A N 1
ATOM 2990 C CA . SER A 1 476 ? 10.017 113.322 114.314 1.00 20.86 477 SER A CA 1
ATOM 2991 C C . SER A 1 476 ? 11.027 112.475 115.131 1.00 25.28 477 SER A C 1
ATOM 2992 O O . SER A 1 476 ? 12.236 112.692 115.050 1.00 22.97 477 SER A O 1
ATOM 2995 N N . ASP A 1 477 ? 10.500 111.538 115.912 1.00 21.91 478 ASP A N 1
ATOM 2996 C CA . ASP A 1 477 ? 11.308 110.650 116.760 1.00 25.68 478 ASP A CA 1
ATOM 2997 C C . ASP A 1 477 ? 12.245 109.799 115.898 1.00 24.29 478 ASP A C 1
ATOM 2998 O O . ASP A 1 477 ? 13.424 109.696 116.185 1.00 27.60 478 ASP A O 1
ATOM 3003 N N . GLN A 1 478 ? 11.742 109.204 114.817 1.00 19.54 479 GLN A N 1
ATOM 3004 C CA . GLN A 1 478 ? 12.611 108.337 114.026 1.00 19.69 479 GLN A CA 1
ATOM 3005 C C . GLN A 1 478 ? 13.598 109.151 113.204 1.00 26.82 479 GLN A C 1
ATOM 3006 O O . GLN A 1 478 ? 14.704 108.722 112.995 1.00 25.43 479 GLN A O 1
ATOM 3012 N N . ALA A 1 479 ? 13.228 110.338 112.731 1.00 20.47 480 ALA A N 1
ATOM 3013 C CA . ALA A 1 479 ? 14.153 111.046 111.829 1.00 24.15 480 ALA A CA 1
ATOM 3014 C C . ALA A 1 479 ? 15.405 111.472 112.589 1.00 23.25 480 ALA A C 1
ATOM 3015 O O . ALA A 1 479 ? 16.481 111.610 112.015 1.00 24.55 480 ALA A O 1
ATOM 3017 N N . GLN A 1 480 ? 15.252 111.715 113.881 1.00 25.78 481 GLN A N 1
ATOM 3018 C CA . GLN A 1 480 ? 16.366 112.249 114.649 1.00 40.73 481 GLN A CA 1
ATOM 3019 C C . GLN A 1 480 ? 17.357 111.102 114.944 1.00 33.41 481 GLN A C 1
ATOM 3020 O O . GLN A 1 480 ? 18.431 111.347 115.481 1.00 57.35 481 GLN A O 1
ATOM 3026 N N . THR A 1 481 ? 17.029 109.865 114.544 1.00 39.54 482 THR A N 1
ATOM 3027 C CA . THR A 1 481 ? 17.978 108.744 114.654 1.00 43.70 482 THR A CA 1
ATOM 3028 C C . THR A 1 481 ? 19.173 108.887 113.749 1.00 49.42 482 THR A C 1
ATOM 3029 O O . THR A 1 481 ? 20.221 108.355 114.058 1.00 40.72 482 THR A O 1
ATOM 3033 N N . TYR A 1 482 ? 18.995 109.497 112.576 1.00 33.91 483 TYR A N 1
ATOM 3034 C CA . TYR A 1 482 ? 19.989 109.354 111.515 1.00 27.31 483 TYR A CA 1
ATOM 3035 C C . TYR A 1 482 ? 21.144 110.311 111.768 1.00 32.00 483 TYR A C 1
ATOM 3036 O O . TYR A 1 482 ? 20.993 111.304 112.464 1.00 33.20 483 TYR A O 1
ATOM 3045 N N . ASN A 1 483 ? 22.302 110.036 111.205 1.00 28.49 484 ASN A N 1
ATOM 3046 C CA . ASN A 1 483 ? 23.388 110.984 111.430 1.00 36.70 484 ASN A CA 1
ATOM 3047 C C . ASN A 1 483 ? 23.377 112.041 110.333 1.00 38.79 484 ASN A C 1
ATOM 3048 O O . ASN A 1 483 ? 24.398 112.298 109.714 1.00 43.72 484 ASN A O 1
ATOM 3053 N N . LYS A 1 484 ? 22.212 112.627 110.071 1.00 32.45 485 LYS A N 1
ATOM 3054 C CA . LYS A 1 484 ? 22.063 113.548 108.932 1.00 26.89 485 LYS A CA 1
ATOM 3055 C C . LYS A 1 484 ? 21.242 114.732 109.362 1.00 27.50 485 LYS A C 1
ATOM 3056 O O . LYS A 1 484 ? 20.431 114.634 110.287 1.00 25.05 485 LYS A O 1
ATOM 3062 N N . GLU A 1 485 ? 21.468 115.872 108.731 1.00 24.06 486 GLU A N 1
ATOM 3063 C CA . GLU A 1 485 ? 20.584 117.017 108.954 1.00 23.90 486 GLU A CA 1
ATOM 3064 C C . GLU A 1 485 ? 19.186 116.639 108.470 1.00 22.78 486 GLU A C 1
ATOM 3065 O O . GLU A 1 485 ? 19.054 115.892 107.512 1.00 25.49 486 GLU A O 1
ATOM 3071 N N . VAL A 1 486 ? 18.151 117.126 109.154 1.00 22.79 487 VAL A N 1
ATOM 3072 C CA . VAL A 1 486 ? 16.778 116.852 108.732 1.00 21.98 487 VAL A CA 1
ATOM 3073 C C . VAL A 1 486 ? 16.063 118.168 108.453 1.00 26.61 487 VAL A C 1
ATOM 3074 O O . VAL A 1 486 ? 15.945 119.023 109.326 1.00 20.96 487 VAL A O 1
ATOM 3078 N N . ILE A 1 487 ? 15.600 118.319 107.221 1.00 21.25 488 ILE A N 1
ATOM 3079 C CA . ILE A 1 487 ? 14.887 119.515 106.799 1.00 18.28 488 ILE A CA 1
ATOM 3080 C C . ILE A 1 487 ? 13.450 119.116 106.492 1.00 18.70 488 ILE A C 1
ATOM 3081 O O . ILE A 1 487 ? 13.215 118.124 105.804 1.00 18.85 488 ILE A O 1
ATOM 3086 N N . VAL A 1 488 ? 12.497 119.887 106.998 1.00 16.76 489 VAL A N 1
ATOM 3087 C CA . VAL A 1 488 ? 11.090 119.596 106.792 1.00 17.32 489 VAL A CA 1
ATOM 3088 C C . VAL A 1 488 ? 10.450 120.684 105.927 1.00 21.00 489 VAL A C 1
ATOM 3089 O O . VAL A 1 488 ? 10.658 121.867 106.206 1.00 19.00 489 VAL A O 1
ATOM 3093 N N . THR A 1 489 ? 9.735 120.289 104.869 1.00 19.15 490 THR A N 1
ATOM 3094 C CA . THR A 1 489 ? 8.857 121.222 104.152 1.00 15.74 490 THR A CA 1
ATOM 3095 C C . THR A 1 489 ? 7.431 120.773 104.391 1.00 16.78 490 THR A C 1
ATOM 3096 O O . THR A 1 489 ? 7.188 119.647 104.837 1.00 17.14 490 THR A O 1
ATOM 3100 N N . THR A 1 490 ? 6.457 121.644 104.145 1.00 16.10 491 THR A N 1
ATOM 3101 C CA . THR A 1 490 ? 5.073 121.233 104.321 1.00 15.74 491 THR A CA 1
ATOM 3102 C C . THR A 1 490 ? 4.185 121.806 103.201 1.00 16.95 491 THR A C 1
ATOM 3103 O O . THR A 1 490 ? 4.587 122.724 102.479 1.00 18.50 491 THR A O 1
ATOM 3107 N N . GLY A 1 491 ? 2.988 121.258 103.091 1.00 16.32 492 GLY A N 1
ATOM 3108 C CA . GLY A 1 491 ? 1.891 121.924 102.395 1.00 18.35 492 GLY A CA 1
ATOM 3109 C C . GLY A 1 491 ? 1.242 122.924 103.339 1.00 18.23 492 GLY A C 1
ATOM 3110 O O . GLY A 1 491 ? 1.872 123.423 104.285 1.00 17.96 492 GLY A O 1
ATOM 3111 N N . VAL A 1 492 ? -0.028 123.216 103.101 1.00 18.91 493 VAL A N 1
ATOM 3112 C CA . VAL A 1 492 ? -0.745 124.191 103.913 1.00 18.33 493 VAL A CA 1
ATOM 3113 C C . VAL A 1 492 ? -2.030 123.564 104.405 1.00 17.42 493 VAL A C 1
ATOM 3114 O O . VAL A 1 492 ? -2.787 122.974 103.626 1.00 17.80 493 VAL A O 1
ATOM 3118 N N . GLY A 1 493 ? -2.253 123.660 105.718 1.00 18.95 494 GLY A N 1
ATOM 3119 C CA . GLY A 1 493 ? -3.465 123.138 106.314 1.00 18.06 494 GLY A CA 1
ATOM 3120 C C . GLY A 1 493 ? -3.191 122.532 107.687 1.00 19.92 494 GLY A C 1
ATOM 3121 O O . GLY A 1 493 ? -2.205 122.895 108.348 1.00 18.93 494 GLY A O 1
ATOM 3122 N N . GLN A 1 494 ? -4.038 121.595 108.111 1.00 15.98 495 GLN A N 1
ATOM 3123 C CA . GLN A 1 494 ? -3.866 121.042 109.474 1.00 20.10 495 GLN A CA 1
ATOM 3124 C C . GLN A 1 494 ? -2.534 120.306 109.607 1.00 17.82 495 GLN A C 1
ATOM 3125 O O . GLN A 1 494 ? -1.845 120.458 110.602 1.00 18.66 495 GLN A O 1
ATOM 3131 N N . HIS A 1 495 ? -2.155 119.538 108.582 1.00 16.12 496 HIS A N 1
ATOM 3132 C CA . HIS A 1 495 ? -0.887 118.789 108.637 1.00 17.21 496 HIS A CA 1
ATOM 3133 C C . HIS A 1 495 ? 0.300 119.729 108.889 1.00 21.83 496 HIS A C 1
ATOM 3134 O O . HIS A 1 495 ? 1.265 119.381 109.571 1.00 18.96 496 HIS A O 1
ATOM 3141 N N . GLN A 1 496 ? 0.219 120.936 108.335 1.00 16.84 497 GLN A N 1
ATOM 3142 C CA . GLN A 1 496 ? 1.265 121.936 108.491 1.00 17.72 497 GLN A CA 1
ATOM 3143 C C . GLN A 1 496 ? 1.368 122.364 109.944 1.00 19.91 497 GLN A C 1
ATOM 3144 O O . GLN A 1 496 ? 2.475 122.515 110.492 1.00 17.87 497 GLN A O 1
ATOM 3150 N N . MET A 1 497 ? 0.208 122.580 110.557 1.00 18.17 498 MET A N 1
ATOM 3151 C CA . MET A 1 497 ? 0.176 122.997 111.959 1.00 19.63 498 MET A CA 1
ATOM 3152 C C . MET A 1 497 ? 0.649 121.866 112.895 1.00 18.57 498 MET A C 1
ATOM 3153 O O . MET A 1 497 ? 1.379 122.119 113.848 1.00 20.36 498 MET A O 1
ATOM 3158 N N . TRP A 1 498 ? 0.254 120.632 112.598 1.00 19.71 499 TRP A N 1
ATOM 3159 C CA . TRP A 1 498 ? 0.689 119.494 113.429 1.00 19.34 499 TRP A CA 1
ATOM 3160 C C . TRP A 1 498 ? 2.178 119.234 113.252 1.00 21.71 499 TRP A C 1
ATOM 3161 O O . TRP A 1 498 ? 2.858 118.888 114.206 1.00 21.39 499 TRP A O 1
ATOM 3172 N N . ALA A 1 499 ? 2.703 119.450 112.037 1.00 18.72 500 ALA A N 1
ATOM 3173 C CA . ALA A 1 499 ? 4.150 119.414 111.848 1.00 19.07 500 ALA A CA 1
ATOM 3174 C C . ALA A 1 499 ? 4.855 120.453 112.721 1.00 24.99 500 ALA A C 1
ATOM 3175 O O . ALA A 1 499 ? 5.848 120.166 113.402 1.00 19.02 500 ALA A O 1
ATOM 3177 N N . ALA A 1 500 ? 4.367 121.684 112.675 1.00 18.83 501 ALA A N 1
ATOM 3178 C CA . ALA A 1 500 ? 4.953 122.733 113.489 1.00 15.89 501 ALA A CA 1
ATOM 3179 C C . ALA A 1 500 ? 4.929 122.351 114.978 1.00 17.14 501 ALA A C 1
ATOM 3180 O O . ALA A 1 500 ? 5.935 122.519 115.663 1.00 20.07 501 ALA A O 1
ATOM 3182 N N . GLN A 1 501 ? 3.790 121.853 115.449 1.00 15.94 502 GLN A N 1
ATOM 3183 C CA . GLN A 1 501 ? 3.631 121.579 116.892 1.00 19.01 502 GLN A CA 1
ATOM 3184 C C . GLN A 1 501 ? 4.461 120.389 117.348 1.00 23.31 502 GLN A C 1
ATOM 3185 O O . GLN A 1 501 ? 5.093 120.419 118.418 1.00 21.66 502 GLN A O 1
ATOM 3191 N N . HIS A 1 502 ? 4.435 119.322 116.555 1.00 18.91 503 HIS A N 1
ATOM 3192 C CA . HIS A 1 502 ? 4.862 118.020 117.084 1.00 20.53 503 HIS A CA 1
ATOM 3193 C C . HIS A 1 502 ? 6.242 117.561 116.682 1.00 25.54 503 HIS A C 1
ATOM 3194 O O . HIS A 1 502 ? 6.748 116.621 117.279 1.00 26.86 503 HIS A O 1
ATOM 3201 N N . PHE A 1 503 ? 6.891 118.222 115.723 1.00 19.08 504 PHE A N 1
ATOM 3202 C CA . PHE A 1 503 ? 8.328 118.040 115.574 1.00 21.25 504 PHE A CA 1
ATOM 3203 C C . PHE A 1 503 ? 9.032 118.756 116.701 1.00 26.68 504 PHE A C 1
ATOM 3204 O O . PHE A 1 503 ? 8.512 119.732 117.240 1.00 21.61 504 PHE A O 1
ATOM 3212 N N . THR A 1 504 ? 10.232 118.295 117.046 1.00 20.56 505 THR A N 1
ATOM 3213 C CA . THR A 1 504 ? 11.089 119.046 117.948 1.00 22.84 505 THR A CA 1
ATOM 3214 C C . THR A 1 504 ? 12.146 119.778 117.157 1.00 21.04 505 THR A C 1
ATOM 3215 O O . THR A 1 504 ? 12.998 119.160 116.513 1.00 25.60 505 THR A O 1
ATOM 3219 N N . TRP A 1 505 ? 12.091 121.111 117.193 1.00 19.09 506 TRP A N 1
ATOM 3220 C CA . TRP A 1 505 ? 12.906 121.925 116.302 1.00 22.65 506 TRP A CA 1
ATOM 3221 C C . TRP A 1 505 ? 14.163 122.328 117.040 1.00 24.41 506 TRP A C 1
ATOM 3222 O O . TRP A 1 505 ? 14.090 122.790 118.194 1.00 23.31 506 TRP A O 1
ATOM 3233 N N . THR A 1 506 ? 15.312 122.118 116.410 1.00 24.41 507 THR A N 1
ATOM 3234 C CA . THR A 1 506 ? 16.593 122.330 117.083 1.00 27.11 507 THR A CA 1
ATOM 3235 C C . THR A 1 506 ? 17.634 123.043 116.238 1.00 23.73 507 THR A C 1
ATOM 3236 O O . THR A 1 506 ? 18.594 123.572 116.776 1.00 23.57 507 THR A O 1
ATOM 3240 N N . GLN A 1 507 ? 17.463 123.072 114.916 1.00 22.05 508 GLN A N 1
ATOM 3241 C CA . GLN A 1 507 ? 18.483 123.639 114.023 1.00 24.34 508 GLN A CA 1
ATOM 3242 C C . GLN A 1 507 ? 17.881 124.683 113.074 1.00 23.69 508 GLN A C 1
ATOM 3243 O O . GLN A 1 507 ? 16.741 124.518 112.645 1.00 24.03 508 GLN A O 1
ATOM 3249 N N . PRO A 1 508 ? 18.652 125.728 112.738 1.00 26.68 509 PRO A N 1
ATOM 3250 C CA . PRO A 1 508 ? 18.141 126.779 111.843 1.00 24.03 509 PRO A CA 1
ATOM 3251 C C . PRO A 1 508 ? 17.949 126.293 110.408 1.00 22.51 509 PRO A C 1
ATOM 3252 O O . PRO A 1 508 ? 18.695 125.429 109.928 1.00 22.45 509 PRO A O 1
ATOM 3256 N N . ARG A 1 509 ? 16.989 126.903 109.717 1.00 23.54 510 ARG A N 1
ATOM 3257 C CA . ARG A 1 509 ? 16.687 126.571 108.325 1.00 19.69 510 ARG A CA 1
ATOM 3258 C C . ARG A 1 509 ? 16.330 125.096 108.137 1.00 20.05 510 ARG A C 1
ATOM 3259 O O . ARG A 1 509 ? 16.756 124.455 107.157 1.00 23.80 510 ARG A O 1
ATOM 3267 N N . THR A 1 510 ? 15.510 124.581 109.053 1.00 21.52 511 THR A N 1
ATOM 3268 C CA . THR A 1 510 ? 15.013 123.220 108.920 1.00 20.87 511 THR A CA 1
ATOM 3269 C C . THR A 1 510 ? 13.495 123.170 108.787 1.00 24.32 511 THR A C 1
ATOM 3270 O O . THR A 1 510 ? 12.938 122.110 108.564 1.00 20.76 511 THR A O 1
ATOM 3274 N N . MET A 1 511 ? 12.822 124.313 108.932 1.00 19.47 512 MET A N 1
ATOM 3275 C CA . MET A 1 511 ? 11.383 124.381 108.698 1.00 17.07 512 MET A CA 1
ATOM 3276 C C . MET A 1 511 ? 11.170 125.274 107.489 1.00 22.43 512 MET A C 1
ATOM 3277 O O . MET A 1 511 ? 11.438 126.464 107.557 1.00 20.76 512 MET A O 1
ATOM 3282 N N . ILE A 1 512 ? 10.673 124.700 106.411 1.00 17.23 513 ILE A N 1
ATOM 3283 C CA . ILE A 1 512 ? 10.549 125.422 105.139 1.00 17.15 513 ILE A CA 1
ATOM 3284 C C . ILE A 1 512 ? 9.098 125.301 104.727 1.00 17.25 513 ILE A C 1
ATOM 3285 O O . ILE A 1 512 ? 8.659 124.268 104.219 1.00 17.79 513 ILE A O 1
ATOM 3290 N N . THR A 1 513 ? 8.332 126.352 104.997 1.00 16.59 514 THR A N 1
ATOM 3291 C CA . THR A 1 513 ? 6.890 126.254 104.961 1.00 16.77 514 THR A CA 1
ATOM 3292 C C . THR A 1 513 ? 6.342 127.602 104.488 1.00 18.63 514 THR A C 1
ATOM 3293 O O . THR A 1 513 ? 6.942 128.652 104.777 1.00 18.32 514 THR A O 1
ATOM 3297 N N . SER A 1 514 ? 5.231 127.559 103.749 1.00 19.73 515 SER A N 1
ATOM 3298 C CA . SER A 1 514 ? 4.606 128.796 103.253 1.00 18.16 515 SER A CA 1
ATOM 3299 C C . SER A 1 514 ? 3.725 129.373 104.362 1.00 18.24 515 SER A C 1
ATOM 3300 O O . SER A 1 514 ? 2.669 128.794 104.695 1.00 18.26 515 SER A O 1
ATOM 3303 N N . GLY A 1 515 ? 4.158 130.495 104.952 1.00 16.46 516 GLY A N 1
ATOM 3304 C CA . GLY A 1 515 ? 3.439 131.032 106.100 1.00 15.88 516 GLY A CA 1
ATOM 3305 C C . GLY A 1 515 ? 2.608 132.277 105.847 1.00 18.18 516 GLY A C 1
ATOM 3306 O O . GLY A 1 515 ? 1.463 132.348 106.300 1.00 17.81 516 GLY A O 1
ATOM 3307 N N . GLY A 1 516 ? 3.154 133.242 105.098 1.00 17.22 517 GLY A N 1
ATOM 3308 C CA . GLY A 1 516 ? 2.470 134.522 104.928 1.00 16.53 517 GLY A CA 1
ATOM 3309 C C . GLY A 1 516 ? 1.363 134.417 103.890 1.00 20.50 517 GLY A C 1
ATOM 3310 O O . GLY A 1 516 ? 0.209 134.810 104.145 1.00 21.47 517 GLY A O 1
ATOM 3311 N N . LEU A 1 517 ? 1.712 133.876 102.723 1.00 18.14 518 LEU A N 1
ATOM 3312 C CA . LEU A 1 517 ? 0.726 133.644 101.663 1.00 18.57 518 LEU A CA 1
ATOM 3313 C C . LEU A 1 517 ? -0.016 132.323 101.909 1.00 21.99 518 LEU A C 1
ATOM 3314 O O . LEU A 1 517 ? -1.211 132.229 101.660 1.00 18.29 518 LEU A O 1
ATOM 3319 N N . GLY A 1 518 ? 0.687 131.299 102.404 1.00 18.30 519 GLY A N 1
ATOM 3320 C CA . GLY A 1 518 ? 0.027 130.025 102.697 1.00 15.73 519 GLY A CA 1
ATOM 3321 C C . GLY A 1 518 ? -0.365 129.276 101.422 1.00 14.79 519 GLY A C 1
ATOM 3322 O O . GLY A 1 518 ? -1.535 128.951 101.238 1.00 18.85 519 GLY A O 1
ATOM 3323 N N . THR A 1 519 ? 0.613 128.999 100.556 1.00 16.76 520 THR A N 1
ATOM 3324 C CA . THR A 1 519 ? 0.338 128.370 99.243 1.00 17.34 520 THR A CA 1
ATOM 3325 C C . THR A 1 519 ? 0.262 126.837 99.307 1.00 16.18 520 THR A C 1
ATOM 3326 O O . THR A 1 519 ? 1.306 126.192 99.416 1.00 17.18 520 THR A O 1
ATOM 3330 N N . MET A 1 520 ? -0.939 126.263 99.215 1.00 17.32 521 MET A N 1
ATOM 3331 C CA . MET A 1 520 ? -1.055 124.804 98.999 1.00 19.11 521 MET A CA 1
ATOM 3332 C C . MET A 1 520 ? -0.243 124.399 97.772 1.00 22.73 521 MET A C 1
ATOM 3333 O O . MET A 1 520 ? -0.252 125.110 96.786 1.00 18.00 521 MET A O 1
ATOM 3338 N N . GLY A 1 521 ? 0.464 123.266 97.833 1.00 17.21 522 GLY A N 1
ATOM 3339 C CA . GLY A 1 521 ? 1.256 122.810 96.705 1.00 16.11 522 GLY A CA 1
ATOM 3340 C C . GLY A 1 521 ? 2.733 123.142 96.858 1.00 19.77 522 GLY A C 1
ATOM 3341 O O . GLY A 1 521 ? 3.561 122.715 96.074 1.00 18.35 522 GLY A O 1
ATOM 3342 N N . TYR A 1 522 ? 3.055 123.950 97.858 1.00 15.81 523 TYR A N 1
ATOM 3343 C CA . TYR A 1 522 ? 4.425 124.379 98.102 1.00 14.68 523 TYR A CA 1
ATOM 3344 C C . TYR A 1 522 ? 5.348 123.211 98.476 1.00 14.85 523 TYR A C 1
ATOM 3345 O O . TYR A 1 522 ? 6.515 123.210 98.115 1.00 15.87 523 TYR A O 1
ATOM 3354 N N . GLY A 1 523 ? 4.798 122.245 99.220 1.00 17.40 524 GLY A N 1
ATOM 3355 C CA . GLY A 1 523 ? 5.603 121.261 99.944 1.00 18.09 524 GLY A CA 1
ATOM 3356 C C . GLY A 1 523 ? 6.534 120.457 99.062 1.00 18.34 524 GLY A C 1
ATOM 3357 O O . GLY A 1 523 ? 7.724 120.317 99.360 1.00 17.87 524 GLY A O 1
ATOM 3358 N N . LEU A 1 524 ? 6.001 119.905 97.982 1.00 15.31 525 LEU A N 1
ATOM 3359 C CA . LEU A 1 524 ? 6.824 119.032 97.142 1.00 17.32 525 LEU A CA 1
ATOM 3360 C C . LEU A 1 524 ? 7.924 119.798 96.376 1.00 19.83 525 LEU A C 1
ATOM 3361 O O . LEU A 1 524 ? 9.099 119.437 96.469 1.00 17.41 525 LEU A O 1
ATOM 3366 N N . PRO A 1 525 ? 7.572 120.857 95.603 1.00 17.26 526 PRO A N 1
ATOM 3367 C CA . PRO A 1 525 ? 8.672 121.558 94.933 1.00 15.19 526 PRO A CA 1
ATOM 3368 C C . PRO A 1 525 ? 9.640 122.207 95.929 1.00 15.29 526 PRO A C 1
ATOM 3369 O O . PRO A 1 525 ? 10.833 122.195 95.663 1.00 17.80 526 PRO A O 1
ATOM 3373 N N . ALA A 1 526 ? 9.157 122.729 97.050 1.00 14.43 527 ALA A N 1
ATOM 3374 C CA . ALA A 1 526 ? 10.099 123.308 98.015 1.00 15.99 527 ALA A CA 1
ATOM 3375 C C . ALA A 1 526 ? 11.073 122.234 98.515 1.00 17.06 527 ALA A C 1
ATOM 3376 O O . ALA A 1 526 ? 12.251 122.508 98.694 1.00 17.69 527 ALA A O 1
ATOM 3378 N N . ALA A 1 527 ? 10.574 121.017 98.738 1.00 16.09 528 ALA A N 1
ATOM 3379 C CA . ALA A 1 527 ? 11.468 119.925 99.164 1.00 16.76 528 ALA A CA 1
ATOM 3380 C C . ALA A 1 527 ? 12.523 119.597 98.123 1.00 20.09 528 ALA A C 1
ATOM 3381 O O . ALA A 1 527 ? 13.677 119.366 98.460 1.00 17.43 528 ALA A O 1
ATOM 3383 N N . ILE A 1 528 ? 12.136 119.570 96.844 1.00 16.53 529 ILE A N 1
ATOM 3384 C CA . ILE A 1 528 ? 13.112 119.350 95.805 1.00 15.12 529 ILE A CA 1
ATOM 3385 C C . ILE A 1 528 ? 14.197 120.429 95.820 1.00 19.05 529 ILE A C 1
ATOM 3386 O O . ILE A 1 528 ? 15.377 120.120 95.766 1.00 17.58 529 ILE A O 1
ATOM 3391 N N . GLY A 1 529 ? 13.810 121.691 95.945 1.00 17.40 530 GLY A N 1
ATOM 3392 C CA . GLY A 1 529 ? 14.815 122.751 96.003 1.00 15.27 530 GLY A CA 1
ATOM 3393 C C . GLY A 1 529 ? 15.718 122.652 97.226 1.00 16.07 530 GLY A C 1
ATOM 3394 O O . GLY A 1 529 ? 16.930 122.842 97.154 1.00 18.50 530 GLY A O 1
ATOM 3395 N N . ALA A 1 530 ? 15.120 122.337 98.359 1.00 16.22 531 ALA A N 1
ATOM 3396 C CA . ALA A 1 530 ? 15.891 122.204 99.598 1.00 16.21 531 ALA A CA 1
ATOM 3397 C C . ALA A 1 530 ? 16.872 121.026 99.464 1.00 20.41 531 ALA A C 1
ATOM 3398 O O . ALA A 1 530 ? 18.003 121.113 99.906 1.00 20.99 531 ALA A O 1
ATOM 3400 N N . GLN A 1 531 ? 16.420 119.945 98.831 1.00 19.26 532 GLN A N 1
ATOM 3401 C CA . GLN A 1 531 ? 17.251 118.761 98.671 1.00 20.72 532 GLN A CA 1
ATOM 3402 C C . GLN A 1 531 ? 18.426 119.042 97.730 1.00 22.50 532 GLN A C 1
ATOM 3403 O O . GLN A 1 531 ? 19.527 118.510 97.905 1.00 21.84 532 GLN A O 1
ATOM 3409 N N . VAL A 1 532 ? 18.199 119.875 96.721 1.00 16.73 533 VAL A N 1
ATOM 3410 C CA . VAL A 1 532 ? 19.267 120.260 95.804 1.00 16.73 533 VAL A CA 1
ATOM 3411 C C . VAL A 1 532 ? 20.254 121.164 96.528 1.00 22.95 533 VAL A C 1
ATOM 3412 O O . VAL A 1 532 ? 21.462 121.066 96.311 1.00 23.39 533 VAL A O 1
ATOM 3416 N N . ALA A 1 533 ? 19.742 122.039 97.396 1.00 17.81 534 ALA A N 1
ATOM 3417 C CA . ALA A 1 533 ? 20.615 122.903 98.195 1.00 21.40 534 ALA A CA 1
ATOM 3418 C C . ALA A 1 533 ? 21.474 122.102 99.173 1.00 26.17 534 ALA A C 1
ATOM 3419 O O . ALA A 1 533 ? 22.606 122.483 99.455 1.00 21.39 534 ALA A O 1
ATOM 3421 N N . LYS A 1 534 ? 20.896 121.042 99.734 1.00 20.32 535 LYS A N 1
ATOM 3422 C CA . LYS A 1 534 ? 21.531 120.256 100.799 1.00 20.82 535 LYS A CA 1
ATOM 3423 C C . LYS A 1 534 ? 21.465 118.762 100.433 1.00 20.92 535 LYS A C 1
ATOM 3424 O O . LYS A 1 534 ? 20.616 118.033 100.949 1.00 21.60 535 LYS A O 1
ATOM 3430 N N . PRO A 1 535 ? 22.330 118.318 99.516 1.00 22.40 536 PRO A N 1
ATOM 3431 C CA . PRO A 1 535 ? 22.237 116.963 98.946 1.00 21.97 536 PRO A CA 1
ATOM 3432 C C . PRO A 1 535 ? 22.457 115.853 99.974 1.00 25.77 536 PRO A C 1
ATOM 3433 O O . PRO A 1 535 ? 22.021 114.729 99.727 1.00 23.94 536 PRO A O 1
ATOM 3437 N N . ASP A 1 536 ? 23.115 116.164 101.084 1.00 23.14 537 ASP A N 1
ATOM 3438 C CA . ASP A 1 536 ? 23.316 115.170 102.159 1.00 22.63 537 ASP A CA 1
ATOM 3439 C C . ASP A 1 536 ? 22.272 115.201 103.258 1.00 29.91 537 ASP A C 1
ATOM 3440 O O . ASP A 1 536 ? 22.370 114.455 104.236 1.00 27.53 537 ASP A O 1
ATOM 3445 N N . ALA A 1 537 ? 21.275 116.076 103.142 1.00 19.22 538 ALA A N 1
ATOM 3446 C CA . ALA A 1 537 ? 20.240 116.146 104.175 1.00 19.00 538 ALA A CA 1
ATOM 3447 C C . ALA A 1 537 ? 19.130 115.147 103.907 1.00 20.85 538 ALA A C 1
ATOM 3448 O O . ALA A 1 537 ? 18.888 114.775 102.752 1.00 24.56 538 ALA A O 1
ATOM 3450 N N . ILE A 1 538 ? 18.436 114.748 104.973 1.00 18.84 539 ILE A N 1
ATOM 3451 C CA . ILE A 1 538 ? 17.145 114.111 104.829 1.00 21.17 539 ILE A CA 1
ATOM 3452 C C . ILE A 1 538 ? 16.135 115.235 104.665 1.00 21.23 539 ILE A C 1
ATOM 3453 O O . ILE A 1 538 ? 16.065 116.119 105.511 1.00 20.35 539 ILE A O 1
ATOM 3458 N N . VAL A 1 539 ? 15.367 115.205 103.580 1.00 20.28 540 VAL A N 1
ATOM 3459 C CA . VAL A 1 539 ? 14.366 116.256 103.352 1.00 16.78 540 VAL A CA 1
ATOM 3460 C C . VAL A 1 539 ? 13.011 115.613 103.298 1.00 17.74 540 VAL A C 1
ATOM 3461 O O . VAL A 1 539 ? 12.766 114.741 102.453 1.00 20.51 540 VAL A O 1
ATOM 3465 N N . ILE A 1 540 ? 12.143 116.021 104.218 1.00 17.32 541 ILE A N 1
ATOM 3466 C CA . ILE A 1 540 ? 10.834 115.426 104.389 1.00 16.31 541 ILE A CA 1
ATOM 3467 C C . ILE A 1 540 ? 9.745 116.453 104.094 1.00 17.37 541 ILE A C 1
ATOM 3468 O O . ILE A 1 540 ? 9.696 117.495 104.748 1.00 20.47 541 ILE A O 1
ATOM 3473 N N . ASP A 1 541 ? 8.873 116.146 103.128 1.00 15.74 542 ASP A N 1
ATOM 3474 C CA . ASP A 1 541 ? 7.699 116.982 102.867 1.00 15.13 542 ASP A CA 1
ATOM 3475 C C . ASP A 1 541 ? 6.509 116.390 103.595 1.00 17.47 542 ASP A C 1
ATOM 3476 O O . ASP A 1 541 ? 5.989 115.336 103.186 1.00 19.21 542 ASP A O 1
ATOM 3481 N N . ILE A 1 542 ? 6.093 117.030 104.697 1.00 15.64 543 ILE A N 1
ATOM 3482 C CA . ILE A 1 542 ? 4.866 116.661 105.371 1.00 17.76 543 ILE A CA 1
ATOM 3483 C C . ILE A 1 542 ? 3.739 117.364 104.640 1.00 20.70 543 ILE A C 1
ATOM 3484 O O . ILE A 1 542 ? 3.621 118.584 104.713 1.00 18.51 543 ILE A O 1
ATOM 3489 N N . ASP A 1 543 ? 2.912 116.602 103.948 1.00 17.57 544 ASP A N 1
ATOM 3490 C CA . ASP A 1 543 ? 1.983 117.204 102.983 1.00 17.42 544 ASP A CA 1
ATOM 3491 C C . ASP A 1 543 ? 0.546 116.785 103.254 1.00 23.70 544 ASP A C 1
ATOM 3492 O O . ASP A 1 543 ? 0.288 115.691 103.766 1.00 26.73 544 ASP A O 1
ATOM 3497 N N . GLY A 1 544 ? -0.408 117.645 102.913 1.00 19.28 545 GLY A N 1
ATOM 3498 C CA . GLY A 1 544 ? -1.789 117.2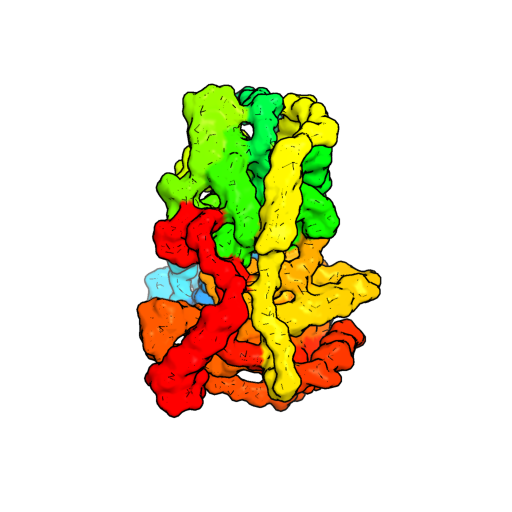42 102.993 1.00 17.02 545 GLY A CA 1
ATOM 3499 C C . GLY A 1 544 ? -2.171 116.640 101.656 1.00 18.11 545 GLY A C 1
ATOM 3500 O O . GLY A 1 544 ? -1.499 116.872 100.659 1.00 17.92 545 GLY A O 1
ATOM 3501 N N . ASP A 1 545 ? -3.245 115.864 101.625 1.00 16.00 546 ASP A N 1
ATOM 3502 C CA . ASP A 1 545 ? -3.648 115.252 100.360 1.00 16.18 546 ASP A CA 1
ATOM 3503 C C . ASP A 1 545 ? -4.148 116.314 99.357 1.00 16.51 546 ASP A C 1
ATOM 3504 O O . ASP A 1 545 ? -3.827 116.228 98.170 1.00 18.13 546 ASP A O 1
ATOM 3509 N N . ALA A 1 546 ? -4.919 117.311 99.807 1.00 17.52 547 ALA A N 1
ATOM 3510 C CA . ALA A 1 546 ? -5.352 118.352 98.848 1.00 19.11 547 ALA A CA 1
ATOM 3511 C C . ALA A 1 546 ? -4.162 119.206 98.362 1.00 18.62 547 ALA A C 1
ATOM 3512 O O . ALA A 1 546 ? -4.054 119.507 97.165 1.00 18.15 547 ALA A O 1
ATOM 3514 N N . SER A 1 547 ? -3.259 119.571 99.274 1.00 17.11 548 SER A N 1
ATOM 3515 C CA . SER A 1 547 ? -2.046 120.321 98.920 1.00 14.56 548 SER A CA 1
ATOM 3516 C C . SER A 1 547 ? -1.220 119.536 97.937 1.00 18.81 548 SER A C 1
ATOM 3517 O O . SER A 1 547 ? -0.742 120.064 96.926 1.00 16.82 548 SER A O 1
ATOM 3520 N N . PHE A 1 548 ? -1.024 118.252 98.234 1.00 16.23 549 PHE A N 1
ATOM 3521 C CA . PHE A 1 548 ? -0.188 117.439 97.361 1.00 16.98 549 PHE A CA 1
ATOM 3522 C C . PHE A 1 548 ? -0.772 117.333 95.943 1.00 16.61 549 PHE A C 1
ATOM 3523 O O . PHE A 1 548 ? -0.026 117.379 94.955 1.00 17.32 549 PHE A O 1
ATOM 3531 N N . ASN A 1 549 ? -2.091 117.206 95.844 1.00 16.59 550 ASN A N 1
ATOM 3532 C CA . ASN A 1 549 ? -2.755 117.178 94.533 1.00 18.69 550 ASN A CA 1
ATOM 3533 C C . ASN A 1 549 ? -2.470 118.408 93.687 1.00 22.10 550 ASN A C 1
ATOM 3534 O O . ASN A 1 549 ? -2.497 118.349 92.449 1.00 20.30 550 ASN A O 1
ATOM 3539 N N . MET A 1 550 ? -2.255 119.551 94.334 1.00 17.38 551 MET A N 1
ATOM 3540 C CA A MET A 1 550 ? -2.014 120.792 93.593 0.00 19.80 551 MET A CA 1
ATOM 3541 C CA B MET A 1 550 ? -2.017 120.781 93.561 1.00 19.82 551 MET A CA 1
ATOM 3542 C C . MET A 1 550 ? -0.842 120.673 92.610 1.00 19.30 551 MET A C 1
ATOM 3543 O O . MET A 1 550 ? -0.897 121.170 91.471 1.00 20.15 551 MET A O 1
ATOM 3552 N N . THR A 1 551 ? 0.235 120.033 93.054 1.00 19.12 552 THR A N 1
ATOM 3553 C CA . THR A 1 551 ? 1.479 120.081 92.299 1.00 18.73 552 THR A CA 1
ATOM 3554 C C . THR A 1 551 ? 2.173 118.721 92.141 1.00 19.10 552 THR A C 1
ATOM 3555 O O . THR A 1 551 ? 3.394 118.670 91.913 1.00 17.72 552 THR A O 1
ATOM 3559 N N . LEU A 1 552 ? 1.409 117.628 92.245 1.00 16.54 553 LEU A N 1
ATOM 3560 C CA . LEU A 1 552 ? 2.037 116.295 92.312 1.00 17.72 553 LEU A CA 1
ATOM 3561 C C . LEU A 1 552 ? 2.791 115.918 91.026 1.00 19.46 553 LEU A C 1
ATOM 3562 O O . LEU A 1 552 ? 3.586 114.969 91.011 1.00 18.23 553 LEU A O 1
ATOM 3567 N N . THR A 1 553 ? 2.595 116.677 89.949 1.00 16.13 554 THR A N 1
ATOM 3568 C CA . THR A 1 553 ? 3.309 116.343 88.727 1.00 16.84 554 THR A CA 1
ATOM 3569 C C . THR A 1 553 ? 4.810 116.493 88.945 1.00 18.97 554 THR A C 1
ATOM 3570 O O . THR A 1 553 ? 5.608 115.861 88.266 1.00 18.81 554 THR A O 1
ATOM 3574 N N . GLU A 1 554 ? 5.213 117.296 89.937 1.00 16.45 555 GLU A N 1
ATOM 3575 C CA . GLU A 1 554 ? 6.643 117.517 90.142 1.00 17.66 555 GLU A CA 1
ATOM 3576 C C . GLU A 1 554 ? 7.376 116.300 90.731 1.00 19.83 555 GLU A C 1
ATOM 3577 O O . GLU A 1 554 ? 8.586 116.355 90.909 1.00 17.84 555 GLU A O 1
ATOM 3583 N N . LEU A 1 555 ? 6.665 115.228 91.075 1.00 18.05 556 LEU A N 1
ATOM 3584 C CA . LEU A 1 555 ? 7.378 113.997 91.457 1.00 19.86 556 LEU A CA 1
ATOM 3585 C C . LEU A 1 555 ? 8.386 113.582 90.384 1.00 20.75 556 LEU A C 1
ATOM 3586 O O . LEU A 1 555 ? 9.496 113.168 90.719 1.00 23.75 556 LEU A O 1
ATOM 3591 N N . SER A 1 556 ? 8.020 113.692 89.108 1.00 20.55 557 SER A N 1
ATOM 3592 C CA A SER A 1 556 ? 8.928 113.375 87.996 0.52 20.30 557 SER A CA 1
ATOM 3593 C CA B SER A 1 556 ? 8.964 113.276 88.081 0.48 20.25 557 SER A CA 1
ATOM 3594 C C . SER A 1 556 ? 10.182 114.215 88.067 1.00 21.50 557 SER A C 1
ATOM 3595 O O . SER A 1 556 ? 11.281 113.774 87.740 1.00 21.01 557 SER A O 1
ATOM 3600 N N . SER A 1 557 ? 9.998 115.478 88.453 1.00 19.18 558 SER A N 1
ATOM 3601 C CA . SER A 1 557 ? 11.126 116.403 88.564 1.00 18.04 558 SER A CA 1
ATOM 3602 C C . SER A 1 557 ? 12.120 115.961 89.629 1.00 18.42 558 SER A C 1
ATOM 3603 O O . SER A 1 557 ? 13.332 116.140 89.459 1.00 21.02 558 SER A O 1
ATOM 3606 N N . ALA A 1 558 ? 11.620 115.408 90.733 1.00 18.83 559 ALA A N 1
ATOM 3607 C CA . ALA A 1 558 ? 12.515 114.954 91.801 1.00 19.42 559 ALA A CA 1
ATOM 3608 C C . ALA A 1 558 ? 13.405 113.840 91.250 1.00 22.10 559 ALA A C 1
ATOM 3609 O O . ALA A 1 558 ? 14.609 113.796 91.490 1.00 20.75 559 ALA A O 1
ATOM 3611 N N . VAL A 1 559 ? 12.795 112.931 90.504 1.00 19.79 560 VAL A N 1
ATOM 3612 C CA . VAL A 1 559 ? 13.559 111.826 89.932 1.00 19.72 560 VAL A CA 1
ATOM 3613 C C . VAL A 1 559 ? 14.591 112.342 88.937 1.00 25.16 560 VAL A C 1
ATOM 3614 O O . VAL A 1 559 ? 15.770 111.974 89.000 1.00 23.76 560 VAL A O 1
ATOM 3618 N N . GLN A 1 560 ? 14.165 113.218 88.036 1.00 19.53 561 GLN A N 1
ATOM 3619 C CA . GLN A 1 560 ? 15.069 113.706 86.997 1.00 20.39 561 GLN A CA 1
ATOM 3620 C C . GLN A 1 560 ? 16.215 114.531 87.592 1.00 21.39 561 GLN A C 1
ATOM 3621 O O . GLN A 1 560 ? 17.313 114.548 87.039 1.00 21.51 561 GLN A O 1
ATOM 3627 N N . ALA A 1 561 ? 15.963 115.197 88.710 1.00 20.28 562 ALA A N 1
ATOM 3628 C CA . ALA A 1 561 ? 16.988 116.016 89.355 1.00 23.04 562 ALA A CA 1
ATOM 3629 C C . ALA A 1 561 ? 17.883 115.215 90.299 1.00 27.40 562 ALA A C 1
ATOM 3630 O O . ALA A 1 561 ? 18.868 115.749 90.802 1.00 25.54 562 ALA A O 1
ATOM 3632 N N . GLY A 1 562 ? 17.553 113.948 90.543 1.00 24.93 563 GLY A N 1
ATOM 3633 C CA . GLY A 1 562 ? 18.338 113.136 91.468 1.00 24.72 563 GLY A CA 1
ATOM 3634 C C . GLY A 1 562 ? 18.201 113.605 92.911 1.00 26.91 563 GLY A C 1
ATOM 3635 O O . GLY A 1 562 ? 19.153 113.590 93.691 1.00 23.35 563 GLY A O 1
ATOM 3636 N N . ALA A 1 563 ? 16.996 114.027 93.266 1.00 21.39 564 ALA A N 1
ATOM 3637 C CA . ALA A 1 563 ? 16.702 114.552 94.597 1.00 19.13 564 ALA A CA 1
ATOM 3638 C C . ALA A 1 563 ? 15.890 113.550 95.419 1.00 23.07 564 ALA A C 1
ATOM 3639 O O . ALA A 1 563 ? 14.685 113.409 95.201 1.00 23.79 564 ALA A O 1
ATOM 3641 N N . PRO A 1 564 ? 16.532 112.862 96.383 1.00 21.83 565 PRO A N 1
ATOM 3642 C CA . PRO A 1 564 ? 15.797 111.756 97.036 1.00 19.54 565 PRO A CA 1
ATOM 3643 C C . PRO A 1 564 ? 14.896 112.219 98.182 1.00 22.21 565 PRO A C 1
ATOM 3644 O O . PRO A 1 564 ? 15.014 111.802 99.356 1.00 21.96 565 PRO A O 1
ATOM 3648 N N . ILE A 1 565 ? 13.966 113.104 97.840 1.00 20.16 566 ILE A N 1
ATOM 3649 C CA . ILE A 1 565 ? 13.038 113.643 98.816 1.00 19.88 566 ILE A CA 1
ATOM 3650 C C . ILE A 1 565 ? 12.119 112.558 99.372 1.00 18.86 566 ILE A C 1
ATOM 3651 O O . ILE A 1 565 ? 11.894 111.515 98.742 1.00 20.76 566 ILE A O 1
ATOM 3656 N N . LYS A 1 566 ? 11.589 112.837 100.556 1.00 19.01 567 LYS A N 1
ATOM 3657 C CA . LYS A 1 566 ? 10.685 111.946 101.252 1.00 16.06 567 LYS A CA 1
ATOM 3658 C C . LYS A 1 566 ? 9.359 112.647 101.461 1.00 21.31 567 LYS A C 1
ATOM 3659 O O . LYS A 1 566 ? 9.251 113.528 102.313 1.00 19.84 567 LYS A O 1
ATOM 3665 N N . VAL A 1 567 ? 8.353 112.259 100.678 1.00 17.06 568 VAL A N 1
ATOM 3666 C CA . VAL A 1 567 ? 7.037 112.893 100.766 1.00 15.17 568 VAL A CA 1
ATOM 3667 C C . VAL A 1 567 ? 6.116 112.058 101.636 1.00 18.44 568 VAL A C 1
ATOM 3668 O O . VAL A 1 567 ? 5.901 110.880 101.338 1.00 20.00 568 VAL A O 1
ATOM 3672 N N . CYS A 1 568 ? 5.560 112.654 102.691 1.00 17.06 569 CYS A N 1
ATOM 3673 C CA . CYS A 1 568 ? 4.541 111.973 103.486 1.00 15.31 569 CYS A CA 1
ATOM 3674 C C . CYS A 1 568 ? 3.185 112.657 103.291 1.00 19.69 569 CYS A C 1
ATOM 3675 O O . CYS A 1 568 ? 2.996 113.788 103.726 1.00 23.32 569 CYS A O 1
ATOM 3678 N N . VAL A 1 569 ? 2.258 111.979 102.623 1.00 18.18 570 VAL A N 1
ATOM 3679 C CA . VAL A 1 569 ? 0.914 112.521 102.459 1.00 16.87 570 VAL A CA 1
ATOM 3680 C C . VAL A 1 569 ? 0.007 112.065 103.594 1.00 23.09 570 VAL A C 1
ATOM 3681 O O . VAL A 1 569 ? -0.255 110.863 103.743 1.00 24.37 570 VAL A O 1
ATOM 3685 N N . LEU A 1 570 ? -0.440 113.018 104.406 1.00 19.91 571 LEU A N 1
ATOM 3686 C CA . LEU A 1 570 ? -1.430 112.730 105.437 1.00 22.08 571 LEU A CA 1
ATOM 3687 C C . LEU A 1 570 ? -2.754 112.702 104.756 1.00 30.49 571 LEU A C 1
ATOM 3688 O O . LEU A 1 570 ? -3.356 113.744 104.515 1.00 30.83 571 LEU A O 1
ATOM 3693 N N . ASN A 1 571 ? -3.206 111.505 104.445 1.00 24.01 572 ASN A N 1
ATOM 3694 C CA . ASN A 1 571 ? -4.436 111.340 103.723 1.00 22.84 572 ASN A CA 1
ATOM 3695 C C . ASN A 1 571 ? -5.681 111.257 104.597 1.00 30.36 572 ASN A C 1
ATOM 3696 O O . ASN A 1 571 ? -6.037 110.169 105.061 1.00 21.42 572 ASN A O 1
ATOM 3701 N N . ASN A 1 572 ? -6.354 112.395 104.794 1.00 25.76 573 ASN A N 1
ATOM 3702 C CA . ASN A 1 572 ? -7.647 112.422 105.510 1.00 22.42 573 ASN A CA 1
ATOM 3703 C C . ASN A 1 572 ? -8.828 112.607 104.534 1.00 22.99 573 ASN A C 1
ATOM 3704 O O . ASN A 1 572 ? -9.973 112.789 104.949 1.00 26.93 573 ASN A O 1
ATOM 3709 N N . GLU A 1 573 ? -8.538 112.536 103.236 1.00 21.42 574 GLU A N 1
ATOM 3710 C CA . GLU A 1 573 ? -9.538 112.677 102.188 1.00 22.23 574 GLU A CA 1
ATOM 3711 C C . GLU A 1 573 ? -10.399 113.922 102.352 1.00 25.71 574 GLU A C 1
ATOM 3712 O O . GLU A 1 573 ? -11.580 113.918 102.035 1.00 25.36 574 GLU A O 1
ATOM 3718 N N . GLU A 1 574 ? -9.786 114.997 102.823 1.00 18.91 575 GLU A N 1
ATOM 3719 C CA . GLU A 1 574 ? -10.525 116.245 103.049 1.00 18.78 575 GLU A CA 1
ATOM 3720 C C . GLU A 1 574 ? -9.544 117.404 103.052 1.00 20.19 575 GLU A C 1
ATOM 3721 O O . GLU A 1 574 ? -8.331 117.235 103.307 1.00 19.17 575 GLU A O 1
ATOM 3727 N N . GLN A 1 575 ? -10.084 118.592 102.801 1.00 20.21 576 GLN A N 1
ATOM 3728 C CA . GLN A 1 575 ? -9.364 119.835 103.052 1.00 19.83 576 GLN A CA 1
ATOM 3729 C C . GLN A 1 575 ? -9.586 120.140 104.525 1.00 22.10 576 GLN A C 1
ATOM 3730 O O . GLN A 1 575 ? -10.509 120.868 104.884 1.00 21.39 576 GLN A O 1
ATOM 3736 N N . GLY A 1 576 ? -8.764 119.514 105.371 1.00 17.60 577 GLY A N 1
ATOM 3737 C CA . GLY A 1 576 ? -9.038 119.440 106.810 1.00 17.36 577 GLY A CA 1
ATOM 3738 C C . GLY A 1 576 ? -9.131 120.788 107.490 1.00 21.05 577 GLY A C 1
ATOM 3739 O O . GLY A 1 576 ? -9.971 121.005 108.370 1.00 21.02 577 GLY A O 1
ATOM 3740 N N . MET A 1 577 ? -8.282 121.722 107.083 1.00 18.90 578 MET A N 1
ATOM 3741 C CA A MET A 1 577 ? -8.254 123.031 107.730 0.51 19.99 578 MET A CA 1
ATOM 3742 C CA B MET A 1 577 ? -8.285 123.004 107.770 0.49 19.95 578 MET A CA 1
ATOM 3743 C C . MET A 1 577 ? -9.590 123.719 107.464 1.00 20.62 578 MET A C 1
ATOM 3744 O O . MET A 1 577 ? -10.181 124.355 108.338 1.00 20.18 578 MET A O 1
ATOM 3753 N N . VAL A 1 578 ? -10.075 123.580 106.235 1.00 19.41 579 VAL A N 1
ATOM 3754 C CA . VAL A 1 578 ? -11.330 124.226 105.898 1.00 17.55 579 VAL A CA 1
ATOM 3755 C C . VAL A 1 578 ? -12.501 123.500 106.543 1.00 19.88 579 VAL A C 1
ATOM 3756 O O . VAL A 1 578 ? -13.426 124.144 107.046 1.00 20.72 579 VAL A O 1
ATOM 3760 N N . THR A 1 579 ? -12.490 122.167 106.568 1.00 18.79 580 THR A N 1
ATOM 3761 C CA . THR A 1 579 ? -13.600 121.471 107.236 1.00 17.45 580 THR A CA 1
ATOM 3762 C C . THR A 1 579 ? -13.599 121.768 108.740 1.00 21.41 580 THR A C 1
ATOM 3763 O O . THR A 1 579 ? -14.655 121.782 109.366 1.00 21.38 580 THR A O 1
ATOM 3767 N N . GLN A 1 580 ? -12.430 122.031 109.314 1.00 21.47 581 GLN A N 1
ATOM 3768 C CA . GLN A 1 580 ? -12.390 122.417 110.718 1.00 21.51 581 GLN A CA 1
ATOM 3769 C C . GLN A 1 580 ? -13.182 123.724 110.925 1.00 23.31 581 GLN A C 1
ATOM 3770 O O . GLN A 1 580 ? -13.974 123.833 111.873 1.00 21.44 581 GLN A O 1
ATOM 3776 N N . TRP A 1 581 ? -12.982 124.705 110.040 1.00 22.54 582 TRP A N 1
ATOM 3777 C CA . TRP A 1 581 ? -13.744 125.952 110.152 1.00 23.47 582 TRP A CA 1
ATOM 3778 C C . TRP A 1 581 ? -15.215 125.740 109.822 1.00 24.01 582 TRP A C 1
ATOM 3779 O O . TRP A 1 581 ? -16.080 126.333 110.461 1.00 24.41 582 TRP A O 1
ATOM 3790 N N . GLN A 1 582 ? -15.522 124.879 108.854 1.00 19.41 583 GLN A N 1
ATOM 3791 C CA . GLN A 1 582 ? -16.930 124.657 108.556 1.00 20.17 583 GLN A CA 1
ATOM 3792 C C . GLN A 1 582 ? -17.637 123.946 109.721 1.00 24.40 583 GLN A C 1
ATOM 3793 O O . GLN A 1 582 ? -18.807 124.226 109.993 1.00 24.88 583 GLN A O 1
ATOM 3799 N N . SER A 1 583 ? -16.929 123.048 110.414 1.00 23.88 584 SER A N 1
ATOM 3800 C CA . SER A 1 583 ? -17.485 122.381 111.605 1.00 22.43 584 SER A CA 1
ATOM 3801 C C . SER A 1 583 ? -17.764 123.399 112.704 1.00 25.76 584 SER A C 1
ATOM 3802 O O . SER A 1 583 ? -18.816 123.387 113.350 1.00 28.15 584 SER A O 1
ATOM 3805 N N . LEU A 1 584 ? -16.803 124.284 112.909 1.00 25.49 585 LEU A N 1
ATOM 3806 C CA . LEU A 1 584 ? -16.854 125.229 114.009 1.00 26.28 585 LEU A CA 1
ATOM 3807 C C . LEU A 1 584 ? -17.850 126.368 113.761 1.00 33.55 585 LEU A C 1
ATOM 3808 O O . LEU A 1 584 ? -18.622 126.752 114.642 1.00 27.20 585 LEU A O 1
ATOM 3813 N N . PHE A 1 585 ? -17.833 126.916 112.558 1.00 27.54 586 PHE A N 1
ATOM 3814 C CA . PHE A 1 585 ? -18.560 128.153 112.310 1.00 25.22 586 PHE A CA 1
ATOM 3815 C C . PHE A 1 585 ? -19.724 128.012 111.367 1.00 26.73 586 PHE A C 1
ATOM 3816 O O . PHE A 1 585 ? -20.536 128.926 111.286 1.00 27.54 586 PHE A O 1
ATOM 3824 N N . TYR A 1 586 ? -19.812 126.906 110.625 1.00 24.07 587 TYR A N 1
ATOM 3825 C CA . TYR A 1 586 ? -20.876 126.767 109.622 1.00 22.67 587 TYR A CA 1
ATOM 3826 C C . TYR A 1 586 ? -21.686 125.493 109.819 1.00 22.15 587 TYR A C 1
ATOM 3827 O O . TYR A 1 586 ? -22.205 124.935 108.860 1.00 24.73 587 TYR A O 1
ATOM 3836 N N . GLU A 1 587 ? -21.807 125.067 111.081 1.00 24.76 588 GLU A N 1
ATOM 3837 C CA . GLU A 1 587 ? -22.702 123.973 111.467 1.00 27.04 588 GLU A CA 1
ATOM 3838 C C . GLU A 1 587 ? -22.540 122.730 110.605 1.00 29.15 588 GLU A C 1
ATOM 3839 O O . GLU A 1 587 ? -23.525 122.132 110.171 1.00 24.71 588 GLU A O 1
ATOM 3845 N N . HIS A 1 588 ? -21.284 122.360 110.355 1.00 24.54 589 HIS A N 1
ATOM 3846 C CA . HIS A 1 588 ? -20.955 121.127 109.659 1.00 25.44 589 HIS A CA 1
ATOM 3847 C C . HIS A 1 588 ? -21.504 121.065 108.245 1.00 24.34 589 HIS A C 1
ATOM 3848 O O . HIS A 1 588 ? -21.810 119.992 107.725 1.00 27.19 589 HIS A O 1
ATOM 3855 N N . ARG A 1 589 ? -21.608 122.232 107.611 1.00 25.05 590 ARG A N 1
ATOM 3856 C CA A ARG A 1 589 ? -21.948 122.299 106.196 0.45 24.08 590 ARG A CA 1
ATOM 3857 C CA B ARG A 1 589 ? -21.946 122.311 106.198 0.55 24.08 590 ARG A CA 1
ATOM 3858 C C . ARG A 1 589 ? -20.654 122.297 105.385 1.00 27.31 590 ARG A C 1
ATOM 3859 O O . ARG A 1 589 ? -20.000 123.328 105.236 1.00 22.29 590 ARG A O 1
ATOM 3874 N N . TYR A 1 590 ? -20.278 121.131 104.877 1.00 24.17 591 TYR A N 1
ATOM 3875 C CA . TYR A 1 590 ? -18.997 120.995 104.186 1.00 23.26 591 TYR A CA 1
ATOM 3876 C C . TYR A 1 590 ? -19.199 121.317 102.732 1.00 21.26 591 TYR A C 1
ATOM 3877 O O . TYR A 1 590 ? -19.505 120.449 101.913 1.00 22.27 591 TYR A O 1
ATOM 3886 N N . SER A 1 591 ? -19.042 122.597 102.417 1.00 21.19 592 SER A N 1
ATOM 3887 C CA . SER A 1 591 ? -19.256 123.063 101.054 1.00 23.09 592 SER A CA 1
ATOM 3888 C C . SER A 1 591 ? -17.980 122.894 100.224 1.00 24.49 592 SER A C 1
ATOM 3889 O O . SER A 1 591 ? -17.024 123.658 100.395 1.00 20.36 592 SER A O 1
ATOM 3892 N N . HIS A 1 592 ? -17.976 121.880 99.354 1.00 20.67 593 HIS A N 1
ATOM 3893 C CA . HIS A 1 592 ? -16.918 121.634 98.361 1.00 21.79 593 HIS A CA 1
ATOM 3894 C C . HIS A 1 592 ? -15.519 121.503 98.956 1.00 23.68 593 HIS A C 1
ATOM 3895 O O . HIS A 1 592 ? -14.542 122.039 98.417 1.00 23.21 593 HIS A O 1
ATOM 3902 N N . THR A 1 593 ? -15.415 120.768 100.052 1.00 20.67 594 THR A N 1
ATOM 3903 C CA . THR A 1 593 ? -14.123 120.647 100.721 1.00 19.34 594 THR A CA 1
ATOM 3904 C C . THR A 1 593 ? -13.641 119.192 100.783 1.00 25.39 594 THR A C 1
ATOM 3905 O O . THR A 1 593 ? -12.754 118.856 101.560 1.00 21.07 594 THR A O 1
ATOM 3909 N N . HIS A 1 594 ? -14.196 118.351 99.916 1.00 21.29 595 HIS A N 1
ATOM 3910 C CA . HIS A 1 594 ? -13.750 116.956 99.802 1.00 23.47 595 HIS A CA 1
ATOM 3911 C C . HIS A 1 594 ? -13.426 116.641 98.346 1.00 31.40 595 HIS A C 1
ATOM 3912 O O . HIS A 1 594 ? -14.324 116.333 97.557 1.00 28.07 595 HIS A O 1
ATOM 3919 N N . GLN A 1 595 ? -12.149 116.798 97.976 1.00 28.89 596 GLN A N 1
ATOM 3920 C CA . GLN A 1 595 ? -11.688 116.503 96.609 1.00 26.38 596 GLN A CA 1
ATOM 3921 C C . GLN A 1 595 ? -11.371 115.006 96.512 1.00 32.21 596 GLN A C 1
ATOM 3922 O O . GLN A 1 595 ? -10.960 114.377 97.500 1.00 29.68 596 GLN A O 1
ATOM 3928 N N . SER A 1 596 ? -11.587 114.414 95.339 1.00 31.13 597 SER A N 1
ATOM 3929 C CA . SER A 1 596 ? -11.235 112.994 95.165 1.00 33.80 597 SER A CA 1
ATOM 3930 C C . SER A 1 596 ? -9.714 112.838 95.037 1.00 23.35 597 SER A C 1
ATOM 3931 O O . SER A 1 596 ? -9.050 113.670 94.378 1.00 41.07 597 SER A O 1
ATOM 3934 N N . ASN A 1 597 ? -9.155 111.797 95.662 1.00 28.44 598 ASN A N 1
ATOM 3935 C CA . ASN A 1 597 ? -7.698 111.534 95.563 1.00 24.81 598 ASN A CA 1
ATOM 3936 C C . ASN A 1 597 ? -7.349 110.444 94.572 1.00 24.94 598 ASN A C 1
ATOM 3937 O O . ASN A 1 597 ? -8.058 109.448 94.488 1.00 22.86 598 ASN A O 1
ATOM 3942 N N . PRO A 1 598 ? -6.218 110.587 93.888 1.00 21.24 599 PRO A N 1
ATOM 3943 C CA . PRO A 1 598 ? -5.760 109.447 93.086 1.00 22.68 599 PRO A CA 1
ATOM 3944 C C . PRO A 1 598 ? -5.276 108.321 94.006 1.00 24.57 599 PRO A C 1
ATOM 3945 O O . PRO A 1 598 ? -5.199 108.486 95.242 1.00 19.97 599 PRO A O 1
ATOM 3949 N N . ASP A 1 599 ? -4.992 107.172 93.413 1.00 20.53 600 ASP A N 1
ATOM 3950 C CA . ASP A 1 599 ? -4.331 106.070 94.124 1.00 21.44 600 ASP A CA 1
ATOM 3951 C C . ASP A 1 599 ? -2.875 106.466 94.251 1.00 18.93 600 ASP A C 1
ATOM 3952 O O . ASP A 1 599 ? -2.137 106.491 93.261 1.00 19.78 600 ASP A O 1
ATOM 3957 N N . PHE A 1 600 ? -2.451 106.822 95.470 1.00 21.29 601 PHE A N 1
ATOM 3958 C CA . PHE A 1 600 ? -1.122 107.418 95.600 1.00 20.45 601 PHE A CA 1
ATOM 3959 C C . PHE A 1 600 ? -0.020 106.405 95.352 1.00 23.34 601 PHE A C 1
ATOM 3960 O O . PHE A 1 600 ? 1.079 106.780 94.947 1.00 20.88 601 PHE A O 1
ATOM 3968 N N . MET A 1 601 ? -0.299 105.117 95.573 1.00 21.06 602 MET A N 1
ATOM 3969 C CA . MET A 1 601 ? 0.744 104.120 95.304 1.00 19.75 602 MET A CA 1
ATOM 3970 C C . MET A 1 601 ? 0.934 103.892 93.804 1.00 19.19 602 MET A C 1
ATOM 3971 O O . MET A 1 601 ? 2.068 103.797 93.325 1.00 21.19 602 MET A O 1
ATOM 3976 N N . LYS A 1 602 ? -0.161 103.819 93.051 1.00 19.92 603 LYS A N 1
ATOM 3977 C CA . LYS A 1 602 ? -0.014 103.707 91.597 1.00 19.51 603 LYS A CA 1
ATOM 3978 C C . LYS A 1 602 ? 0.555 104.999 91.016 1.00 17.71 603 LYS A C 1
ATOM 3979 O O . LYS A 1 602 ? 1.304 104.968 90.039 1.00 20.24 603 LYS A O 1
ATOM 3985 N N . LEU A 1 603 ? 0.206 106.136 91.619 1.00 18.77 604 LEU A N 1
ATOM 3986 C CA . LEU A 1 603 ? 0.794 107.411 91.186 1.00 19.39 604 LEU A CA 1
ATOM 3987 C C . LEU A 1 603 ? 2.316 107.397 91.356 1.00 23.47 604 LEU A C 1
ATOM 3988 O O . LEU A 1 603 ? 3.072 107.740 90.436 1.00 18.77 604 LEU A O 1
ATOM 3993 N N . ALA A 1 604 ? 2.783 106.970 92.531 1.00 22.36 605 ALA A N 1
ATOM 3994 C CA . ALA A 1 604 ? 4.210 106.895 92.781 1.00 19.15 605 ALA A CA 1
ATOM 3995 C C . ALA A 1 604 ? 4.886 105.991 91.761 1.00 20.85 605 ALA A C 1
ATOM 3996 O O . ALA A 1 604 ? 5.920 106.337 91.170 1.00 21.75 605 ALA A O 1
ATOM 3998 N N . GLU A 1 605 ? 4.289 104.826 91.543 1.00 21.19 606 GLU A N 1
ATOM 3999 C CA . GLU A 1 605 ? 4.811 103.889 90.567 1.00 21.77 606 GLU A CA 1
ATOM 4000 C C . GLU A 1 605 ? 4.921 104.528 89.170 1.00 22.87 606 GLU A C 1
ATOM 4001 O O . GLU A 1 605 ? 5.930 104.361 88.473 1.00 20.57 606 GLU A O 1
ATOM 4007 N N . SER A 1 606 ? 3.900 105.283 88.777 1.00 21.38 607 SER A N 1
ATOM 4008 C CA . SER A 1 606 ? 3.902 105.901 87.437 1.00 18.65 607 SER A CA 1
ATOM 4009 C C . SER A 1 606 ? 5.010 106.940 87.325 1.00 19.95 607 SER A C 1
ATOM 4010 O O . SER A 1 606 ? 5.544 107.200 86.232 1.00 20.45 607 SER A O 1
ATOM 4013 N N . MET A 1 607 ? 5.373 107.528 88.470 1.00 20.47 608 MET A N 1
ATOM 4014 C CA . MET A 1 607 ? 6.392 108.578 88.499 1.00 22.10 608 MET A CA 1
ATOM 4015 C C . MET A 1 607 ? 7.781 108.004 88.739 1.00 24.72 608 MET A C 1
ATOM 4016 O O . MET A 1 607 ? 8.754 108.748 88.831 1.00 21.86 608 MET A O 1
ATOM 4021 N N . ASN A 1 608 ? 7.863 106.679 88.851 1.00 19.75 609 ASN A N 1
ATOM 4022 C CA . ASN A 1 608 ? 9.128 105.999 89.123 1.00 21.17 609 ASN A CA 1
ATOM 4023 C C . ASN A 1 608 ? 9.663 106.383 90.516 1.00 23.72 609 ASN A C 1
ATOM 4024 O O . ASN A 1 608 ? 10.865 106.567 90.730 1.00 23.37 609 ASN A O 1
ATOM 4029 N N . VAL A 1 609 ? 8.750 106.535 91.458 1.00 20.11 610 VAL A N 1
ATOM 4030 C CA . VAL A 1 609 ? 9.197 106.753 92.830 1.00 19.89 610 VAL A CA 1
ATOM 4031 C C . VAL A 1 609 ? 8.674 105.618 93.711 1.00 20.45 610 VAL A C 1
ATOM 4032 O O . VAL A 1 609 ? 7.591 105.045 93.488 1.00 19.83 610 VAL A O 1
ATOM 4036 N N . LYS A 1 610 ? 9.460 105.290 94.726 1.00 20.55 611 LYS A N 1
ATOM 4037 C CA . LYS A 1 610 ? 9.071 104.249 95.672 1.00 17.90 611 LYS A CA 1
ATOM 4038 C C . LYS A 1 610 ? 7.810 104.650 96.413 1.00 22.78 611 LYS A C 1
ATOM 4039 O O . LYS A 1 610 ? 7.677 105.805 96.826 1.00 21.63 611 LYS A O 1
ATOM 4045 N N . GLY A 1 611 ? 6.881 103.711 96.604 1.00 19.57 612 GLY A N 1
ATOM 4046 C CA . GLY A 1 611 ? 5.660 104.016 97.337 1.00 17.20 612 GLY A CA 1
ATOM 4047 C C . GLY A 1 611 ? 5.478 103.129 98.553 1.00 24.65 612 GLY A C 1
ATOM 4048 O O . GLY A 1 611 ? 5.730 101.922 98.502 1.00 21.96 612 GLY A O 1
ATOM 4049 N N . ILE A 1 612 ? 5.042 103.731 99.647 1.00 18.19 613 ILE A N 1
ATOM 4050 C CA . ILE A 1 612 ? 4.736 103.007 100.890 1.00 17.93 613 ILE A CA 1
ATOM 4051 C C . ILE A 1 612 ? 3.365 103.444 101.351 1.00 21.49 613 ILE A C 1
ATOM 4052 O O . ILE A 1 612 ? 3.085 104.640 101.361 1.00 21.81 613 ILE A O 1
ATOM 4057 N N . ARG A 1 613 ? 2.517 102.513 101.784 1.00 18.40 614 ARG A N 1
ATOM 4058 C CA . ARG A 1 613 ? 1.222 102.915 102.294 1.00 16.78 614 ARG A CA 1
ATOM 4059 C C . ARG A 1 613 ? 0.984 102.365 103.692 1.00 25.65 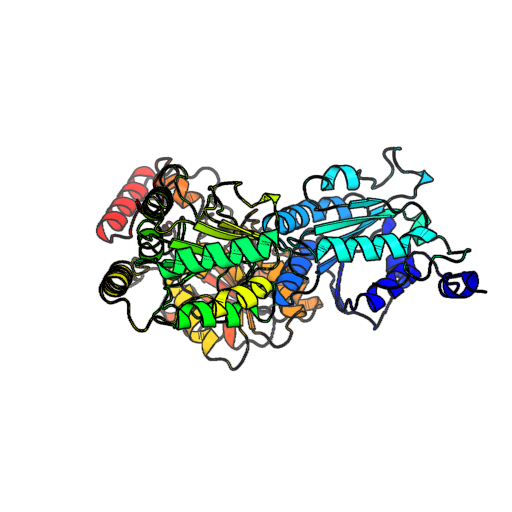614 ARG A C 1
ATOM 4060 O O . ARG A 1 613 ? 1.069 101.163 103.910 1.00 22.17 614 ARG A O 1
ATOM 4068 N N . ILE A 1 614 ? 0.719 103.257 104.630 1.00 17.90 615 ILE A N 1
ATOM 4069 C CA . ILE A 1 614 ? 0.390 102.862 106.007 1.00 17.57 615 ILE A CA 1
ATOM 4070 C C . ILE A 1 614 ? -1.101 103.029 106.225 1.00 22.31 615 ILE A C 1
ATOM 4071 O O . ILE A 1 614 ? -1.626 104.138 106.133 1.00 23.54 615 ILE A O 1
ATOM 4076 N N . THR A 1 615 ? -1.806 101.934 106.509 1.00 17.42 616 THR A N 1
ATOM 4077 C CA . THR A 1 615 ? -3.254 102.011 106.645 1.00 19.85 616 THR A CA 1
ATOM 4078 C C . THR A 1 615 ? -3.751 101.804 108.063 1.00 26.80 616 THR A C 1
ATOM 4079 O O . THR A 1 615 ? -4.905 102.097 108.355 1.00 24.08 616 THR A O 1
ATOM 4083 N N . ASN A 1 616 ? -2.903 101.297 108.953 1.00 23.56 617 ASN A N 1
ATOM 4084 C CA . ASN A 1 616 ? -3.382 101.035 110.313 1.00 20.24 617 ASN A CA 1
ATOM 4085 C C . ASN A 1 616 ? -2.275 101.225 111.336 1.00 18.62 617 ASN A C 1
ATOM 4086 O O . ASN A 1 616 ? -1.095 101.353 110.976 1.00 20.32 617 ASN A O 1
ATOM 4091 N N . GLN A 1 617 ? -2.673 101.243 112.607 1.00 19.95 618 GLN A N 1
ATOM 4092 C CA . GLN A 1 617 ? -1.778 101.588 113.696 1.00 20.78 618 GLN A CA 1
ATOM 4093 C C . GLN A 1 617 ? -0.587 100.661 113.741 1.00 20.48 618 GLN A C 1
ATOM 4094 O O . GLN A 1 617 ? 0.521 101.078 114.105 1.00 21.95 618 GLN A O 1
ATOM 4100 N N . GLN A 1 618 ? -0.820 99.402 113.372 1.00 21.20 619 GLN A N 1
ATOM 4101 C CA . GLN A 1 618 ? 0.225 98.383 113.518 1.00 22.33 619 GLN A CA 1
ATOM 4102 C C . GLN A 1 618 ? 1.292 98.470 112.433 1.00 28.01 619 GLN A C 1
ATOM 4103 O O . GLN A 1 618 ? 2.310 97.788 112.513 1.00 31.43 619 GLN A O 1
ATOM 4109 N N . GLU A 1 619 ? 1.074 99.326 111.431 1.00 21.45 620 GLU A N 1
ATOM 4110 C CA . GLU A 1 619 ? 2.042 99.521 110.353 1.00 21.17 620 GLU A CA 1
ATOM 4111 C C . GLU A 1 619 ? 2.839 100.827 110.535 1.00 23.27 620 GLU A C 1
ATOM 4112 O O . GLU A 1 619 ? 3.750 101.109 109.755 1.00 23.41 620 GLU A O 1
ATOM 4118 N N . LEU A 1 620 ? 2.485 101.617 111.541 1.00 20.25 621 LEU A N 1
ATOM 4119 C CA . LEU A 1 620 ? 3.048 102.969 111.678 1.00 19.93 621 LEU A CA 1
ATOM 4120 C C . LEU A 1 620 ? 4.567 102.957 111.861 1.00 24.83 621 LEU A C 1
ATOM 4121 O O . LEU A 1 620 ? 5.275 103.582 111.079 1.00 19.74 621 LEU A O 1
ATOM 4126 N N . LYS A 1 621 ? 5.092 102.254 112.875 1.00 21.41 622 LYS A N 1
ATOM 4127 C CA . LYS A 1 621 ? 6.541 102.339 113.120 1.00 17.51 622 LYS A CA 1
ATOM 4128 C C . LYS A 1 621 ? 7.344 101.759 111.983 1.00 19.22 622 LYS A C 1
ATOM 4129 O O . LYS A 1 621 ? 8.320 102.361 111.537 1.00 22.19 622 LYS A O 1
ATOM 4135 N N . SER A 1 622 ? 6.951 100.578 111.511 1.00 20.42 623 SER A N 1
ATOM 4136 C CA . SER A 1 622 ? 7.729 99.923 110.466 1.00 20.04 623 SER A CA 1
ATOM 4137 C C . SER A 1 622 ? 7.618 100.671 109.126 1.00 22.77 623 SER A C 1
ATOM 4138 O O . SER A 1 622 ? 8.582 100.717 108.353 1.00 20.25 623 SER A O 1
ATOM 4141 N N . GLY A 1 623 ? 6.455 101.261 108.841 1.00 21.59 624 GLY A N 1
ATOM 4142 C CA . GLY A 1 623 ? 6.288 101.978 107.565 1.00 17.16 624 GLY A CA 1
ATOM 4143 C C . GLY A 1 623 ? 7.109 103.258 107.590 1.00 17.66 624 GLY A C 1
ATOM 4144 O O . GLY A 1 623 ? 7.740 103.623 106.589 1.00 19.41 624 GLY A O 1
ATOM 4145 N N . VAL A 1 624 ? 7.104 103.950 108.731 1.00 18.29 625 VAL A N 1
ATOM 4146 C CA . VAL A 1 624 ? 7.921 105.161 108.851 1.00 18.35 625 VAL A CA 1
ATOM 4147 C C . VAL A 1 624 ? 9.403 104.826 108.775 1.00 20.79 625 VAL A C 1
ATOM 4148 O O . VAL A 1 624 ? 10.204 105.562 108.171 1.00 18.28 625 VAL A O 1
ATOM 4152 N N . LYS A 1 625 ? 9.816 103.703 109.351 1.00 19.02 626 LYS A N 1
ATOM 4153 C CA A LYS A 1 625 ? 11.223 103.305 109.234 0.60 20.13 626 LYS A CA 1
ATOM 4154 C CA B LYS A 1 625 ? 11.223 103.323 109.241 0.40 20.15 626 LYS A CA 1
ATOM 4155 C C . LYS A 1 625 ? 11.602 103.051 107.780 1.00 18.46 626 LYS A C 1
ATOM 4156 O O . LYS A 1 625 ? 12.676 103.464 107.327 1.00 20.39 626 LYS A O 1
ATOM 4167 N N . GLU A 1 626 ? 10.720 102.372 107.044 1.00 19.61 627 GLU A N 1
ATOM 4168 C CA . GLU A 1 626 ? 11.009 102.046 105.649 1.00 19.45 627 GLU A CA 1
ATOM 4169 C C . GLU A 1 626 ? 11.158 103.340 104.829 1.00 20.70 627 GLU A C 1
ATOM 4170 O O . GLU A 1 626 ? 11.998 103.451 103.930 1.00 18.48 627 GLU A O 1
ATOM 4176 N N . PHE A 1 627 ? 10.307 104.299 105.168 1.00 18.93 628 PHE A N 1
ATOM 4177 C CA . PHE A 1 627 ? 10.252 105.631 104.541 1.00 19.52 628 PHE A CA 1
ATOM 4178 C C . PHE A 1 627 ? 11.574 106.356 104.760 1.00 21.35 628 PHE A C 1
ATOM 4179 O O . PHE A 1 627 ? 12.196 106.856 103.821 1.00 19.63 628 PHE A O 1
ATOM 4187 N N . LEU A 1 628 ? 12.022 106.397 106.011 1.00 19.19 629 LEU A N 1
ATOM 4188 C CA . LEU A 1 628 ? 13.244 107.122 106.316 1.00 19.68 629 LEU A CA 1
ATOM 4189 C C . LEU A 1 628 ? 14.513 106.389 105.861 1.00 21.23 629 LEU A C 1
ATOM 4190 O O . LEU A 1 628 ? 15.508 107.025 105.511 1.00 19.70 629 LEU A O 1
ATOM 4195 N N . ASP A 1 629 ? 14.474 105.057 105.854 1.00 21.76 630 ASP A N 1
ATOM 4196 C CA . ASP A 1 629 ? 15.615 104.270 105.384 1.00 22.54 630 ASP A CA 1
ATOM 4197 C C . ASP A 1 629 ? 15.830 104.339 103.883 1.00 29.95 630 ASP A C 1
ATOM 4198 O O . ASP A 1 629 ? 16.921 104.027 103.412 1.00 26.37 630 ASP A O 1
ATOM 4203 N N . ALA A 1 630 ? 14.794 104.713 103.125 1.00 21.13 631 ALA A N 1
ATOM 4204 C CA . ALA A 1 630 ? 14.901 104.705 101.660 1.00 23.43 631 ALA A CA 1
ATOM 4205 C C . ALA A 1 630 ? 16.016 105.616 101.192 1.00 22.08 631 ALA A C 1
ATOM 4206 O O . ALA A 1 630 ? 16.270 106.659 101.797 1.00 25.20 631 ALA A O 1
ATOM 4208 N N . THR A 1 631 ? 16.685 105.233 100.108 1.00 25.96 632 THR A N 1
ATOM 4209 C CA . THR A 1 631 ? 17.787 106.044 99.581 1.00 23.43 632 THR A CA 1
ATOM 4210 C C . THR A 1 631 ? 17.441 106.554 98.184 1.00 32.72 632 THR A C 1
ATOM 4211 O O . THR A 1 631 ? 18.309 106.806 97.362 1.00 39.32 632 THR A O 1
ATOM 4215 N N . GLU A 1 632 ? 16.156 106.688 97.927 1.00 30.38 633 GLU A N 1
ATOM 4216 C CA . GLU A 1 632 ? 15.656 107.153 96.642 1.00 27.59 633 GLU A CA 1
ATOM 4217 C C . GLU A 1 632 ? 14.423 107.998 96.944 1.00 20.67 633 GLU A C 1
ATOM 4218 O O . GLU A 1 632 ? 13.895 107.907 98.059 1.00 21.29 633 GLU A O 1
ATOM 4224 N N . PRO A 1 633 ? 13.934 108.788 95.968 1.00 20.66 634 PRO A N 1
ATOM 4225 C CA . PRO A 1 633 ? 12.675 109.498 96.211 1.00 19.96 634 PRO A CA 1
ATOM 4226 C C . PRO A 1 633 ? 11.602 108.527 96.683 1.00 22.70 634 PRO A C 1
ATOM 4227 O O . PRO A 1 633 ? 11.507 107.416 96.138 1.00 23.55 634 PRO A O 1
ATOM 4231 N N . VAL A 1 634 ? 10.796 108.923 97.656 1.00 19.58 635 VAL A N 1
ATOM 4232 C CA . VAL A 1 634 ? 9.803 107.993 98.173 1.00 18.16 635 VAL A CA 1
ATOM 4233 C C . VAL A 1 634 ? 8.539 108.749 98.585 1.00 21.52 635 VAL A C 1
ATOM 4234 O O . VAL A 1 634 ? 8.608 109.857 99.137 1.00 20.65 635 VAL A O 1
ATOM 4238 N N . LEU A 1 635 ? 7.385 108.165 98.276 1.00 19.49 636 LEU A N 1
ATOM 4239 C CA . LEU A 1 635 ? 6.094 108.709 98.692 1.00 19.74 636 LEU A CA 1
ATOM 4240 C C . LEU A 1 635 ? 5.482 107.757 99.704 1.00 21.61 636 LEU A C 1
ATOM 4241 O O . LEU A 1 635 ? 5.241 106.589 99.394 1.00 22.05 636 LEU A O 1
ATOM 4246 N N . LEU A 1 636 ? 5.248 108.271 100.908 1.00 19.32 637 LEU A N 1
ATOM 4247 C CA . LEU A 1 636 ? 4.550 107.563 101.963 1.00 16.75 637 LEU A CA 1
ATOM 4248 C C . LEU A 1 636 ? 3.157 108.136 102.081 1.00 20.59 637 LEU A C 1
ATOM 4249 O O . LEU A 1 636 ? 3.006 109.333 102.314 1.00 24.68 637 LEU A O 1
ATOM 4254 N N . GLU A 1 637 ? 2.142 107.298 101.896 1.00 17.29 638 GLU A N 1
ATOM 4255 C CA . GLU A 1 637 ? 0.767 107.693 102.157 1.00 17.38 638 GLU A CA 1
ATOM 4256 C C . GLU A 1 637 ? 0.317 107.128 103.504 1.00 19.64 638 GLU A C 1
ATOM 4257 O O . 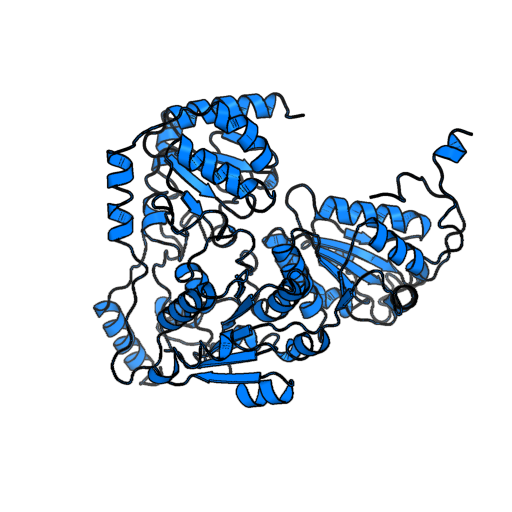GLU A 1 637 ? 0.449 105.934 103.728 1.00 18.92 638 GLU A O 1
ATOM 4263 N N . VAL A 1 638 ? -0.222 107.961 104.379 1.00 18.20 639 VAL A N 1
ATOM 4264 C CA . VAL A 1 638 ? -0.722 107.458 105.646 1.00 20.01 639 VAL A CA 1
ATOM 4265 C C . VAL A 1 638 ? -2.199 107.793 105.745 1.00 22.16 639 VAL A C 1
ATOM 4266 O O . VAL A 1 638 ? -2.603 108.958 105.658 1.00 21.24 639 VAL A O 1
ATOM 4270 N N . ILE A 1 639 ? -3.014 106.768 105.932 1.00 19.32 640 ILE A N 1
ATOM 4271 C CA . ILE A 1 639 ? -4.434 106.980 106.173 1.00 20.69 640 ILE A CA 1
ATOM 4272 C C . ILE A 1 639 ? -4.606 107.483 107.606 1.00 28.12 640 ILE A C 1
ATOM 4273 O O . ILE A 1 639 ? -4.224 106.784 108.554 1.00 22.88 640 ILE A O 1
ATOM 4278 N N . VAL A 1 640 ? -5.150 108.688 107.787 1.00 18.74 641 VAL A N 1
ATOM 4279 C CA . VAL A 1 640 ? -5.257 109.233 109.150 1.00 18.78 641 VAL A CA 1
ATOM 4280 C C . VAL A 1 640 ? -6.698 109.596 109.469 1.00 22.02 641 VAL A C 1
ATOM 4281 O O . VAL A 1 640 ? -7.536 109.722 108.572 1.00 21.82 641 VAL A O 1
ATOM 4285 N N . GLU A 1 641 ? -6.973 109.741 110.761 1.00 21.70 642 GLU A N 1
ATOM 4286 C CA . GLU A 1 641 ? -8.298 110.098 111.256 1.00 24.27 642 GLU A CA 1
ATOM 4287 C C . GLU A 1 641 ? -8.801 111.376 110.596 1.00 22.49 642 GLU A C 1
ATOM 4288 O O . GLU A 1 641 ? -8.040 112.340 110.433 1.00 23.48 642 GLU A O 1
ATOM 4294 N N . LYS A 1 642 ? -10.079 111.363 110.222 1.00 23.89 643 LYS A N 1
ATOM 4295 C CA . LYS A 1 642 ? -10.743 112.516 109.602 1.00 24.39 643 LYS A CA 1
ATOM 4296 C C . LYS A 1 642 ? -11.475 113.385 110.620 1.00 27.66 643 LYS A C 1
ATOM 4297 O O . LYS A 1 642 ? -11.827 112.919 111.722 1.00 24.87 643 LYS A O 1
ATOM 4303 N N . LYS A 1 643 ? -11.715 114.644 110.252 1.00 21.66 644 LYS A N 1
ATOM 4304 C CA . LYS A 1 643 ? -12.512 115.563 111.076 1.00 20.89 644 LYS A CA 1
ATOM 4305 C C . LYS A 1 643 ? -11.956 115.662 112.496 1.00 28.17 644 LYS A C 1
ATOM 4306 O O . LYS A 1 643 ? -12.666 115.456 113.491 1.00 26.57 644 LYS A O 1
ATOM 4312 N N . VAL A 1 644 ? -10.661 115.949 112.569 1.00 22.05 645 VAL A N 1
ATOM 4313 C CA . VAL A 1 644 ? -9.959 116.155 113.836 1.00 19.84 645 VAL A CA 1
ATOM 4314 C C . VAL A 1 644 ? -9.464 117.593 113.843 1.00 23.24 645 VAL A C 1
ATOM 4315 O O . VAL A 1 644 ? -8.708 117.965 112.957 1.00 23.42 645 VAL A O 1
ATOM 4319 N N . PRO A 1 645 ? -9.860 118.401 114.832 1.00 22.17 646 PRO A N 1
ATOM 4320 C CA . PRO A 1 645 ? -9.382 119.795 114.815 1.00 22.35 646 PRO A CA 1
ATOM 4321 C C . PRO A 1 645 ? -7.954 119.970 115.320 1.00 26.88 646 PRO A C 1
ATOM 4322 O O . PRO A 1 645 ? -7.501 119.214 116.189 1.00 22.82 646 PRO A O 1
ATOM 4326 N N . VAL A 1 646 ? -7.259 120.971 114.780 1.00 18.98 647 VAL A N 1
ATOM 4327 C CA . VAL A 1 646 ? -6.006 121.430 115.346 1.00 20.83 647 VAL A CA 1
ATOM 4328 C C . VAL A 1 646 ? -6.318 122.267 116.577 1.00 26.14 647 VAL A C 1
ATOM 4329 O O . VAL A 1 646 ? -7.066 123.250 116.490 1.00 22.08 647 VAL A O 1
ATOM 4333 N N . LEU A 1 647 ? -5.739 121.879 117.705 1.00 20.94 648 LEU A N 1
ATOM 4334 C CA . LEU A 1 647 ? -5.847 122.632 118.965 1.00 21.34 648 LEU A CA 1
ATOM 4335 C C . LEU A 1 647 ? -4.460 122.695 119.571 1.00 22.27 648 LEU A C 1
ATOM 4336 O O . LEU A 1 647 ? -3.620 121.830 119.279 1.00 20.92 648 LEU A O 1
ATOM 4341 N N . PRO A 1 648 ? -4.192 123.709 120.418 1.00 21.35 649 PRO A N 1
ATOM 4342 C CA . PRO A 1 648 ? -5.105 124.798 120.775 1.00 24.19 649 PRO A CA 1
ATOM 4343 C C . PRO A 1 648 ? -5.382 125.734 119.601 1.00 27.56 649 PRO A C 1
ATOM 4344 O O . PRO A 1 648 ? -4.723 125.652 118.545 1.00 23.46 649 PRO A O 1
ATOM 4348 N N . MET A 1 649 ? -6.390 126.580 119.778 1.00 22.84 650 MET A N 1
ATOM 4349 C CA . MET A 1 649 ? -6.799 127.515 118.736 1.00 22.03 650 MET A CA 1
ATOM 4350 C C . MET A 1 649 ? -7.247 128.818 119.379 1.00 26.14 650 MET A C 1
ATOM 4351 O O . MET A 1 649 ? -8.088 128.807 120.287 1.00 26.76 650 MET A O 1
ATOM 4356 N N . VAL A 1 650 ? -6.666 129.926 118.921 1.00 24.45 651 VAL A N 1
ATOM 4357 C CA . VAL A 1 650 ? -7.163 131.259 119.267 1.00 23.87 651 VAL A CA 1
ATOM 4358 C C . VAL A 1 650 ? -8.078 131.695 118.119 1.00 26.72 651 VAL A C 1
ATOM 4359 O O . VAL A 1 650 ? -7.600 132.036 117.049 1.00 25.98 651 VAL A O 1
ATOM 4363 N N . PRO A 1 651 ? -9.397 131.652 118.326 1.00 28.01 652 PRO A N 1
ATOM 4364 C CA . PRO A 1 651 ? -10.340 132.031 117.268 1.00 28.15 652 PRO A CA 1
ATOM 4365 C C . PRO A 1 651 ? -10.233 133.509 116.873 1.00 32.97 652 PRO A C 1
ATOM 4366 O O . PRO A 1 651 ? -9.801 134.329 117.690 1.00 26.79 652 PRO A O 1
ATOM 4370 N N . ALA A 1 652 ? -10.600 133.829 115.631 1.00 32.21 653 ALA A N 1
ATOM 4371 C CA . ALA A 1 652 ? -10.657 135.219 115.155 1.00 36.17 653 ALA A CA 1
ATOM 4372 C C . ALA A 1 652 ? -11.381 136.117 116.136 1.00 30.83 653 ALA A C 1
ATOM 4373 O O . ALA A 1 652 ? -12.451 135.765 116.640 1.00 36.23 653 ALA A O 1
ATOM 4375 N N . GLY A 1 653 ? -10.800 137.273 116.434 1.00 33.21 654 GLY A N 1
ATOM 4376 C CA . GLY A 1 653 ? -11.444 138.191 117.359 1.00 35.27 654 GLY A CA 1
ATOM 4377 C C . GLY A 1 653 ? -11.029 138.047 118.809 1.00 37.62 654 GLY A C 1
ATOM 4378 O O . GLY A 1 653 ? -11.226 138.967 119.606 1.00 36.81 654 GLY A O 1
ATOM 4379 N N . LYS A 1 654 ? -10.435 136.907 119.166 1.00 32.00 655 LYS A N 1
ATOM 4380 C CA . LYS A 1 654 ? -10.071 136.665 120.562 1.00 26.41 655 LYS A CA 1
ATOM 4381 C C . LYS A 1 654 ? -8.645 137.092 120.902 1.00 25.39 655 LYS A C 1
ATOM 4382 O O . LYS A 1 654 ? -7.750 137.085 120.044 1.00 24.53 655 LYS A O 1
ATOM 4388 N N . ALA A 1 655 ? -8.438 137.460 122.173 1.00 24.73 656 ALA A N 1
ATOM 4389 C CA . ALA A 1 655 ? -7.106 137.755 122.677 1.00 28.08 656 ALA A CA 1
ATOM 4390 C C . ALA A 1 655 ? -6.269 136.495 122.591 1.00 23.36 656 ALA A C 1
ATOM 4391 O O . ALA A 1 655 ? -6.816 135.384 122.615 1.00 25.00 656 ALA A O 1
ATOM 4393 N N . LEU A 1 656 ? -4.956 136.676 122.509 1.00 23.20 657 LEU A N 1
ATOM 4394 C CA . LEU A 1 656 ? -4.034 135.552 122.407 1.00 24.34 657 LEU A CA 1
ATOM 4395 C C . LEU A 1 656 ? -4.168 134.554 123.542 1.00 31.78 657 LEU A C 1
ATOM 4396 O O . LEU A 1 656 ? -3.869 133.381 123.362 1.00 27.79 657 LEU A O 1
ATOM 4401 N N . ASP A 1 657 ? -4.575 135.008 124.728 1.00 29.10 658 ASP A N 1
ATOM 4402 C CA . ASP A 1 657 ? -4.720 134.075 125.838 1.00 29.04 658 ASP A CA 1
ATOM 4403 C C . ASP A 1 657 ? -6.155 133.642 126.064 1.00 29.63 658 ASP A C 1
ATOM 4404 O O . ASP A 1 657 ? -6.493 133.123 127.124 1.00 33.05 658 ASP A O 1
ATOM 4409 N N . ASP A 1 658 ? -6.984 133.806 125.044 1.00 25.47 659 ASP A N 1
ATOM 4410 C CA . ASP A 1 658 ? -8.373 133.366 125.072 1.00 25.45 659 ASP A CA 1
ATOM 4411 C C . ASP A 1 658 ? -8.539 132.220 124.056 1.00 31.33 659 ASP A C 1
ATOM 4412 O O . ASP A 1 658 ? -9.208 132.351 123.023 1.00 30.38 659 ASP A O 1
ATOM 4417 N N . PHE A 1 659 ? -7.923 131.089 124.375 1.00 30.78 660 PHE A N 1
ATOM 4418 C CA . PHE A 1 659 ? -7.799 129.968 123.449 1.00 25.23 660 PHE A CA 1
ATOM 4419 C C . PHE A 1 659 ? -8.765 128.816 123.756 1.00 29.83 660 PHE A C 1
ATOM 4420 O O . PHE A 1 659 ? -9.269 128.682 124.873 1.00 28.92 660 PHE A O 1
ATOM 4428 N N . ILE A 1 660 ? -9.044 128.022 122.730 1.00 26.73 661 ILE A N 1
ATOM 4429 C CA . ILE A 1 660 ? -9.732 126.755 122.868 1.00 23.23 661 ILE A CA 1
ATOM 4430 C C . ILE A 1 660 ? -8.675 125.695 123.112 1.00 32.06 661 ILE A C 1
ATOM 4431 O O . ILE A 1 660 ? -7.701 125.645 122.370 1.00 23.86 661 ILE A O 1
ATOM 4436 N N . LEU A 1 661 ? -8.864 124.866 124.143 1.00 26.15 662 LEU A N 1
ATOM 4437 C CA . LEU A 1 661 ? -7.955 123.758 124.448 1.00 23.69 662 LEU A CA 1
ATOM 4438 C C . LEU A 1 661 ? -8.600 122.424 124.130 1.00 23.69 662 LEU A C 1
ATOM 4439 O O . LEU A 1 661 ? -9.825 122.315 124.113 1.00 25.24 662 LEU A O 1
ATOM 4444 N N . TRP A 1 662 ? -7.779 121.399 123.891 1.00 22.77 663 TRP A N 1
ATOM 4445 C CA . TRP A 1 662 ? -8.322 120.071 123.662 1.00 22.38 663 TRP A CA 1
ATOM 4446 C C . TRP A 1 662 ? -9.002 119.541 124.934 1.00 26.89 663 TRP A C 1
ATOM 4447 O O . TRP A 1 662 ? -8.491 119.727 126.037 1.00 25.01 663 TRP A O 1
ATOM 4458 N N . ASP A 1 663 ? -10.140 118.882 124.754 1.00 27.16 664 ASP A N 1
ATOM 4459 C CA . ASP A 1 663 ? -10.863 118.253 125.851 1.00 31.28 664 ASP A CA 1
ATOM 4460 C C . ASP A 1 663 ? -11.537 116.997 125.313 1.00 27.68 664 ASP A C 1
ATOM 4461 O O . ASP A 1 663 ? -12.258 117.059 124.321 1.00 28.31 664 ASP A O 1
ATOM 4466 N N . ALA A 1 664 ? -11.287 115.846 125.944 1.00 26.75 665 ALA A N 1
ATOM 4467 C CA . ALA A 1 664 ? -11.768 114.574 125.385 1.00 26.37 665 ALA A CA 1
ATOM 4468 C C . ALA A 1 664 ? -13.284 114.520 125.287 1.00 27.06 665 ALA A C 1
ATOM 4469 O O . ALA A 1 664 ? -13.847 114.002 124.308 1.00 28.85 665 ALA A O 1
ATOM 4471 N N . GLU A 1 665 ? -13.952 115.047 126.306 1.00 30.92 666 GLU A N 1
ATOM 4472 C CA . GLU A 1 665 ? -15.412 115.000 126.328 1.00 35.06 666 GLU A CA 1
ATOM 4473 C C . GLU A 1 665 ? -16.023 115.906 125.258 1.00 30.88 666 GLU A C 1
ATOM 4474 O O . GLU A 1 665 ? -16.991 115.537 124.591 1.00 31.77 666 GLU A O 1
ATOM 4480 N N . VAL A 1 666 ? -15.454 117.097 125.105 1.00 30.47 667 VAL A N 1
ATOM 4481 C CA . VAL A 1 666 ? -15.907 118.016 124.072 1.00 30.09 667 VAL A CA 1
ATOM 4482 C C . VAL A 1 666 ? -15.731 117.379 122.704 1.00 30.67 667 VAL A C 1
ATOM 4483 O O . VAL A 1 666 ? -16.605 117.485 121.826 1.00 30.40 667 VAL A O 1
ATOM 4487 N N . GLU A 1 667 ? -14.607 116.692 122.506 1.00 27.64 668 GLU A N 1
ATOM 4488 C CA . GLU A 1 667 ? -14.388 116.074 121.199 1.00 24.61 668 GLU A CA 1
ATOM 4489 C C . GLU A 1 667 ? -15.463 115.013 120.936 1.00 28.91 668 GLU A C 1
ATOM 4490 O O . GLU A 1 667 ? -15.973 114.902 119.821 1.00 28.16 668 GLU A O 1
ATOM 4496 N N . LYS A 1 668 ? -15.815 114.230 121.962 1.00 25.75 669 LYS A N 1
ATOM 4497 C CA . LYS A 1 668 ? -16.852 113.206 121.783 1.00 30.97 669 LYS A CA 1
ATOM 4498 C C . LYS A 1 668 ? -18.200 113.826 121.405 1.00 29.00 669 LYS A C 1
ATOM 4499 O O . LYS A 1 668 ? -18.883 113.338 120.498 1.00 33.68 669 LYS A O 1
ATOM 4505 N N . GLN A 1 669 ? -18.565 114.908 122.093 1.00 28.04 670 GLN A N 1
ATOM 4506 C CA . GLN A 1 669 ? -19.825 115.608 121.806 1.00 28.14 670 GLN A CA 1
ATOM 4507 C C . GLN A 1 669 ? -19.825 116.173 120.397 1.00 33.59 670 GLN A C 1
ATOM 4508 O O . GLN A 1 669 ? -20.820 116.111 119.677 1.00 33.61 670 GLN A O 1
ATOM 4514 N N . GLN A 1 670 ? -18.683 116.722 120.009 1.00 32.95 671 GLN A N 1
ATOM 4515 C CA . GLN A 1 670 ? -18.554 117.319 118.689 1.00 29.54 671 GLN A CA 1
ATOM 4516 C C . GLN A 1 670 ? -18.695 116.231 117.631 1.00 34.77 671 GLN A C 1
ATOM 4517 O O . GLN A 1 670 ? -19.368 116.444 116.619 1.00 30.00 671 GLN A O 1
ATOM 4523 N N . ASN A 1 671 ? -18.113 115.052 117.872 1.00 27.94 672 ASN A N 1
ATOM 4524 C CA . ASN A 1 671 ? -18.282 113.940 116.930 1.00 29.09 672 ASN A CA 1
ATOM 4525 C C . ASN A 1 671 ? -19.754 113.538 116.790 1.00 34.18 672 ASN A C 1
ATOM 4526 O O . ASN A 1 671 ? -20.235 113.257 115.686 1.00 32.46 672 ASN A O 1
ATOM 4531 N N . ASP A 1 672 ? -20.450 113.476 117.927 1.00 34.77 673 ASP A N 1
ATOM 4532 C CA . ASP A 1 672 ? -21.858 113.084 117.930 1.00 37.38 673 ASP A CA 1
ATOM 4533 C C . ASP A 1 672 ? -22.687 114.098 117.174 1.00 36.15 673 ASP A C 1
ATOM 4534 O O . ASP A 1 672 ? -23.531 113.733 116.348 1.00 33.54 673 ASP A O 1
ATOM 4539 N N . LEU A 1 673 ? -22.441 115.371 117.470 1.00 31.36 674 LEU A N 1
ATOM 4540 C CA . LEU A 1 673 ? -23.120 116.461 116.767 1.00 34.78 674 LEU A CA 1
ATOM 4541 C C . LEU A 1 673 ? -22.874 116.404 115.259 1.00 37.59 674 LEU A C 1
ATOM 4542 O O . LEU A 1 673 ? -23.809 116.541 114.463 1.00 35.48 674 LEU A O 1
ATOM 4547 N N . ARG A 1 674 ? -21.623 116.188 114.857 1.00 30.73 675 ARG A N 1
ATOM 4548 C CA . ARG A 1 674 ? -21.307 116.119 113.427 1.00 29.82 675 ARG A CA 1
ATOM 4549 C C . ARG A 1 674 ? -22.053 114.980 112.756 1.00 31.07 675 ARG A C 1
ATOM 4550 O O . ARG A 1 674 ? -22.592 115.132 111.648 1.00 33.78 675 ARG A O 1
ATOM 4558 N N . LYS A 1 675 ? -22.062 113.836 113.430 1.00 33.79 676 LYS A N 1
ATOM 4559 C CA . LYS A 1 675 ? -22.726 112.630 112.934 1.00 35.73 676 LYS A CA 1
ATOM 4560 C C . LYS A 1 675 ? -24.218 112.887 112.722 1.00 32.16 676 LYS A C 1
ATOM 4561 O O . LYS A 1 675 ? -24.778 112.579 111.663 1.00 38.92 676 LYS A O 1
ATOM 4567 N N . GLU A 1 676 ? -24.844 113.470 113.738 1.00 35.36 677 GLU A N 1
ATOM 4568 C CA . GLU A 1 676 ? -26.261 113.811 113.676 1.00 41.14 677 GLU A CA 1
ATOM 4569 C C . GLU A 1 676 ? -26.559 114.777 112.527 1.00 45.92 677 GLU A C 1
ATOM 4570 O O . GLU A 1 676 ? -27.395 114.491 111.665 1.00 44.02 677 GLU A O 1
ATOM 4576 N N . ARG A 1 677 ? -25.851 115.904 112.507 1.00 40.45 678 ARG A N 1
ATOM 4577 C CA . ARG A 1 677 ? -26.047 116.931 111.481 1.00 34.01 678 ARG A CA 1
ATOM 4578 C C . ARG A 1 677 ? -25.879 116.422 110.064 1.00 41.80 678 ARG A C 1
ATOM 4579 O O . ARG A 1 677 ? -26.549 116.903 109.159 1.00 46.21 678 ARG A O 1
ATOM 4587 N N . THR A 1 678 ? -24.980 115.464 109.853 1.00 32.38 679 THR A N 1
ATOM 4588 C CA . THR A 1 678 ? -24.671 115.040 108.487 1.00 33.78 679 THR A CA 1
ATOM 4589 C C . THR A 1 678 ? -25.320 113.692 108.179 1.00 35.10 679 THR A C 1
ATOM 4590 O O . THR A 1 678 ? -25.014 113.054 107.165 1.00 37.85 679 THR A O 1
ATOM 4594 N N . GLY A 1 679 ? -26.212 113.265 109.066 1.00 44.87 680 GLY A N 1
ATOM 4595 C CA . GLY A 1 679 ? -26.916 112.009 108.889 1.00 49.27 680 GLY A CA 1
ATOM 4596 C C . GLY A 1 679 ? -25.951 110.846 108.772 1.00 51.50 680 GLY A C 1
ATOM 4597 O O . GLY A 1 679 ? -26.162 109.933 107.972 1.00 47.97 680 GLY A O 1
ATOM 4598 N N . GLY A 1 680 ? -24.874 110.901 109.554 1.00 45.90 681 GLY A N 1
ATOM 4599 C CA . GLY A 1 680 ? -23.905 109.822 109.607 1.00 40.98 681 GLY A CA 1
ATOM 4600 C C . GLY A 1 680 ? -22.870 109.828 108.497 1.00 47.26 681 GLY A C 1
ATOM 4601 O O . GLY A 1 680 ? -22.033 108.929 108.425 1.00 43.68 681 GLY A O 1
ATOM 4602 N N . LYS A 1 681 ? -22.910 110.839 107.634 1.00 40.38 682 LYS A N 1
ATOM 4603 C CA . LYS A 1 681 ? -21.975 110.903 106.513 1.00 38.22 682 LYS A CA 1
ATOM 4604 C C . LYS A 1 681 ? -20.539 111.250 106.944 1.00 43.32 682 LYS A C 1
ATOM 4605 O O . LYS A 1 681 ? -19.581 110.783 106.322 1.00 41.39 682 LYS A O 1
ATOM 4611 N N . TYR A 1 682 ? -20.387 112.042 108.010 1.00 38.06 683 TYR A N 1
ATOM 4612 C CA . TYR A 1 682 ? -19.054 112.509 108.443 1.00 45.11 683 TYR A CA 1
ATOM 4613 C C . TYR A 1 682 ? -18.784 112.340 109.945 1.00 33.26 683 TYR A C 1
ATOM 4614 O O . TYR A 1 682 ? -19.738 112.297 110.726 1.00 43.49 683 TYR A O 1
#

Radius of gyration: 25.41 Å; Cα contacts (8 Å, |Δi|>4): 1394; chains: 1; bounding box: 71×59×72 Å

Nearest PDB structures (foldseek):
  6den-assembly1_A  TM=1.002E+00  e=0.000E+00  Candida albicans SC5314
  6del-assembly1_A  TM=9.998E-01  e=0.000E+00  Candida albicans SC5314
  6deq-assembly1_A  TM=1.001E+00  e=0.000E+00  Candida albicans SC5314
  6der-assembly1_A  TM=1.001E+00  e=0.000E+00  Candida albicans SC5314
  6deo-assembly1_A  TM=1.002E+00  e=0.000E+00  Candida albicans SC5314

Sequence (599 aa):
KKKEQLMDDSFIGLTGGEIFHEMMLRHKVDTVFGYAGGAILPVFDAIYNSDKFKFVLPRHEQGAGHMAEGYARASGKPGVVLVTSGPGATNVITPMADALMDGVPLVVFSGQVPTTAIGTDAFQEADIVGISRSCTKWNVMVKNVAELPRRINEAFEIATTGRPGPVLVDLPKDVTASILRESIPINNTTLPAVSEFTSEAIKRAANILNKAKKPIIYAGAGIILNNEQGPKLLKELADKANIPVTTTLQGLGAFDQRDPKSLDMLGMMHGSAAANTAIIQNADCIIALGARFDDDRVTGNISKFAPEAKLAASEGRGGILHFEISPKNINKVVEATEAIEGDVTANLQSFIPLVDSSIENRPEWFNKIINEWKKKYPYSSYQLETPGSLIKPQTLIKEISDQAQTYNKEVIVTTGVGQHQMWAAQHFTWTQPRTMITSGGLGTMGYGLPAAIGAQVAKPDAIVIDIDGDASFNMMTLTELSSSAVQAGAPIKVCVLNNEEQGMMVTQWQSLFYEHRRYSHTHQSNPDFMKLAESMNVKGIRITNQQELKSGVKKEFLDATEPVLLEVIVEKKVPVLPMVPAGKALDDFILWDAEVEKQQNDLRKERTGGKY

CATH classification: 3.40.50.970 (+2 more: 3.40.50.1220, 3.40.50.970)

InterPro domains:
  IPR000399 TPP-binding enzyme, conserved site [PS00187] (529-548)
  IPR011766 Thiamine pyrophosphate enzyme, TPP-binding [PF02775] (492-639)
  IPR012000 Thiamine pyrophosphate enzyme, central domain [PF00205] (285-428)
  IPR012001 Thiamine pyrophosphate enzyme, N-terminal TPP-binding domain [PF02776] (89-203)
  IPR012846 Acetolactate synthase, large subunit, biosynthetic [TIGR00118] (88-661)
  IPR029035 DHS-like NAD/FAD-binding domain superfamily [SSF52467] (279-455)
  IPR029061 Thiamin diphosphate-binding fold [SSF52518] (88-258)
  IPR029061 Thiamin diphosphate-binding fold [SSF52518] (461-668)
  IPR039368 Acetolactate synthase large subunit, TPP binding domain [cd02015] (467-654)
  IPR045229 Thiamine pyrophosphate enzyme [PTHR18968] (87-659)

Organism: Candida albicans (strain SC5314 / ATCC MYA-2876) (NCBI:txid237561)